Protein 2FNU (pdb70)

Foldseek 3Di:
DAFFDQFFFDDDPQLVVLLVVCVPDPAWFPDDLQVVLFVLLCVQQVADGKHKFQALLLVLLLLLQQVDPDDPQQAEEEEALQAPLSNVVSSVVNRHDYDHAFADPLSWGDLVGPLVRDDRNHAAYETECPLQADDPLVSRLVSCVVRVHFYEYADQQHQVWDDPPHGDAERGQKYKYWQDRGHLHHLVHMMMITHNDVVSNVSSVCQCPQCWDDPDPPDTDHPDGHDNGGDTNSSSSSSSSRSVCSVLFQVLLVVLLVLLCVLCPPDPFWAWCVVVGPTRGSSSWTKIFGDPVCLVVVVVLCVQLVVVSWNKDFRDQRNCPDPVNCVVPVDDDDPNRVNRRSGIITTRGTNPDDSVNSNVSSVSSSVSRVVPD/DAFFDQFFFDDDPQLVVLLVVCVVDPAFFPDDLQVVLFVLLCVQQVADTKHKFQALLLVLLLLLQQVDPDDPQQAEEEEALQAPLSNVVSSVVNRHDYDHAFADLLSWGDLVGPLVVDDRNHAAYETECPLQNDDPLVSRLVSCVVRVHFYEYADQQHQVWDDPPHGPAERGQKYKHWQDRGHLHHLVHMMMITHNDVVSNVSSVCQCPAQWDDPDPPDTDHPDGHDNRGDTNSSSSSSVSRSVCSVVFQVLLVVLLVLLCVLCPPQPFWAWSVVVGPTRGSSSWTKIFTDPVCLVVVVVLCVQLVVVSWNKDFRDDRNCPDPVNVVVDPDDDDPNRVNRRSGIITTRTTNPQDSVNSNVSSVSSSVSRVPDDD

CATH classification: 3.40.640.10 (+1 more: 3.90.1150.10)

Sequence (747 aa):
MKEFAYSEPCLDKEDKKAVLEVLNSKQLTQGKRSLLFEEALCEFLGVKHALVFNSATSALLTLYRNFSEFSADRNEIITTPISFVATANMLLESGYTPVFAGIKNDGNIDELALEKLINERTKAIVSVDYAGKSVEVESVQKLCKKHSLSFLSDSSHALGSEYQNKKVGGFALASVFSFHAIKPITTAEGGAVVTNDSELHEKMKLFRSHGMLKKDFFEGEVKSIGHNFRLNEIQSALGLSQLKKAPFLMQKREEAALTYDRIFKDNPYFTPLHPLLKDKSSNHLYPILMHQKFFTCKKLILESLHKRGILAQVHYKPIYQYQLYQQLFNTAPLKSAEDFYHAEISLPCHANLNLESVQNIAHSVLKTFESFKMKEFAYSEPCLDKEDKKAVLEVLNSKQLTQGKRSLLFEEALCEFLGVKHALVFNSATSALLTLYRNFSEFSADRNEIITTPISFVATANMLLESGYTPVFAGIKNDGNIDELALEKLINERTKAIVSVDYAGKSVEVESVQKLCKKHSLSFLSDSSHALGSEYQNKKVGGFALASVFSFHAIKPITTAEGGAVVTNDSELHEKMKLFRSHGMLKKDFFEGEVKSIGHNFRLNEIQSALGLSQLKKAPFLMQKREEAALTYDRIFKDNPYFTPLHPLLKDKSSNHLYPILMHQKFFTCKKLILESLHKRGILAQVHYKPIYQYQLYQQLFNTAPLKSAEDFYHAEISLPCHANLNLESVQNIAHSVLKTFESFKI

Organism: Helicobacter pylori (strain ATCC 700392 / 26695) (NCBI:txid85962)

InterPro domains:
  IPR000653 DegT/DnrJ/EryC1/StrS aminotransferase [PF01041] (10-365)
  IPR000653 DegT/DnrJ/EryC1/StrS aminotransferase [PIRSF000390] (2-372)
  IPR000653 DegT/DnrJ/EryC1/StrS aminotransferase [PTHR30244] (5-367)
  IPR000653 DegT/DnrJ/EryC1/StrS aminotransferase [cd00616] (15-365)
  IPR015421 Pyridoxal phosphate-dependent transferase, major domain [G3DSA:3.40.640.10] (1-245)
  IPR015422 Pyridoxal phosphate-dependent transferase, small domain [G3DSA:3.90.1150.10] (246-375)
  IPR015424 Pyridoxal phosphate-dependent transferase [SSF53383] (4-370)
  IPR020026 UDP-4-amino-4,6-dideoxy-N-acetyl-beta-L-altrosamine transaminase [TIGR03588] (4-369)

B-factor: mean 19.9, std 9.35, range [8.01, 73.6]

Solvent-accessible surface area: 29065 Å² total; per-residue (Å²): 166,148,104,34,35,34,10,35,8,16,30,45,155,84,0,56,127,13,0,64,71,4,4,88,47,113,96,1,3,102,13,171,61,14,96,88,0,11,93,27,0,18,145,39,8,65,12,121,35,5,2,0,0,7,1,11,8,1,0,4,5,0,1,2,79,16,23,23,146,95,47,69,103,78,22,31,0,0,0,2,0,0,6,74,1,6,2,0,0,0,0,36,40,9,42,5,40,7,31,16,0,16,8,48,96,9,1,1,2,32,29,158,13,0,74,166,46,32,65,150,94,1,41,0,0,1,0,5,2,1,8,0,41,14,1,68,6,73,42,1,66,133,19,6,179,142,58,90,18,26,12,1,8,6,0,14,8,0,5,4,0,26,20,85,125,115,60,5,2,31,39,12,56,0,1,0,0,9,0,31,5,38,38,6,2,2,0,0,4,1,0,0,1,0,2,67,56,47,143,8,22,94,83,0,93,49,9,32,27,11,2,37,103,106,114,51,90,30,56,4,37,0,138,50,23,0,2,8,0,28,6,1,5,1,8,0,2,0,0,19,15,3,8,159,34,8,83,109,6,27,91,65,13,41,62,0,0,94,5,0,20,147,30,1,160,132,28,90,48,7,77,15,12,16,78,84,47,190,38,131,6,0,4,5,6,2,5,0,28,6,72,135,123,7,55,142,29,23,99,105,0,6,69,20,0,37,170,101,0,3,36,0,24,16,11,24,19,0,0,2,55,16,76,20,0,65,134,97,64,122,34,74,96,48,159,41,0,30,52,9,37,69,8,0,0,0,1,0,1,9,11,83,15,91,60,125,11,0,67,94,3,0,105,29,0,31,43,0,0,101,62,61,195,144,73,118,52,37,34,10,36,7,15,27,55,154,102,0,48,131,18,0,51,84,0,4,105,38,117,88,1,2,100,11,65,61,16,93,88,0,14,96,30,0,23,151,38,15,69,12,124,34,4,0,0,0,6,2,11,8,1,0,5,5,0,1,1,79,17,25,24,148,97,25,72,95,113,24,30,0,0,0,2,0,1,4,75,2,6,2,0,0,0,0,34,43,9,42,5,41,8,33,18,1,16,9,53,129,18,1,1,2,32,28,155,17,0,74,170,43,31,61,148,95,11,42,0,0,0,0,6,2,1,9,0,48,14,1,71,6,72,42,1,66,132,18,4,180,144,59,107,17,26,12,1,8,6,0,15,8,0,6,5,0,22,20,94,128,112,68,4,1,31,35,12,55,0,1,0,0,10,0,31,5,40,35,8,2,1,0,0,4,1,0,0,1,0,2,65,56,49,144,10,15,88,85,0,84,50,9,29,27,11,0,40,67,122,123,50,94,33,49,5,28,0,107,53,24,0,2,8,0,28,6,0,2,1,8,0,6,0,0,26,11,3,9,164,32,8,79,120,10,22,87,84,13,41,78,6,0,76,5,0,19,146,37,1,157,132,26,98,42,11,76,16,15,15,76,100,48,195,39,132,6,0,5,5,7,2,6,0,28,7,91,68,112,6,54,141,24,23,90,107,0,6,67,22,0,37,188,105,4,2,32,0,23,14,11,23,21,0,0,2,55,16,79,23,0,104,156,96,53,112,40,77,97,46,159,41,0,31,51,9,35,68,8,0,0,0,1,0,1,10,14,77,14,92,101,123,21,0,66,90,2,0,98,35,0,31,120,0,1,101,60,43,182,184

Structure (mmCIF, N/CA/C/O backbone):
data_2FNU
#
_entry.id   2FNU
#
_cell.length_a   87.6
_cell.length_b   145.7
_cell.length_c   66.0
_cell.angle_alpha   90.00
_cell.angle_beta   90.00
_cell.angle_gamma   90.00
#
_symmetry.space_group_name_H-M   'P 21 21 2'
#
loop_
_entity.id
_entity.type
_entity.pdbx_description
1 polymer aminotransferase
2 non-polymer "4'-DEOXY-4'-AMINOPYRIDOXAL-5'-PHOSPHATE"
3 non-polymer URIDINE-DIPHOSPHATE-N-ACETYLGLUCOSAMINE
4 water water
#
loop_
_atom_site.group_PDB
_atom_site.id
_atom_site.type_symbol
_atom_site.label_atom_id
_atom_site.label_alt_id
_atom_site.label_comp_id
_atom_site.label_asym_id
_atom_site.label_entity_id
_atom_site.label_seq_id
_atom_site.pdbx_PDB_ins_code
_atom_site.Cartn_x
_atom_site.Cartn_y
_atom_site.Cartn_z
_atom_site.occupancy
_atom_site.B_iso_or_equiv
_atom_site.auth_seq_id
_atom_site.auth_comp_id
_atom_site.auth_asym_id
_atom_site.auth_atom_id
_atom_site.pdbx_PDB_model_num
ATOM 1 N N . MET A 1 1 ? 8.815 29.878 56.284 1.00 50.97 1 MET A N 1
ATOM 2 C CA . MET A 1 1 ? 9.634 28.640 56.115 1.00 49.78 1 MET A CA 1
ATOM 3 C C . MET A 1 1 ? 10.684 28.795 55.017 1.00 43.80 1 MET A C 1
ATOM 4 O O . MET A 1 1 ? 10.406 29.307 53.932 1.00 43.53 1 MET A O 1
ATOM 9 N N . LYS A 1 2 ? 11.895 28.341 55.318 1.00 38.01 2 LYS A N 1
ATOM 10 C CA . LYS A 1 2 ? 12.988 28.346 54.365 1.00 34.36 2 LYS A CA 1
ATOM 11 C C . LYS A 1 2 ? 12.731 27.267 53.313 1.00 31.81 2 LYS A C 1
ATOM 12 O O . LYS A 1 2 ? 12.532 26.102 53.650 1.00 31.49 2 LYS A O 1
ATOM 18 N N . GLU A 1 3 ? 12.706 27.667 52.046 1.00 28.63 3 GLU A N 1
ATOM 19 C CA . GLU A 1 3 ? 12.450 26.738 50.953 1.00 28.74 3 GLU A CA 1
ATOM 20 C C . GLU A 1 3 ? 13.686 26.632 50.088 1.00 30.42 3 GLU A C 1
ATOM 21 O O . GLU A 1 3 ? 14.320 27.641 49.759 1.00 32.27 3 GLU A O 1
ATOM 27 N N . PHE A 1 4 ? 14.036 25.403 49.731 1.00 23.85 4 PHE A N 1
ATOM 28 C CA . PHE A 1 4 ? 15.240 25.169 48.963 1.00 21.90 4 PHE A CA 1
ATOM 29 C C . PHE A 1 4 ? 14.888 24.680 47.568 1.00 20.50 4 PHE A C 1
ATOM 30 O O . PHE A 1 4 ? 14.470 23.534 47.384 1.00 17.95 4 PHE A O 1
ATOM 38 N N . ALA A 1 5 ? 15.041 25.549 46.573 1.00 21.91 5 ALA A N 1
ATOM 39 C CA . ALA A 1 5 ? 14.894 25.133 45.181 1.00 20.17 5 ALA A CA 1
ATOM 40 C C . ALA A 1 5 ? 16.036 24.174 44.840 1.00 17.46 5 ALA A C 1
ATOM 41 O O . ALA A 1 5 ? 17.096 24.211 45.471 1.00 18.41 5 ALA A O 1
ATOM 43 N N . TYR A 1 6 ? 15.828 23.302 43.867 1.00 17.71 6 TYR A N 1
ATOM 44 C CA . TYR A 1 6 ? 16.853 22.299 43.595 1.00 15.51 6 TYR A CA 1
ATOM 45 C C . TYR A 1 6 ? 18.095 22.938 43.001 1.00 12.92 6 TYR A C 1
ATOM 46 O O . TYR A 1 6 ? 19.224 22.464 43.221 1.00 14.15 6 TYR A O 1
ATOM 55 N N . SER A 1 7 ? 17.887 24.024 42.260 1.00 14.04 7 SER A N 1
ATOM 56 C CA . SER A 1 7 ? 18.980 24.830 41.754 1.00 13.71 7 SER A CA 1
ATOM 57 C C . SER A 1 7 ? 18.481 26.259 41.631 1.00 15.54 7 SER A C 1
ATOM 58 O O . SER A 1 7 ? 17.276 26.510 41.569 1.00 15.67 7 SER A O 1
ATOM 61 N N . GLU A 1 8 ? 19.414 27.195 41.631 1.00 14.24 8 GLU A N 1
ATOM 62 C CA . GLU A 1 8 ? 19.065 28.603 41.462 1.00 16.21 8 GLU A CA 1
ATOM 63 C C . GLU A 1 8 ? 20.296 29.340 40.952 1.00 14.30 8 GLU A C 1
ATOM 64 O O . GLU A 1 8 ? 21.408 28.843 41.081 1.00 14.96 8 GLU A O 1
ATOM 70 N N . PRO A 1 9 ? 20.097 30.520 40.338 1.00 13.51 9 PRO A N 1
ATOM 71 C CA . PRO A 1 9 ? 21.236 31.305 39.879 1.00 12.56 9 PRO A CA 1
ATOM 72 C C . PRO A 1 9 ? 21.983 31.899 41.065 1.00 14.80 9 PRO A C 1
ATOM 73 O O . PRO A 1 9 ? 21.372 32.179 42.112 1.00 15.08 9 PRO A O 1
ATOM 77 N N . CYS A 1 10 ? 23.298 32.067 40.902 1.00 11.61 10 CYS A N 1
ATOM 78 C CA . CYS A 1 10 ? 24.172 32.542 41.981 1.00 13.63 10 CYS A CA 1
ATOM 79 C C . CYS A 1 10 ? 24.994 33.717 41.477 1.00 16.01 10 CYS A C 1
ATOM 80 O O . CYS A 1 10 ? 26.171 33.572 41.139 1.00 15.08 10 CYS A O 1
ATOM 83 N N . LEU A 1 11 ? 24.350 34.882 41.414 1.00 14.23 11 LEU A N 1
ATOM 84 C CA . LEU A 1 11 ? 25.006 36.128 40.979 1.00 15.24 11 LEU A CA 1
ATOM 85 C C . LEU A 1 11 ? 25.623 36.867 42.156 1.00 16.07 11 LEU A C 1
ATOM 86 O O . LEU A 1 11 ? 25.114 36.797 43.278 1.00 18.00 11 LEU A O 1
ATOM 91 N N . ASP A 1 12 ? 26.703 37.601 41.895 1.00 15.44 12 ASP A N 1
ATOM 92 C CA . ASP A 1 12 ? 27.311 38.451 42.928 1.00 15.76 12 ASP A CA 1
ATOM 93 C C . ASP A 1 12 ? 27.474 39.899 42.460 1.00 17.83 12 ASP A C 1
ATOM 94 O O . ASP A 1 12 ? 27.032 40.271 41.371 1.00 17.51 12 ASP A O 1
ATOM 99 N N . LYS A 1 13 ? 28.114 40.729 43.280 1.00 17.88 13 LYS A N 1
ATOM 100 C CA . LYS A 1 13 ? 28.203 42.146 42.951 1.00 18.47 13 LYS A CA 1
ATOM 101 C C . LYS A 1 13 ? 29.052 42.404 41.712 1.00 19.07 13 LYS A C 1
ATOM 102 O O . LYS A 1 13 ? 28.827 43.376 40.987 1.00 20.10 13 LYS A O 1
ATOM 108 N N . GLU A 1 14 ? 30.014 41.518 41.457 1.00 17.17 14 GLU A N 1
ATOM 109 C CA . GLU A 1 14 ? 30.860 41.638 40.288 1.00 17.28 14 GLU A CA 1
ATOM 110 C C . GLU A 1 14 ? 30.058 41.368 39.011 1.00 18.23 14 GLU A C 1
ATOM 111 O O . GLU A 1 14 ? 30.230 42.056 38.003 1.00 17.72 14 GLU A O 1
ATOM 117 N N . ASP A 1 15 ? 29.177 40.368 39.059 1.00 15.55 15 ASP A N 1
ATOM 118 C CA . ASP A 1 15 ? 28.282 40.089 37.923 1.00 15.98 15 ASP A CA 1
ATOM 119 C C . ASP A 1 15 ? 27.412 41.304 37.628 1.00 15.77 15 ASP A C 1
ATOM 120 O O . ASP A 1 15 ? 27.175 41.676 36.464 1.00 16.59 15 ASP A O 1
ATOM 125 N N . LYS A 1 16 ? 26.936 41.926 38.699 1.00 16.50 16 LYS A N 1
ATOM 126 C CA . LYS A 1 16 ? 26.013 43.060 38.575 1.00 17.40 16 LYS A CA 1
ATOM 127 C C . LYS A 1 16 ? 26.732 44.284 38.034 1.00 18.75 16 LYS A C 1
ATOM 128 O O . LYS A 1 16 ? 26.208 44.994 37.170 1.00 19.78 16 LYS A O 1
ATOM 134 N N . LYS A 1 17 ? 27.961 44.499 38.501 1.00 17.81 17 LYS A N 1
ATOM 135 C CA . LYS A 1 17 ? 28.803 45.565 37.960 1.00 19.44 17 LYS A CA 1
ATOM 136 C C . LYS A 1 17 ? 29.040 45.365 36.463 1.00 20.51 17 LYS A C 1
ATOM 137 O O . LYS A 1 17 ? 28.993 46.328 35.692 1.00 21.19 17 LYS A O 1
ATOM 143 N N . ALA A 1 18 ? 29.299 44.119 36.059 1.00 17.32 18 ALA A N 1
ATOM 144 C CA . ALA A 1 18 ? 29.547 43.813 34.648 1.00 17.44 18 ALA A CA 1
ATOM 145 C C . ALA A 1 18 ? 28.346 44.159 33.787 1.00 16.41 18 ALA A C 1
ATOM 146 O O . ALA A 1 18 ? 28.507 44.724 32.702 1.00 19.18 18 ALA A O 1
ATOM 148 N N . VAL A 1 19 ? 27.151 43.808 34.268 1.00 16.88 19 VAL A N 1
ATOM 149 C CA . VAL A 1 19 ? 25.914 44.150 33.556 1.00 16.32 19 VAL A CA 1
ATOM 150 C C . VAL A 1 19 ? 25.736 45.671 33.478 1.00 18.62 19 VAL A C 1
ATOM 151 O O . VAL A 1 19 ? 25.416 46.203 32.404 1.00 18.89 19 VAL A O 1
ATOM 155 N N . LEU A 1 20 ? 25.955 46.380 34.587 1.00 20.45 20 LEU A N 1
ATOM 156 C CA . LEU A 1 20 ? 25.837 47.854 34.573 1.00 21.73 20 LEU A CA 1
ATOM 157 C C . LEU A 1 20 ? 26.748 48.526 33.552 1.00 21.76 20 LEU A C 1
ATOM 158 O O . LEU A 1 20 ? 26.341 49.490 32.885 1.00 22.45 20 LEU A O 1
ATOM 163 N N . GLU A 1 21 ? 27.975 48.043 33.425 1.00 20.93 21 GLU A N 1
ATOM 164 C CA . GLU A 1 21 ? 28.909 48.577 32.423 1.00 23.95 21 GLU A CA 1
ATOM 165 C C . GLU A 1 21 ? 28.299 48.534 31.030 1.00 23.55 21 GLU A C 1
ATOM 166 O O . GLU A 1 21 ? 28.420 49.497 30.265 1.00 22.22 21 GLU A O 1
ATOM 172 N N . VAL A 1 22 ? 27.655 47.414 30.696 1.00 17.66 22 VAL A N 1
ATOM 173 C CA . VAL A 1 22 ? 27.007 47.296 29.397 1.00 15.89 22 VAL A CA 1
ATOM 174 C C . VAL A 1 22 ? 25.840 48.277 29.248 1.00 16.86 22 VAL A C 1
ATOM 175 O O . VAL A 1 22 ? 25.682 48.888 28.189 1.00 17.31 22 VAL A O 1
ATOM 179 N N . LEU A 1 23 ? 25.041 48.434 30.301 1.00 17.46 23 LEU A N 1
ATOM 180 C CA . LEU A 1 23 ? 23.883 49.333 30.226 1.00 17.51 23 LEU A CA 1
ATOM 181 C C . LEU A 1 23 ? 24.311 50.778 29.992 1.00 19.31 23 LEU A C 1
ATOM 182 O O . LEU A 1 23 ? 23.532 51.581 29.474 1.00 18.84 23 LEU A O 1
ATOM 187 N N . ASN A 1 24 ? 25.541 51.104 30.379 1.00 1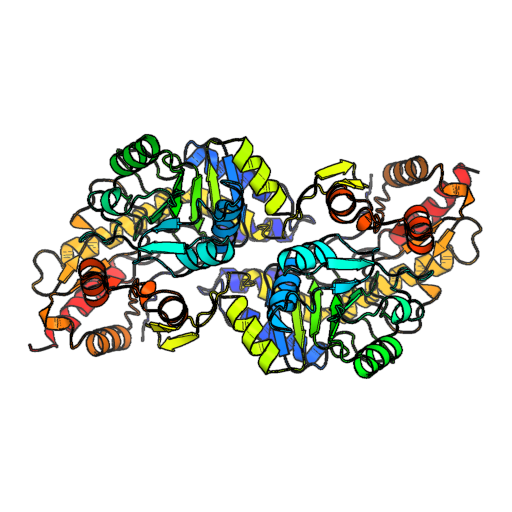7.67 24 ASN A N 1
ATOM 188 C CA . ASN A 1 24 ? 26.063 52.454 30.182 1.00 21.08 24 ASN A CA 1
ATOM 189 C C . ASN A 1 24 ? 26.644 52.665 28.790 1.00 23.67 24 ASN A C 1
ATOM 190 O O . ASN A 1 24 ? 26.978 53.793 28.424 1.00 25.73 24 ASN A O 1
ATOM 195 N N . SER A 1 25 ? 26.762 51.593 28.011 1.00 20.52 25 SER A N 1
ATOM 196 C CA . SER A 1 25 ? 27.348 51.696 26.683 1.00 20.97 25 SER A CA 1
ATOM 197 C C . SER A 1 25 ? 26.264 51.732 25.619 1.00 21.62 25 SER A C 1
ATOM 198 O O . SER A 1 25 ? 25.106 51.387 25.877 1.00 25.62 25 SER A O 1
ATOM 201 N N . LYS A 1 26 ? 26.642 52.135 24.414 1.00 19.47 26 LYS A N 1
ATOM 202 C CA . LYS A 1 26 ? 25.684 52.152 23.316 1.00 20.74 26 LYS A CA 1
ATOM 203 C C . LYS A 1 26 ? 25.630 50.826 22.571 1.00 19.85 26 LYS A C 1
ATOM 204 O O . LYS A 1 26 ? 24.891 50.714 21.601 1.00 21.70 26 LYS A O 1
ATOM 210 N N . GLN A 1 27 ? 26.409 49.832 22.995 1.00 18.09 27 GLN A N 1
ATOM 211 C CA . GLN A 1 27 ? 26.435 48.549 22.285 1.00 17.50 27 GLN A CA 1
ATOM 212 C C . GLN A 1 27 ? 25.814 47.463 23.163 1.00 15.88 27 GLN A C 1
ATOM 213 O O . GLN A 1 27 ? 26.462 46.884 24.044 1.00 18.65 27 GLN A O 1
ATOM 219 N N . LEU A 1 28 ? 24.521 47.234 22.944 1.00 14.43 28 LEU A N 1
ATOM 220 C CA . LEU A 1 28 ? 23.784 46.257 23.756 1.00 13.83 28 LEU A CA 1
ATOM 221 C C . LEU A 1 28 ? 23.744 44.873 23.145 1.00 14.69 28 LEU A C 1
ATOM 222 O O . LEU A 1 28 ? 23.363 43.920 23.816 1.00 15.52 28 LEU A O 1
ATOM 227 N N . THR A 1 29 ? 24.118 44.759 21.876 1.00 14.95 29 THR A N 1
ATOM 228 C CA . THR A 1 29 ? 24.206 43.465 21.226 1.00 13.52 29 THR A CA 1
ATOM 229 C C . THR A 1 29 ? 25.217 43.548 20.096 1.00 15.71 29 THR A C 1
ATOM 230 O O . THR A 1 29 ? 25.679 44.646 19.765 1.00 16.55 29 THR A O 1
ATOM 234 N N . GLN A 1 30 ? 25.581 42.397 19.532 1.00 17.07 30 GLN A N 1
ATOM 235 C CA . GLN A 1 30 ? 26.535 42.353 18.425 1.00 17.28 30 GLN A CA 1
ATOM 236 C C . GLN A 1 30 ? 27.813 43.131 18.758 1.00 21.42 30 GLN A C 1
ATOM 237 O O . GLN A 1 30 ? 28.288 43.967 17.973 1.00 21.59 30 GLN A O 1
ATOM 243 N N . GLY A 1 31 ? 28.361 42.839 19.930 1.00 20.19 31 GLY A N 1
ATOM 244 C CA . GLY A 1 31 ? 29.471 43.625 20.445 1.00 19.58 31 GLY A CA 1
ATOM 245 C C . GLY A 1 31 ? 30.657 42.810 20.891 1.00 20.22 31 GLY A C 1
ATOM 246 O O . GLY A 1 31 ? 30.764 41.613 20.604 1.00 20.61 31 GLY A O 1
ATOM 247 N N . LYS A 1 32 ? 31.555 43.480 21.601 1.00 20.98 32 LYS A N 1
ATOM 248 C CA . LYS A 1 32 ? 32.819 42.885 21.971 1.00 20.03 32 LYS A CA 1
ATOM 249 C C . LYS A 1 32 ? 32.683 41.868 23.080 1.00 20.10 32 LYS A C 1
ATOM 250 O O . LYS A 1 32 ? 33.508 40.954 23.160 1.00 19.24 32 LYS A O 1
ATOM 256 N N . ARG A 1 33 ? 31.679 42.027 23.940 1.00 18.80 33 ARG A N 1
ATOM 257 C CA . ARG A 1 33 ? 31.538 41.162 25.120 1.00 17.64 33 ARG A CA 1
ATOM 258 C C . ARG A 1 33 ? 31.215 39.718 24.730 1.00 18.15 33 ARG A C 1
ATOM 259 O O . ARG A 1 33 ? 31.759 38.773 25.318 1.00 17.29 33 ARG A O 1
ATOM 267 N N . SER A 1 34 ? 30.368 39.532 23.714 1.00 16.22 34 SER A N 1
ATOM 268 C CA . SER A 1 34 ? 30.028 38.172 23.285 1.00 15.29 34 SER A CA 1
ATOM 269 C C . SER A 1 34 ? 31.276 37.500 22.736 1.00 16.30 34 SER A C 1
ATOM 270 O O . SER A 1 34 ? 31.505 36.320 22.987 1.00 16.43 34 SER A O 1
ATOM 273 N N . LEU A 1 35 ? 32.079 38.260 21.991 1.00 16.36 35 LEU A N 1
ATOM 274 C CA . LEU A 1 35 ? 33.348 37.752 21.484 1.00 15.84 35 LEU A CA 1
ATOM 275 C C . LEU A 1 35 ? 34.299 37.371 22.605 1.00 14.11 35 LEU A C 1
ATOM 276 O O . LEU A 1 35 ? 34.924 36.305 22.550 1.00 17.53 35 LEU A O 1
ATOM 281 N N . LEU A 1 36 ? 34.402 38.238 23.615 1.00 16.27 36 LEU A N 1
ATOM 282 C CA . LEU A 1 36 ? 35.262 37.943 24.763 1.00 16.02 36 LEU A CA 1
ATOM 283 C C . LEU A 1 36 ? 34.803 36.679 25.482 1.00 16.47 36 LEU A C 1
ATOM 284 O O . LEU A 1 36 ? 35.621 35.855 25.919 1.00 15.48 36 LEU A O 1
ATOM 289 N N . PHE A 1 37 ? 33.488 36.530 25.612 1.00 14.47 37 PHE A N 1
ATOM 290 C CA . PHE A 1 37 ? 32.912 35.359 26.272 1.00 15.40 37 PHE A CA 1
ATOM 291 C C . PHE A 1 37 ? 33.237 34.099 25.475 1.00 15.20 37 PHE A C 1
ATOM 292 O O . PHE A 1 37 ? 33.689 33.099 26.037 1.00 15.88 37 PHE A O 1
ATOM 300 N N . GLU A 1 38 ? 33.050 34.148 24.160 1.00 13.38 38 GLU A N 1
ATOM 301 C CA . GLU A 1 38 ? 33.416 33.017 23.305 1.00 13.31 38 GLU A CA 1
ATOM 302 C C . GLU A 1 38 ? 34.899 32.654 23.398 1.00 13.88 38 GLU A C 1
ATOM 303 O O . GLU A 1 38 ? 35.251 31.486 23.484 1.00 14.13 38 GLU A O 1
ATOM 309 N N . GLU A 1 39 ? 35.761 33.669 23.373 1.00 14.41 39 GLU A N 1
ATOM 310 C CA . GLU A 1 39 ? 37.195 33.425 23.493 1.00 13.68 39 GLU A CA 1
ATOM 311 C C . GLU A 1 39 ? 37.537 32.791 24.848 1.00 14.13 39 GLU A C 1
ATOM 312 O O . GLU A 1 39 ? 38.359 31.865 24.908 1.00 15.34 39 GLU A O 1
ATOM 318 N N . ALA A 1 40 ? 36.891 33.275 25.917 1.00 12.42 40 ALA A N 1
ATOM 319 C CA . ALA A 1 40 ? 37.117 32.727 27.263 1.00 12.85 40 ALA A CA 1
ATOM 320 C C . ALA A 1 40 ? 36.634 31.279 27.355 1.00 15.18 40 ALA A C 1
ATOM 321 O O . ALA A 1 40 ? 37.233 30.456 28.066 1.00 15.24 40 ALA A O 1
ATOM 323 N N . LEU A 1 41 ? 35.546 30.956 26.652 1.00 14.03 41 LEU A N 1
ATOM 324 C CA . LEU A 1 41 ? 35.089 29.563 26.626 1.00 14.76 41 LEU A CA 1
ATOM 325 C C . LEU A 1 41 ? 36.110 28.673 25.925 1.00 13.09 41 LEU A C 1
ATOM 326 O O . LEU A 1 41 ? 36.374 27.549 26.364 1.00 15.83 41 LEU A O 1
ATOM 331 N N . CYS A 1 42 ? 36.664 29.156 24.812 1.00 13.59 42 CYS A N 1
ATOM 332 C CA . CYS A 1 42 ? 37.704 28.407 24.106 1.00 14.24 42 CYS A CA 1
ATOM 333 C C . CYS A 1 42 ? 38.887 28.117 25.030 1.00 15.35 42 CYS A C 1
ATOM 334 O O . CYS A 1 42 ? 39.388 27.002 25.066 1.00 16.04 42 CYS A O 1
ATOM 337 N N . GLU A 1 43 ? 39.328 29.122 25.775 1.00 14.54 43 GLU A N 1
ATOM 338 C CA . GLU A 1 43 ? 40.476 28.903 26.671 1.00 15.44 43 GLU A CA 1
ATOM 339 C C . GLU A 1 43 ? 40.121 27.986 27.825 1.00 16.62 43 GLU A C 1
ATOM 340 O O . GLU A 1 43 ? 40.912 27.120 28.190 1.00 18.83 43 GLU A O 1
ATOM 346 N N . PHE A 1 44 ? 38.936 28.170 28.407 1.00 14.49 44 PHE A N 1
ATOM 347 C CA . PHE A 1 44 ? 38.516 27.334 29.546 1.00 15.56 44 PHE A CA 1
ATOM 348 C C . PHE A 1 44 ? 38.419 25.862 29.143 1.00 16.45 44 PHE A C 1
ATOM 349 O O . PHE A 1 44 ? 38.836 24.949 29.898 1.00 18.44 44 PHE A O 1
ATOM 357 N N . LEU A 1 45 ? 37.855 25.613 27.960 1.00 15.30 45 LEU A N 1
ATOM 358 C CA . LEU A 1 45 ? 37.559 24.251 27.535 1.00 14.39 45 LEU A CA 1
ATOM 359 C C . LEU A 1 45 ? 38.683 23.616 26.727 1.00 16.22 45 LEU A C 1
ATOM 360 O O . LEU A 1 45 ? 38.642 22.408 26.463 1.00 19.12 45 LEU A O 1
ATOM 365 N N . GLY A 1 46 ? 39.666 24.423 26.323 1.00 16.10 46 GLY A N 1
ATOM 366 C CA . GLY A 1 46 ? 40.732 23.944 25.451 1.00 18.08 46 GLY A CA 1
ATOM 367 C C . GLY A 1 46 ? 40.247 23.517 24.080 1.00 21.43 46 GLY A C 1
ATOM 368 O O . GLY A 1 46 ? 40.688 22.507 23.538 1.00 20.39 46 GLY A O 1
ATOM 369 N N . VAL A 1 47 ? 39.333 24.304 23.518 1.00 17.09 47 VAL A N 1
ATOM 370 C CA . VAL A 1 47 ? 38.823 24.043 22.175 1.00 15.00 47 VAL A CA 1
ATOM 371 C C . VAL A 1 47 ? 39.120 25.204 21.250 1.00 14.41 47 VAL A C 1
ATOM 372 O O . VAL A 1 47 ? 39.405 26.330 21.694 1.00 16.83 47 VAL A O 1
ATOM 376 N N . LYS A 1 48 ? 39.063 24.923 19.953 1.00 15.43 48 LYS A N 1
ATOM 377 C CA . LYS A 1 48 ? 39.408 25.912 18.938 1.00 15.93 48 LYS A CA 1
ATOM 378 C C . LYS A 1 48 ? 38.366 27.025 18.775 1.00 16.78 48 LYS A C 1
ATOM 379 O O . LYS A 1 48 ? 38.722 28.172 18.544 1.00 16.69 48 LYS A O 1
ATOM 385 N N . HIS A 1 49 ? 37.087 26.661 18.856 1.00 14.28 49 HIS A N 1
ATOM 386 C CA . HIS A 1 49 ? 36.009 27.583 18.517 1.00 16.07 49 HIS A CA 1
ATOM 387 C C . HIS A 1 49 ? 34.840 27.496 19.484 1.00 12.88 49 HIS A C 1
ATOM 388 O O . HIS A 1 49 ? 34.531 26.417 20.001 1.00 12.87 49 HIS A O 1
ATOM 395 N N . ALA A 1 50 ? 34.195 28.640 19.687 1.00 14.09 50 ALA A N 1
ATOM 396 C CA . ALA A 1 50 ? 32.943 28.706 20.466 1.00 12.18 50 ALA A CA 1
ATOM 397 C C . ALA A 1 50 ? 32.018 29.763 19.903 1.00 14.02 50 ALA A C 1
ATOM 398 O O . ALA A 1 50 ? 32.479 30.834 19.485 1.00 15.23 50 ALA A O 1
ATOM 400 N N . LEU A 1 51 ? 30.717 29.456 19.932 1.00 12.30 51 LEU A N 1
ATOM 401 C CA . LEU A 1 51 ? 29.675 30.405 19.557 1.00 13.17 51 LEU A CA 1
ATOM 402 C C . LEU A 1 51 ? 28.615 30.396 20.633 1.00 12.27 51 LEU A C 1
ATOM 403 O O . LEU A 1 51 ? 28.172 29.324 21.059 1.00 13.29 51 LEU A O 1
ATOM 408 N N . VAL A 1 52 ? 28.203 31.580 21.074 1.00 11.41 52 VAL A N 1
ATOM 409 C CA . VAL A 1 52 ? 27.125 31.662 22.066 1.00 11.25 52 VAL A CA 1
ATOM 410 C C . VAL A 1 52 ? 25.790 32.007 21.405 1.00 12.77 52 VAL A C 1
ATOM 411 O O . VAL A 1 52 ? 25.751 32.692 20.376 1.00 12.45 52 VAL A O 1
ATOM 415 N N . PHE A 1 53 ? 24.711 31.522 22.019 1.00 11.09 53 PHE A N 1
ATOM 416 C CA . PHE A 1 53 ? 23.354 31.579 21.456 1.00 11.92 53 PHE A CA 1
ATOM 417 C C . PHE A 1 53 ? 22.377 32.003 22.537 1.00 11.53 53 PHE A C 1
ATOM 418 O O . PHE A 1 53 ? 22.696 31.957 23.718 1.00 11.73 53 PHE A O 1
ATOM 426 N N . ASN A 1 54 ? 21.149 32.338 22.144 1.00 9.73 54 ASN A N 1
ATOM 427 C CA . ASN A 1 54 ? 20.147 32.775 23.125 1.00 10.48 54 ASN A CA 1
ATOM 428 C C . ASN A 1 54 ? 19.701 31.691 24.111 1.00 11.10 54 ASN A C 1
ATOM 429 O O . ASN A 1 54 ? 19.195 32.005 25.182 1.00 13.07 54 ASN A O 1
ATOM 434 N N . SER A 1 55 ? 19.883 30.429 23.710 1.00 11.35 55 SER A N 1
ATOM 435 C CA . SER A 1 55 ? 19.526 29.271 24.560 1.00 11.19 55 SER A CA 1
ATOM 436 C C . SER A 1 55 ? 20.305 28.047 24.070 1.00 11.74 55 SER A C 1
ATOM 437 O O . SER A 1 55 ? 20.780 28.044 22.932 1.00 11.92 55 SER A O 1
ATOM 440 N N . ALA A 1 56 ? 20.435 26.991 24.889 1.00 11.12 56 ALA A N 1
ATOM 441 C CA . ALA A 1 56 ? 21.070 25.776 24.386 1.00 10.99 56 ALA A CA 1
ATOM 442 C C . ALA A 1 56 ? 20.166 25.081 23.362 1.00 9.92 56 ALA A C 1
ATOM 443 O O . ALA A 1 56 ? 20.647 24.334 22.503 1.00 12.02 56 ALA A O 1
ATOM 445 N N . THR A 1 57 ? 18.857 25.337 23.426 1.00 10.52 57 THR A N 1
ATOM 446 C CA . THR A 1 57 ? 17.956 24.728 22.456 1.00 10.55 57 THR A CA 1
ATOM 447 C C . THR A 1 57 ? 18.231 25.289 21.061 1.00 10.27 57 THR A C 1
ATOM 448 O O . THR A 1 57 ? 18.264 24.531 20.079 1.00 12.54 57 THR A O 1
ATOM 452 N N . SER A 1 58 ? 18.473 26.602 20.985 1.00 11.11 58 SER A N 1
ATOM 453 C CA . SER A 1 58 ? 18.859 27.201 19.698 1.00 11.13 58 SER A CA 1
ATOM 454 C C . SER A 1 58 ? 20.211 26.670 19.236 1.00 11.14 58 SER A C 1
ATOM 455 O O . SER A 1 58 ? 20.429 26.453 18.044 1.00 12.85 58 SER A O 1
ATOM 458 N N . ALA A 1 59 ? 21.117 26.475 20.197 1.00 10.69 59 ALA A N 1
ATOM 459 C CA . ALA A 1 59 ? 22.419 25.905 19.903 1.00 11.63 59 ALA A CA 1
ATOM 460 C C . ALA A 1 59 ? 22.274 24.492 19.329 1.00 11.27 59 ALA A C 1
ATOM 461 O O . ALA A 1 59 ? 22.954 24.146 18.338 1.00 13.17 59 ALA A O 1
ATOM 463 N N . LEU A 1 60 ? 21.413 23.679 19.949 1.00 10.80 60 LEU A N 1
ATOM 464 C CA . LEU A 1 60 ? 21.177 22.301 19.468 1.00 11.29 60 LEU A CA 1
ATOM 465 C C . LEU A 1 60 ? 20.643 22.295 18.046 1.00 13.36 60 LEU A C 1
ATOM 466 O O . LEU A 1 60 ? 21.114 21.522 17.196 1.00 13.72 60 LEU A O 1
ATOM 471 N N . LEU A 1 61 ? 19.632 23.129 17.795 1.00 11.57 61 LEU A N 1
ATOM 472 C CA . LEU A 1 61 ? 19.076 23.199 16.441 1.00 11.68 61 LEU A CA 1
ATOM 473 C C . LEU A 1 61 ? 20.183 23.589 15.466 1.00 11.87 61 LEU A C 1
ATOM 474 O O . LEU A 1 61 ? 20.314 23.014 14.384 1.00 12.87 61 LEU A O 1
ATOM 479 N N . THR A 1 62 ? 20.966 24.604 15.826 1.00 11.43 62 THR A N 1
ATOM 480 C CA . THR A 1 62 ? 22.036 25.071 14.934 1.00 11.08 62 THR A CA 1
ATOM 481 C C . THR A 1 62 ? 23.034 23.946 14.663 1.00 13.04 62 THR A C 1
ATOM 482 O O . THR A 1 62 ? 23.453 23.745 13.516 1.00 13.65 62 THR A O 1
ATOM 486 N N . LEU A 1 63 ? 23.390 23.201 15.695 1.00 11.70 63 LEU A N 1
ATOM 487 C CA . LEU A 1 63 ? 24.338 22.104 15.473 1.00 11.29 63 LEU A CA 1
ATOM 488 C C . LEU A 1 63 ? 23.702 21.009 14.611 1.00 13.09 63 LEU A C 1
ATOM 489 O O . LEU A 1 63 ? 24.301 20.550 13.619 1.00 12.89 63 LEU A O 1
ATOM 494 N N . TYR A 1 64 ? 22.480 20.610 14.948 1.00 11.52 64 TYR A N 1
ATOM 495 C CA . TYR A 1 64 ? 21.861 19.515 14.206 1.00 11.40 64 TYR A CA 1
ATOM 496 C C . TYR A 1 64 ? 21.638 19.843 12.732 1.00 14.18 64 TYR A C 1
ATOM 497 O O . TYR A 1 64 ? 21.721 18.948 11.866 1.00 15.67 64 TYR A O 1
ATOM 506 N N . ARG A 1 65 ? 21.345 21.107 12.437 1.00 12.84 65 ARG A N 1
ATOM 507 C CA . ARG A 1 65 ? 21.101 21.529 11.053 1.00 13.83 65 ARG A CA 1
ATOM 508 C C . ARG A 1 65 ? 22.384 21.644 10.245 1.00 15.06 65 ARG A C 1
ATOM 509 O O . ARG A 1 65 ? 22.363 21.530 9.005 1.00 17.01 65 ARG A O 1
ATOM 517 N N . ASN A 1 66 ? 23.495 21.874 10.938 1.00 14.09 66 ASN A N 1
ATOM 518 C CA . ASN A 1 66 ? 24.743 22.221 10.257 1.00 14.47 66 ASN A CA 1
ATOM 519 C C . ASN A 1 66 ? 25.857 21.186 10.279 1.00 15.13 66 ASN A C 1
ATOM 520 O O . ASN A 1 66 ? 26.791 21.301 9.471 1.00 14.51 66 ASN A O 1
ATOM 525 N N . PHE A 1 67 ? 25.800 20.198 11.181 1.00 15.68 67 PHE A N 1
ATOM 526 C CA . PHE A 1 67 ? 26.931 19.247 11.259 1.00 15.53 67 PHE A CA 1
ATOM 527 C C . PHE A 1 67 ? 27.087 18.460 9.962 1.00 16.71 67 PHE A C 1
ATOM 528 O O . PHE A 1 67 ? 28.193 18.004 9.639 1.00 19.23 67 PHE A O 1
ATOM 536 N N . SER A 1 68 ? 25.976 18.325 9.240 1.00 17.13 68 SER A N 1
ATOM 537 C CA . SER A 1 68 ? 25.933 17.677 7.935 1.00 19.35 68 SER A CA 1
ATOM 538 C C . SER A 1 68 ? 24.732 18.191 7.151 1.00 21.28 68 SER A C 1
ATOM 539 O O . SER A 1 68 ? 23.729 18.593 7.736 1.00 19.03 68 SER A O 1
ATOM 542 N N . GLU A 1 69 ? 24.821 18.184 5.825 1.00 21.42 69 GLU A N 1
ATOM 543 C CA . GLU A 1 69 ? 23.618 18.378 5.025 1.00 22.70 69 GLU A CA 1
ATOM 544 C C . GLU A 1 69 ? 22.684 17.210 5.327 1.00 23.33 69 GLU A C 1
ATOM 545 O O . GLU A 1 69 ? 23.147 16.084 5.562 1.00 23.21 69 GLU A O 1
ATOM 551 N N . PHE A 1 70 ? 21.380 17.470 5.348 1.00 20.04 70 PHE A N 1
ATOM 552 C CA . PHE A 1 70 ? 20.411 16.414 5.607 1.00 19.39 70 PHE A CA 1
ATOM 553 C C . PHE A 1 70 ? 20.224 15.510 4.389 1.00 22.31 70 PHE A C 1
ATOM 554 O O . PHE A 1 70 ? 20.131 16.002 3.264 1.00 23.30 70 PHE A O 1
ATOM 562 N N . SER A 1 71 ? 20.183 14.200 4.628 1.00 21.72 71 SER A N 1
ATOM 563 C CA . SER A 1 71 ? 19.741 13.232 3.620 1.00 21.69 71 SER A CA 1
ATOM 564 C C . SER A 1 71 ? 18.635 12.360 4.178 1.00 20.96 71 SER A C 1
ATOM 565 O O . SER A 1 71 ? 18.757 11.800 5.272 1.00 21.40 71 SER A O 1
ATOM 568 N N . ALA A 1 72 ? 17.559 12.221 3.410 1.00 20.40 72 ALA A N 1
ATOM 569 C CA . ALA A 1 72 ? 16.439 11.379 3.804 1.00 22.17 72 ALA A CA 1
ATOM 570 C C . ALA A 1 72 ? 16.857 9.922 4.028 1.00 21.98 72 ALA A C 1
ATOM 571 O O . ALA A 1 72 ? 16.187 9.188 4.752 1.00 24.52 72 ALA A O 1
ATOM 573 N N . ASP A 1 73 ? 17.969 9.519 3.416 1.00 22.80 73 ASP A N 1
ATOM 574 C CA . ASP A 1 73 ? 18.467 8.146 3.505 1.00 23.53 73 ASP A CA 1
ATOM 575 C C . ASP A 1 73 ? 19.304 7.925 4.758 1.00 21.71 73 ASP A C 1
ATOM 576 O O . ASP A 1 73 ? 19.641 6.788 5.084 1.00 22.88 73 ASP A O 1
ATOM 581 N N . ARG A 1 74 ? 19.656 9.012 5.446 1.00 19.51 74 ARG A N 1
ATOM 582 C CA . ARG A 1 74 ? 20.499 8.922 6.644 1.00 19.88 74 ARG A CA 1
ATOM 583 C C . ARG A 1 74 ? 19.874 9.790 7.731 1.00 18.31 74 ARG A C 1
ATOM 584 O O . ARG A 1 74 ? 20.436 10.809 8.165 1.00 18.33 74 ARG A O 1
ATOM 592 N N . ASN A 1 75 ? 18.695 9.347 8.148 1.00 15.11 75 ASN A N 1
ATOM 593 C CA . ASN A 1 75 ? 17.783 10.180 8.926 1.00 16.88 75 ASN A CA 1
ATOM 594 C C . ASN A 1 75 ? 17.643 9.771 10.377 1.00 17.38 75 ASN A C 1
ATOM 595 O O . ASN A 1 75 ? 16.811 10.349 11.086 1.00 17.98 75 ASN A O 1
ATOM 600 N N . GLU A 1 76 ? 18.403 8.763 10.818 1.00 17.16 76 GLU A N 1
ATOM 601 C CA . GLU A 1 76 ? 18.289 8.260 12.200 1.00 17.02 76 GLU A CA 1
ATOM 602 C C . GLU A 1 76 ? 19.459 8.728 13.064 1.00 15.29 76 GLU A C 1
ATOM 603 O O . GLU A 1 76 ? 20.623 8.685 12.650 1.00 16.51 76 GLU A O 1
ATOM 609 N N . ILE A 1 77 ? 19.132 9.209 14.261 1.00 15.62 77 ILE A N 1
ATOM 610 C CA . ILE A 1 77 ? 20.171 9.577 15.212 1.00 14.07 77 ILE A CA 1
ATOM 611 C C . ILE A 1 77 ? 19.881 8.867 16.527 1.00 15.19 77 ILE A C 1
ATOM 612 O O . ILE A 1 77 ? 18.762 8.962 17.063 1.00 15.27 77 ILE A O 1
ATOM 617 N N . ILE A 1 78 ? 20.867 8.116 17.015 1.00 14.23 78 ILE A N 1
ATOM 618 C CA . ILE A 1 78 ? 20.750 7.402 18.278 1.00 15.24 78 ILE A CA 1
ATOM 619 C C . ILE A 1 78 ? 20.966 8.387 19.429 1.00 15.76 78 ILE A C 1
ATOM 620 O O . ILE A 1 78 ? 21.906 9.199 19.395 1.00 16.13 78 ILE A O 1
ATOM 625 N N . THR A 1 79 ? 20.088 8.330 20.421 1.00 14.89 79 THR A N 1
ATOM 626 C CA . THR A 1 79 ? 20.236 9.232 21.552 1.00 13.89 79 THR A CA 1
ATOM 627 C C . THR A 1 79 ? 19.657 8.610 22.796 1.00 15.44 79 THR A C 1
ATOM 628 O O . THR A 1 79 ? 19.219 7.449 22.773 1.00 15.24 79 THR A O 1
ATOM 632 N N . THR A 1 80 ? 19.681 9.360 23.891 1.00 12.81 80 THR A N 1
ATOM 633 C CA . THR A 1 80 ? 19.189 8.856 25.166 1.00 12.78 80 THR A CA 1
ATOM 634 C C . THR A 1 80 ? 17.753 9.332 25.459 1.00 14.27 80 THR A C 1
ATOM 635 O O . THR A 1 80 ? 17.403 10.479 25.132 1.00 14.42 80 THR A O 1
ATOM 639 N N . PRO A 1 81 ? 16.917 8.467 26.073 1.00 13.36 81 PRO A N 1
ATOM 640 C CA . PRO A 1 81 ? 15.604 8.937 26.498 1.00 13.22 81 PRO A CA 1
ATOM 641 C C . PRO A 1 81 ? 15.633 9.742 27.806 1.00 13.62 81 PRO A C 1
ATOM 642 O O . PRO A 1 81 ? 14.626 10.367 28.157 1.00 14.52 81 PRO A O 1
ATOM 646 N N . ILE A 1 82 ? 16.747 9.681 28.541 1.00 12.91 82 ILE A N 1
ATOM 647 C CA . ILE A 1 82 ? 16.836 10.397 29.809 1.00 12.42 82 ILE A CA 1
ATOM 648 C C . ILE A 1 82 ? 17.593 11.698 29.548 1.00 13.88 82 ILE A C 1
ATOM 649 O O . ILE A 1 82 ? 18.812 11.790 29.708 1.00 13.97 82 ILE A O 1
ATOM 654 N N . SER A 1 83 ? 16.848 12.676 29.058 1.00 11.94 83 SER A N 1
ATOM 655 C CA . SER A 1 83 ? 17.344 14.035 28.882 1.00 11.80 83 SER A CA 1
ATOM 656 C C . SER A 1 83 ? 16.137 14.947 28.893 1.00 13.31 83 SER A C 1
ATOM 657 O O . SER A 1 83 ? 14.989 14.486 28.898 1.00 14.02 83 SER A O 1
ATOM 660 N N . PHE A 1 84 ? 16.391 16.249 28.891 1.00 12.50 84 PHE A N 1
ATOM 661 C CA . PHE A 1 84 ? 15.312 17.184 28.674 1.00 12.72 84 PHE A CA 1
ATOM 662 C C . PHE A 1 84 ? 14.823 17.050 27.237 1.00 12.31 84 PHE A C 1
ATOM 663 O O . PHE A 1 84 ? 15.598 16.717 26.334 1.00 13.88 84 PHE A O 1
ATOM 671 N N . VAL A 1 85 ? 13.529 17.311 27.038 1.00 12.72 85 VAL A N 1
ATOM 672 C CA . VAL A 1 85 ? 12.895 17.008 25.763 1.00 14.00 85 VAL A CA 1
ATOM 673 C C . VAL A 1 85 ? 13.565 17.743 24.597 1.00 14.99 85 VAL A C 1
ATOM 674 O O . VAL A 1 85 ? 13.517 17.262 23.470 1.00 13.25 85 VAL A O 1
ATOM 678 N N . ALA A 1 86 ? 14.193 18.895 24.872 1.00 10.94 86 ALA A N 1
ATOM 679 C CA . ALA A 1 86 ? 14.848 19.694 23.813 1.00 12.21 86 ALA A CA 1
ATOM 680 C C . ALA A 1 86 ? 15.841 18.876 22.991 1.00 11.89 86 ALA A C 1
ATOM 681 O O . ALA A 1 86 ? 15.966 19.085 21.780 1.00 13.10 86 ALA A O 1
ATOM 683 N N . THR A 1 87 ? 16.584 17.980 23.655 1.00 12.01 87 THR A N 1
ATOM 684 C CA . THR A 1 87 ? 17.613 17.207 22.949 1.00 11.21 87 THR A CA 1
ATOM 685 C C . THR A 1 87 ? 17.006 16.449 21.755 1.00 11.71 87 THR A C 1
ATOM 686 O O . THR A 1 87 ? 17.630 16.325 20.681 1.00 14.20 87 THR A O 1
ATOM 690 N N . ALA A 1 88 ? 15.784 15.968 21.933 1.00 11.59 88 ALA A N 1
ATOM 691 C CA . ALA A 1 88 ? 15.078 15.221 20.895 1.00 11.90 88 ALA A CA 1
ATOM 692 C C . ALA A 1 88 ? 14.171 16.107 20.027 1.00 12.15 88 ALA A C 1
ATOM 693 O O . ALA A 1 88 ? 14.064 15.870 18.819 1.00 13.44 88 ALA A O 1
ATOM 695 N N . ASN A 1 89 ? 13.521 17.115 20.613 1.00 11.94 89 ASN A N 1
ATOM 696 C CA . ASN A 1 89 ? 12.654 18.003 19.812 1.00 11.61 89 ASN A CA 1
ATOM 697 C C . ASN A 1 89 ? 13.454 18.617 18.672 1.00 12.00 89 ASN A C 1
ATOM 698 O O . ASN A 1 89 ? 12.941 18.792 17.566 1.00 12.58 89 ASN A O 1
ATOM 703 N N . MET A 1 90 ? 14.711 18.986 18.949 1.00 10.82 90 MET A N 1
ATOM 704 C CA . MET A 1 90 ? 15.525 19.620 17.910 1.00 10.58 90 MET A CA 1
ATOM 705 C C . MET A 1 90 ? 15.965 18.631 16.837 1.00 11.20 90 MET A C 1
ATOM 706 O O . MET A 1 90 ? 16.232 19.040 15.699 1.00 14.30 90 MET A O 1
ATOM 711 N N . LEU A 1 91 ? 15.996 17.334 17.188 1.00 11.09 91 LEU A N 1
AT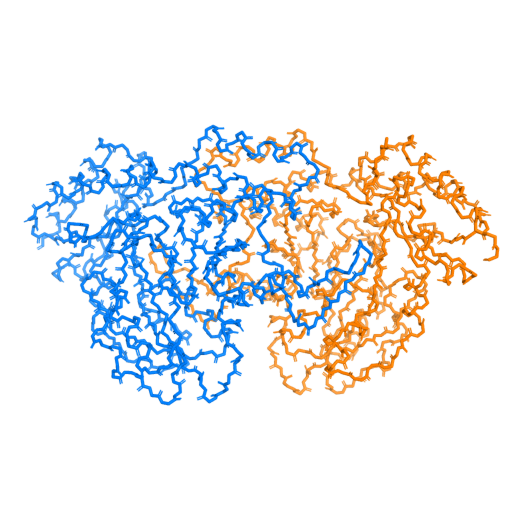OM 712 C CA . LEU A 1 91 ? 16.208 16.292 16.159 1.00 11.86 91 LEU A CA 1
ATOM 713 C C . LEU A 1 91 ? 15.016 16.301 15.198 1.00 11.67 91 LEU A C 1
ATOM 714 O O . LEU A 1 91 ? 15.198 16.380 13.982 1.00 13.89 91 LEU A O 1
ATOM 719 N N . LEU A 1 92 ? 13.814 16.253 15.750 1.00 12.54 92 LEU A N 1
ATOM 720 C CA . LEU A 1 92 ? 12.612 16.312 14.912 1.00 13.22 92 LEU A CA 1
ATOM 721 C C . LEU A 1 92 ? 12.606 17.545 14.018 1.00 13.70 92 LEU A C 1
ATOM 722 O O . LEU A 1 92 ? 12.306 17.443 12.826 1.00 15.54 92 LEU A O 1
ATOM 727 N N . GLU A 1 93 ? 12.960 18.706 14.574 1.00 12.32 93 GLU A N 1
ATOM 728 C CA . GLU A 1 93 ? 12.954 19.940 13.774 1.00 12.68 93 GLU A CA 1
ATOM 729 C C . GLU A 1 93 ? 14.028 19.965 12.685 1.00 15.48 93 GLU A C 1
ATOM 730 O O . GLU A 1 93 ? 13.964 20.783 11.765 1.00 16.01 93 GLU A O 1
ATOM 736 N N . SER A 1 94 ? 15.016 19.083 12.804 1.00 13.71 94 SER A N 1
ATOM 737 C CA . SER A 1 94 ? 16.109 19.003 11.847 1.00 14.91 94 SER A CA 1
ATOM 738 C C . SER A 1 94 ? 15.920 17.856 10.855 1.00 14.42 94 SER A C 1
ATOM 739 O O . SER A 1 94 ? 16.776 17.638 9.984 1.00 15.40 94 SER A O 1
ATOM 742 N N . GLY A 1 95 ? 14.798 17.142 10.982 1.00 13.60 95 GLY A N 1
ATOM 743 C CA . GLY A 1 95 ? 14.439 16.076 10.037 1.00 15.67 95 GLY A CA 1
ATOM 744 C C . GLY A 1 95 ? 14.792 14.684 10.513 1.00 18.02 95 GLY A C 1
ATOM 745 O O . GLY A 1 95 ? 14.507 13.708 9.819 1.00 17.69 95 GLY A O 1
ATOM 746 N N . TYR A 1 96 ? 15.411 14.586 11.691 1.00 14.68 96 TYR A N 1
ATOM 747 C CA . TYR A 1 96 ? 15.895 13.293 12.186 1.00 14.26 96 TYR A CA 1
ATOM 748 C C . TYR A 1 96 ? 14.908 12.542 13.064 1.00 16.80 96 TYR A C 1
ATOM 749 O O . TYR A 1 96 ? 14.132 13.140 13.818 1.00 16.22 96 TYR A O 1
ATOM 758 N N . THR A 1 97 ? 14.950 11.215 12.958 1.00 17.22 97 THR A N 1
ATOM 759 C CA . THR A 1 97 ? 14.204 10.317 13.827 1.00 16.87 97 THR A CA 1
ATOM 760 C C . THR A 1 97 ? 15.121 9.886 14.965 1.00 16.35 97 THR A C 1
ATOM 761 O O . THR A 1 97 ? 16.188 9.322 14.710 1.00 15.92 97 THR A O 1
ATOM 765 N N . PRO A 1 98 ? 14.735 10.186 16.210 1.00 16.24 98 PRO A N 1
ATOM 766 C CA . PRO A 1 98 ? 15.530 9.705 17.330 1.00 14.86 98 PRO A CA 1
ATOM 767 C C . PRO A 1 98 ? 15.312 8.213 17.522 1.00 17.06 98 PRO A C 1
ATOM 768 O O . PRO A 1 98 ? 14.189 7.724 17.368 1.00 18.98 98 PRO A O 1
ATOM 772 N N . VAL A 1 99 ? 16.406 7.529 17.849 1.00 14.00 99 VAL A N 1
ATOM 773 C CA . VAL A 1 99 ? 16.405 6.107 18.147 1.00 15.01 99 VAL A CA 1
ATOM 774 C C . VAL A 1 99 ? 16.940 5.996 19.575 1.00 14.94 99 VAL A C 1
ATOM 775 O O . VAL A 1 99 ? 18.113 6.315 19.845 1.00 15.53 99 VAL A O 1
ATOM 779 N N . PHE A 1 100 ? 16.068 5.590 20.494 1.00 15.56 100 PHE A N 1
ATOM 780 C CA . PHE A 1 100 ? 16.402 5.674 21.909 1.00 14.71 100 PHE A CA 1
ATOM 781 C C . PHE A 1 100 ? 17.133 4.453 22.430 1.00 17.16 100 PHE A C 1
ATOM 782 O O . PHE A 1 100 ? 16.633 3.317 22.314 1.00 17.14 100 PHE A O 1
ATOM 790 N N . ALA A 1 101 ? 18.306 4.706 23.010 1.00 14.37 101 ALA A N 1
ATOM 791 C CA . ALA A 1 101 ? 19.148 3.665 23.595 1.00 15.63 101 ALA A CA 1
ATOM 792 C C . ALA A 1 101 ? 18.889 3.493 25.085 1.00 15.73 101 ALA A C 1
ATOM 793 O O . ALA A 1 101 ? 18.406 4.399 25.765 1.00 16.19 101 ALA A O 1
ATOM 795 N N . GLY A 1 102 ? 19.239 2.310 25.590 1.00 15.46 102 GLY A N 1
ATOM 796 C CA . GLY A 1 102 ? 19.228 2.063 27.022 1.00 13.65 102 GLY A CA 1
ATOM 797 C C . GLY A 1 102 ? 20.219 2.948 27.760 1.00 13.04 102 GLY A C 1
ATOM 798 O O . GLY A 1 102 ? 21.138 3.512 27.160 1.00 16.60 102 GLY A O 1
ATOM 799 N N . ILE A 1 103 ? 19.990 3.087 29.060 1.00 13.43 103 ILE A N 1
ATOM 800 C CA . ILE A 1 103 ? 20.880 3.867 29.896 1.00 14.63 103 ILE A CA 1
ATOM 801 C C . ILE A 1 103 ? 21.440 3.002 31.038 1.00 16.44 103 ILE A C 1
ATOM 802 O O . ILE A 1 103 ? 21.015 1.853 31.252 1.00 17.27 103 ILE A O 1
ATOM 807 N N . LYS A 1 104 ? 22.384 3.581 31.761 1.00 15.64 104 LYS A N 1
ATOM 808 C CA . LYS A 1 104 ? 23.063 2.919 32.870 1.00 16.07 104 LYS A CA 1
ATOM 809 C C . LYS A 1 104 ? 22.523 3.408 34.213 1.00 17.36 104 LYS A C 1
ATOM 810 O O . LYS A 1 104 ? 21.676 4.310 34.267 1.00 16.69 104 LYS A O 1
ATOM 816 N N . ASN A 1 105 ? 23.038 2.808 35.292 1.00 18.30 105 ASN A N 1
ATOM 817 C CA . ASN A 1 105 ? 22.657 3.142 36.651 1.00 18.82 105 ASN A CA 1
ATOM 818 C C . ASN A 1 105 ? 22.835 4.620 36.966 1.00 17.71 105 ASN A C 1
ATOM 819 O O . ASN A 1 105 ? 22.132 5.174 37.818 1.00 18.86 105 ASN A O 1
ATOM 824 N N . ASP A 1 106 ? 23.784 5.247 36.272 1.00 16.76 106 ASP A N 1
ATOM 825 C CA . ASP A 1 106 ? 24.125 6.637 36.548 1.00 16.97 106 ASP A CA 1
ATOM 826 C C . ASP A 1 106 ? 23.364 7.629 35.658 1.00 15.25 106 ASP A C 1
ATOM 827 O O . ASP A 1 106 ? 23.649 8.831 35.694 1.00 15.60 106 ASP A O 1
ATOM 832 N N . GLY A 1 107 ? 22.399 7.142 34.881 1.00 13.67 107 GLY A N 1
ATOM 833 C CA . GLY A 1 107 ? 21.583 8.041 34.067 1.00 12.92 107 GLY A CA 1
ATOM 834 C C . GLY A 1 107 ? 22.123 8.250 32.673 1.00 14.08 107 GLY A C 1
ATOM 835 O O . GLY A 1 107 ? 21.410 8.768 31.810 1.00 14.88 107 GLY A O 1
ATOM 836 N N . ASN A 1 108 ? 23.376 7.868 32.442 1.00 13.69 108 ASN A N 1
ATOM 837 C CA . ASN A 1 108 ? 24.023 8.097 31.141 1.00 12.25 108 ASN A CA 1
ATOM 838 C C . ASN A 1 108 ? 23.733 7.008 30.110 1.00 13.06 108 ASN A C 1
ATOM 839 O O . ASN A 1 108 ? 23.443 5.846 30.446 1.00 15.09 108 ASN A O 1
ATOM 844 N N . ILE A 1 109 ? 23.809 7.396 28.844 1.00 12.86 109 ILE A N 1
ATOM 845 C CA . ILE A 1 109 ? 23.541 6.487 27.743 1.00 13.99 109 ILE A CA 1
ATOM 846 C C . ILE A 1 109 ? 24.494 5.286 27.859 1.00 14.23 109 ILE A C 1
ATOM 847 O O . ILE A 1 109 ? 25.672 5.441 28.210 1.00 15.10 109 ILE A O 1
ATOM 852 N N . ASP A 1 110 ? 23.970 4.093 27.603 1.00 13.98 110 ASP A N 1
ATOM 853 C CA . ASP A 1 110 ? 24.749 2.867 27.797 1.00 15.43 110 ASP A CA 1
ATOM 854 C C . ASP A 1 110 ? 25.595 2.612 26.552 1.00 14.66 110 ASP A C 1
ATOM 855 O O . ASP A 1 110 ? 25.077 2.170 25.518 1.00 16.59 110 ASP A O 1
ATOM 860 N N . GLU A 1 111 ? 26.894 2.876 26.655 1.00 14.90 111 GLU A N 1
ATOM 861 C CA . GLU A 1 111 ? 27.786 2.768 25.504 1.00 15.21 111 GLU A CA 1
ATOM 862 C C . GLU A 1 111 ? 27.860 1.338 24.966 1.00 16.62 111 GLU A C 1
ATOM 863 O O . GLU A 1 111 ? 28.245 1.131 23.816 1.00 19.79 111 GLU A O 1
ATOM 869 N N . LEU A 1 112 ? 27.467 0.371 25.796 1.00 16.87 112 LEU A N 1
ATOM 870 C CA . LEU A 1 112 ? 27.466 -1.049 25.394 1.00 20.27 112 LEU A CA 1
ATOM 871 C C . LEU A 1 112 ? 26.178 -1.471 24.693 1.00 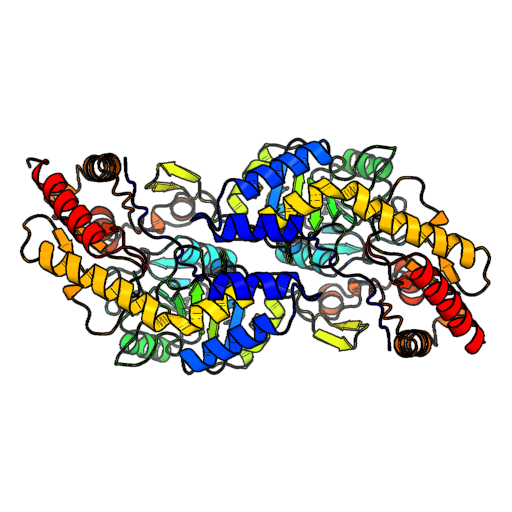21.75 112 LEU A C 1
ATOM 872 O O . LEU A 1 112 ? 26.059 -2.617 24.229 1.00 22.97 112 LEU A O 1
ATOM 877 N N . ALA A 1 113 ? 25.214 -0.557 24.616 1.00 19.94 113 ALA A N 1
ATOM 878 C CA . ALA A 1 113 ? 23.903 -0.865 24.056 1.00 20.24 113 ALA A CA 1
ATOM 879 C C . ALA A 1 113 ? 23.613 -0.069 22.788 1.00 19.48 113 ALA A C 1
ATOM 880 O O . ALA A 1 113 ? 22.472 -0.035 22.327 1.00 21.38 113 ALA A O 1
ATOM 882 N N . LEU A 1 114 ? 24.650 0.531 22.210 1.00 18.62 114 LEU A N 1
ATOM 883 C CA . LEU A 1 114 ? 24.487 1.423 21.071 1.00 18.05 114 LEU A CA 1
ATOM 884 C C . LEU A 1 114 ? 24.668 0.710 19.740 1.00 20.19 114 LEU A C 1
ATOM 885 O O . LEU A 1 114 ? 23.938 0.970 18.788 1.00 20.06 114 LEU A O 1
ATOM 890 N N . GLU A 1 115 ? 25.661 -0.178 19.667 1.00 19.01 115 GLU A N 1
ATOM 891 C CA . GLU A 1 115 ? 26.034 -0.764 18.377 1.00 19.37 115 GLU A CA 1
ATOM 892 C C . GLU A 1 115 ? 24.881 -1.511 17.729 1.00 17.95 115 GLU A C 1
ATOM 893 O O . GLU A 1 115 ? 24.700 -1.433 16.509 1.00 19.25 115 GLU A O 1
ATOM 899 N N . LYS A 1 116 ? 24.086 -2.201 18.548 1.00 19.00 116 LYS A N 1
ATOM 900 C CA . LYS A 1 116 ? 22.948 -2.980 18.035 1.00 19.89 116 LYS A CA 1
ATOM 901 C C . LYS A 1 116 ? 21.879 -2.127 17.353 1.00 21.86 116 LYS A C 1
ATOM 902 O O . LYS A 1 116 ? 21.047 -2.646 16.616 1.00 23.37 116 LYS A O 1
ATOM 908 N N . LEU A 1 117 ? 21.906 -0.817 17.607 1.00 19.25 117 LEU A N 1
ATOM 909 C CA . LEU A 1 117 ? 20.904 0.090 17.075 1.00 20.45 117 LEU A CA 1
ATOM 910 C C . LEU A 1 117 ? 21.325 0.731 15.769 1.00 19.78 117 LEU A C 1
ATOM 911 O O . LEU A 1 117 ? 20.519 1.408 15.119 1.00 19.86 117 LEU A O 1
ATOM 916 N N . ILE A 1 118 ? 22.587 0.528 15.386 1.00 17.42 118 ILE A N 1
ATOM 917 C CA . ILE A 1 118 ? 23.137 1.144 14.188 1.00 18.79 118 ILE A CA 1
ATOM 918 C C . ILE A 1 118 ? 22.674 0.370 12.967 1.00 21.30 118 ILE A C 1
ATOM 919 O O . ILE A 1 118 ? 22.742 -0.860 12.939 1.00 23.14 118 ILE A O 1
ATOM 924 N N . ASN A 1 119 ? 22.186 1.101 11.974 1.00 18.80 119 ASN A N 1
ATOM 925 C CA . ASN A 1 119 ? 21.850 0.518 10.684 1.00 20.31 119 ASN A CA 1
ATOM 926 C C . ASN A 1 119 ? 22.268 1.490 9.581 1.00 21.47 119 ASN A C 1
ATOM 927 O O . ASN A 1 119 ? 22.928 2.487 9.857 1.00 20.24 119 ASN A O 1
ATOM 932 N N . GLU A 1 120 ? 21.882 1.213 8.341 1.00 23.56 120 GLU A N 1
ATOM 933 C CA . GLU A 1 120 ? 22.309 2.034 7.209 1.00 19.83 120 GLU A CA 1
ATOM 934 C C . GLU A 1 120 ? 21.768 3.473 7.227 1.00 19.19 120 GLU A C 1
ATOM 935 O O . GLU A 1 120 ? 22.265 4.332 6.498 1.00 20.83 120 GLU A O 1
ATOM 941 N N . ARG A 1 121 ? 20.752 3.720 8.050 1.00 17.44 121 ARG A N 1
ATOM 942 C CA . ARG A 1 121 ? 20.146 5.058 8.143 1.00 18.56 121 ARG A CA 1
ATOM 943 C C . ARG A 1 121 ? 20.775 5.915 9.236 1.00 18.92 121 ARG A C 1
ATOM 944 O O . ARG A 1 121 ? 20.518 7.118 9.295 1.00 17.41 121 ARG A O 1
ATOM 952 N N . THR A 1 122 ? 21.616 5.311 10.073 1.00 17.93 122 THR A N 1
ATOM 953 C CA . THR A 1 122 ? 22.185 6.024 11.233 1.00 17.30 122 THR A CA 1
ATOM 954 C C . THR A 1 122 ? 23.183 7.075 10.772 1.00 17.89 122 THR A C 1
ATOM 955 O O . THR A 1 122 ? 24.094 6.781 9.988 1.00 17.09 122 THR A O 1
ATOM 959 N N . LYS A 1 123 ? 23.005 8.303 11.262 1.00 15.83 123 LYS A N 1
ATOM 960 C CA . LYS A 1 123 ? 23.852 9.425 10.874 1.00 15.70 123 LYS A CA 1
ATOM 961 C C . LYS A 1 123 ? 24.801 9.836 12.016 1.00 16.52 123 LYS A C 1
ATOM 962 O O . LYS A 1 123 ? 25.935 10.280 11.782 1.00 17.55 123 LYS A O 1
ATOM 968 N N . ALA A 1 124 ? 24.324 9.691 13.255 1.00 15.51 124 ALA A N 1
ATOM 969 C CA . ALA A 1 124 ? 25.033 10.246 14.411 1.00 14.52 124 ALA A CA 1
ATOM 970 C C . ALA A 1 124 ? 24.557 9.613 15.707 1.00 13.47 124 ALA A C 1
ATOM 971 O O . ALA A 1 124 ? 23.517 8.956 15.740 1.00 15.19 124 ALA A O 1
ATOM 973 N N . ILE A 1 125 ? 25.325 9.833 16.779 1.00 14.14 125 ILE A N 1
ATOM 974 C CA . ILE A 1 125 ? 24.896 9.515 18.129 1.00 14.68 125 ILE A CA 1
ATOM 975 C C . ILE A 1 125 ? 24.973 10.822 18.910 1.00 15.79 125 ILE A C 1
ATOM 976 O O . ILE A 1 125 ? 26.000 11.503 18.821 1.00 14.98 125 ILE A O 1
ATOM 981 N N . VAL A 1 126 ? 23.897 11.153 19.638 1.00 13.67 126 VAL A N 1
ATOM 982 C CA . VAL A 1 126 ? 23.856 12.329 20.510 1.00 14.44 126 VAL A CA 1
ATOM 983 C C . VAL A 1 126 ? 23.775 11.826 21.947 1.00 14.02 126 VAL A C 1
ATOM 984 O O . VAL A 1 126 ? 22.756 11.270 22.363 1.00 15.57 126 VAL A O 1
ATOM 988 N N . SER A 1 127 ? 24.856 12.012 22.695 1.00 13.85 127 SER A N 1
ATOM 989 C CA . SER A 1 127 ? 24.874 11.638 24.105 1.00 13.95 127 SER A CA 1
ATOM 990 C C . SER A 1 127 ? 24.595 12.856 24.974 1.00 14.03 127 SER A C 1
ATOM 991 O O . SER A 1 127 ? 24.673 13.993 24.492 1.00 15.03 127 SER A O 1
ATOM 994 N N . VAL A 1 128 ? 24.266 12.606 26.239 1.00 13.76 128 VAL A N 1
ATOM 995 C CA . VAL A 1 128 ? 24.028 13.668 27.224 1.00 12.94 128 VAL A CA 1
ATOM 996 C C . VAL A 1 128 ? 24.866 13.363 28.457 1.00 13.94 128 VAL A C 1
ATOM 997 O O . VAL A 1 128 ? 24.849 12.235 28.954 1.00 13.97 128 VAL A O 1
ATOM 1001 N N . ASP A 1 129 ? 25.585 14.361 28.969 1.00 13.02 129 ASP A N 1
ATOM 1002 C CA . ASP A 1 129 ? 26.327 14.166 30.218 1.00 11.87 129 ASP A CA 1
ATOM 1003 C C . ASP A 1 129 ? 25.365 14.440 31.369 1.00 13.73 129 ASP A C 1
ATOM 1004 O O . ASP A 1 129 ? 25.229 15.585 31.814 1.00 13.12 129 ASP A O 1
ATOM 1009 N N . TYR A 1 130 ? 24.684 13.395 31.830 1.00 14.11 130 TYR A N 1
ATOM 1010 C CA . TYR A 1 130 ? 23.601 13.552 32.778 1.00 13.89 130 TYR A CA 1
ATOM 1011 C C . TYR A 1 130 ? 24.130 14.009 34.128 1.00 13.56 130 TYR A C 1
ATOM 1012 O O . TYR A 1 130 ? 25.053 13.397 34.683 1.00 13.07 130 TYR A O 1
ATOM 1021 N N . ALA A 1 131 ? 23.537 15.089 34.637 1.00 12.35 131 ALA A N 1
ATOM 1022 C CA . ALA A 1 131 ? 23.897 15.688 35.922 1.00 11.65 131 ALA A CA 1
ATOM 1023 C C . ALA A 1 131 ? 25.278 16.318 35.916 1.00 15.50 131 ALA A C 1
ATOM 1024 O O . ALA A 1 131 ? 25.723 16.827 36.942 1.00 15.37 131 ALA A O 1
ATOM 1026 N N . GLY A 1 132 ? 25.929 16.311 34.755 1.00 13.51 132 GLY A N 1
ATOM 1027 C CA . GLY A 1 132 ? 27.315 16.772 34.646 1.00 14.49 132 GLY A CA 1
ATOM 1028 C C . GLY A 1 132 ? 28.318 15.641 34.450 1.00 14.75 132 GLY A C 1
ATOM 1029 O O . GLY A 1 132 ? 29.465 15.893 34.084 1.00 15.21 132 GLY A O 1
ATOM 1030 N N . LYS A 1 133 ? 27.897 14.398 34.682 1.00 12.66 133 LYS A N 1
ATOM 1031 C CA . LYS A 1 133 ? 28.841 13.276 34.594 1.00 12.13 133 LYS A CA 1
ATOM 1032 C C . LYS A 1 133 ? 29.132 12.952 33.132 1.00 12.39 133 LYS A C 1
ATOM 1033 O O . LYS A 1 133 ? 28.222 12.655 32.372 1.00 13.61 133 LYS A O 1
ATOM 1039 N N . SER A 1 134 ? 30.409 13.020 32.745 1.00 13.62 134 SER A N 1
ATOM 1040 C CA . SER A 1 134 ? 30.775 12.674 31.376 1.00 15.74 134 SER A CA 1
ATOM 1041 C C . SER A 1 134 ? 30.330 11.255 31.030 1.00 14.83 134 SER A C 1
ATOM 1042 O O . SER A 1 134 ? 30.454 10.328 31.845 1.00 14.65 134 SER A O 1
ATOM 1045 N N . VAL A 1 135 ? 29.830 11.087 29.810 1.00 14.33 135 VAL A N 1
ATOM 1046 C CA . VAL A 1 135 ? 29.607 9.749 29.261 1.00 13.61 135 VAL A CA 1
ATOM 1047 C C . VAL A 1 135 ? 30.957 9.063 29.013 1.00 15.87 135 VAL A C 1
ATOM 1048 O O . VAL A 1 135 ? 32.013 9.684 29.179 1.00 14.83 135 VAL A O 1
ATOM 1052 N N . GLU A 1 136 ? 30.909 7.784 28.640 1.00 16.56 136 GLU A N 1
ATOM 1053 C CA . GLU A 1 136 ? 32.125 7.031 28.314 1.00 17.49 136 GLU A CA 1
ATOM 1054 C C . GLU A 1 136 ? 32.606 7.420 26.925 1.00 17.09 136 GLU A C 1
ATOM 1055 O O . GLU A 1 136 ? 32.347 6.741 25.915 1.00 16.68 136 GLU A O 1
ATOM 1061 N N . VAL A 1 137 ? 33.299 8.550 26.892 1.00 17.08 137 VAL A N 1
ATOM 1062 C CA . VAL A 1 137 ? 33.714 9.204 25.666 1.00 16.94 137 VAL A CA 1
ATOM 1063 C C . VAL A 1 137 ? 34.541 8.330 24.726 1.00 17.96 137 VAL A C 1
ATOM 1064 O O . VAL A 1 137 ? 34.271 8.297 23.524 1.00 17.29 137 VAL A O 1
ATOM 1068 N N . GLU A 1 138 ? 35.537 7.630 25.262 1.00 16.15 138 GLU A N 1
ATOM 106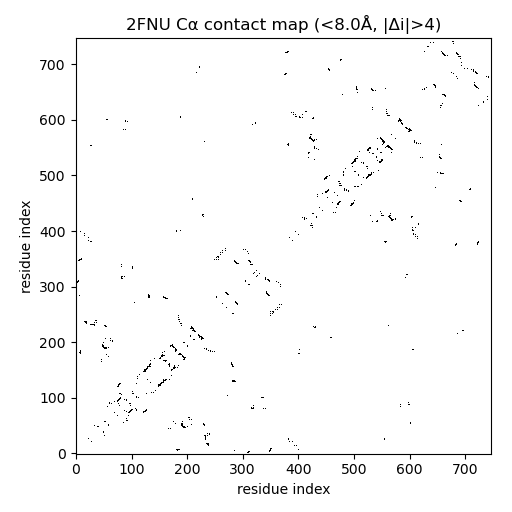9 C CA . GLU A 1 138 ? 36.419 6.857 24.374 1.00 18.96 138 GLU A CA 1
ATOM 1070 C C . GLU A 1 138 ? 35.621 5.774 23.637 1.00 18.01 138 GLU A C 1
ATOM 1071 O O . GLU A 1 138 ? 35.791 5.582 22.430 1.00 19.02 138 GLU A O 1
ATOM 1077 N N . SER A 1 139 ? 34.720 5.100 24.347 1.00 16.66 139 SER A N 1
ATOM 1078 C CA . SER A 1 139 ? 33.908 4.044 23.748 1.00 17.51 139 SER A CA 1
ATOM 1079 C C . SER A 1 139 ? 33.034 4.610 22.629 1.00 18.96 139 SER A C 1
ATOM 1080 O O . SER A 1 139 ? 32.935 4.025 21.531 1.00 19.68 139 SER A O 1
ATOM 1083 N N . VAL A 1 140 ? 32.417 5.763 22.893 1.00 18.00 140 VAL A N 1
ATOM 1084 C CA . VAL A 1 140 ? 31.532 6.374 21.906 1.00 17.54 140 VAL A CA 1
ATOM 1085 C C . VAL A 1 140 ? 32.318 6.843 20.688 1.00 16.95 140 VAL A C 1
ATOM 1086 O O . VAL A 1 140 ? 31.870 6.673 19.549 1.00 18.43 140 VAL A O 1
ATOM 1090 N N . GLN A 1 141 ? 33.486 7.438 20.932 1.00 17.55 141 GLN A N 1
ATOM 1091 C CA . GLN A 1 141 ? 34.323 7.921 19.840 1.00 17.80 141 GLN A CA 1
ATOM 1092 C C . GLN A 1 141 ? 34.700 6.773 18.922 1.00 19.84 141 GLN A C 1
ATOM 1093 O O . GLN A 1 141 ? 34.604 6.890 17.700 1.00 18.85 141 GLN A O 1
ATOM 1099 N N . LYS A 1 142 ? 35.134 5.671 19.522 1.00 18.90 142 LYS A N 1
ATOM 1100 C CA . LYS A 1 142 ? 35.596 4.531 18.732 1.00 18.32 142 LYS A CA 1
ATOM 1101 C C . LYS A 1 142 ? 34.457 3.929 17.911 1.00 18.94 142 LYS A C 1
ATOM 1102 O O . LYS A 1 142 ? 34.646 3.569 16.748 1.00 20.28 142 LYS A O 1
ATOM 1108 N N . LEU A 1 143 ? 33.271 3.845 18.509 1.00 18.96 143 LEU A N 1
ATOM 1109 C CA . LEU A 1 143 ? 32.120 3.295 17.814 1.00 18.84 143 LEU A CA 1
ATOM 1110 C C . LEU A 1 143 ? 31.722 4.186 16.644 1.00 21.57 143 LEU A C 1
ATOM 1111 O O . LEU A 1 143 ? 31.374 3.691 15.559 1.00 19.75 143 LEU A O 1
ATOM 1116 N N . CYS A 1 144 ? 31.779 5.502 16.861 1.00 18.70 144 CYS A N 1
ATOM 1117 C CA . CYS A 1 144 ? 31.450 6.451 15.797 1.00 19.59 144 CYS A CA 1
ATOM 1118 C C . CYS A 1 144 ? 32.457 6.380 14.657 1.00 20.94 144 CYS A C 1
ATOM 1119 O O . CYS A 1 144 ? 32.075 6.484 13.483 1.00 22.95 144 CYS A O 1
ATOM 1122 N N . LYS A 1 145 ? 33.732 6.202 14.999 1.00 18.70 145 LYS A N 1
ATOM 1123 C CA . LYS A 1 145 ? 34.776 6.034 13.977 1.00 23.10 145 LYS A CA 1
ATOM 1124 C C . LYS A 1 145 ? 34.534 4.743 13.185 1.00 23.37 145 LYS A C 1
ATOM 1125 O O . LYS A 1 145 ? 34.541 4.741 11.947 1.00 24.37 145 LYS A O 1
ATOM 1131 N N . LYS A 1 146 ? 34.281 3.657 13.912 1.00 23.11 146 LYS A N 1
ATOM 1132 C CA . LYS A 1 146 ? 34.057 2.346 13.306 1.00 22.34 146 LYS A CA 1
ATOM 1133 C C . LYS A 1 146 ? 32.916 2.384 12.282 1.00 24.31 146 LYS A C 1
ATOM 1134 O O . LYS A 1 146 ? 33.011 1.771 11.206 1.00 24.60 146 LYS A O 1
ATOM 1140 N N . HIS A 1 147 ? 31.849 3.117 12.607 1.00 20.10 147 HIS A N 1
ATOM 1141 C CA . HIS A 1 147 ? 30.642 3.127 11.770 1.00 19.42 147 HIS A CA 1
ATOM 1142 C C . HIS A 1 147 ? 30.428 4.417 10.956 1.00 18.67 147 HIS A C 1
ATOM 1143 O O . HIS A 1 147 ? 29.366 4.608 10.364 1.00 20.30 147 HIS A O 1
ATOM 1150 N N . SER A 1 148 ? 31.432 5.291 10.933 1.00 20.53 148 SER A N 1
ATOM 1151 C CA . SER A 1 148 ? 31.382 6.534 10.157 1.00 21.20 148 SER A CA 1
ATOM 1152 C C . SER A 1 148 ? 30.165 7.390 10.542 1.00 20.42 148 SER A C 1
ATOM 1153 O O . SER A 1 148 ? 29.419 7.891 9.687 1.00 20.28 148 SER A O 1
ATOM 1156 N N . LEU A 1 149 ? 29.980 7.532 11.851 1.00 18.76 149 LEU A N 1
ATOM 1157 C CA . LEU A 1 149 ? 28.930 8.383 12.439 1.00 18.95 149 LEU A CA 1
ATOM 1158 C C . LEU A 1 149 ? 29.556 9.637 13.045 1.00 18.49 149 LEU A C 1
ATOM 1159 O O . LEU A 1 149 ? 30.737 9.642 13.430 1.00 18.16 149 LEU A O 1
ATOM 1164 N N . SER A 1 150 ? 28.768 10.708 13.145 1.00 16.15 150 SER A N 1
ATOM 1165 C CA . SER A 1 150 ? 29.198 11.864 13.910 1.00 17.13 150 SER A CA 1
ATOM 1166 C C . SER A 1 150 ? 28.830 11.680 15.370 1.00 15.75 150 SER A C 1
ATOM 1167 O O . SER A 1 150 ? 27.711 11.238 15.687 1.00 16.74 150 SER A O 1
ATOM 1170 N N . PHE A 1 151 ? 29.757 12.047 16.246 1.00 15.15 151 PHE A N 1
ATOM 1171 C CA . PHE A 1 151 ? 29.537 12.071 17.692 1.00 15.33 151 PHE A CA 1
ATOM 1172 C C . PHE A 1 151 ? 29.198 13.518 18.074 1.00 13.98 151 PHE A C 1
ATOM 1173 O O . PHE A 1 151 ? 30.016 14.426 17.870 1.00 15.87 151 PHE A O 1
ATOM 1181 N N . LEU A 1 152 ? 27.952 13.728 18.530 1.00 14.59 152 LEU A N 1
ATOM 1182 C CA . LEU A 1 152 ? 27.499 15.047 19.003 1.00 13.89 152 LEU A CA 1
ATOM 1183 C C . LEU A 1 152 ? 27.190 14.930 20.484 1.00 13.64 152 LEU A C 1
ATOM 1184 O O . LEU A 1 152 ? 26.624 13.938 20.909 1.00 15.26 152 LEU A O 1
ATOM 1189 N N . SER A 1 153 ? 27.586 15.930 21.275 1.00 12.72 153 SER A N 1
ATOM 1190 C CA . SER A 1 153 ? 27.429 15.869 22.719 1.00 13.01 153 SER A CA 1
ATOM 1191 C C . SER A 1 153 ? 26.526 16.994 23.235 1.00 13.80 153 SER A C 1
ATOM 1192 O O . SER A 1 153 ? 26.862 18.177 23.103 1.00 12.85 153 SER A O 1
ATOM 1195 N N . ASP A 1 154 ? 25.404 16.618 23.841 1.00 13.52 154 ASP A N 1
ATOM 1196 C CA . ASP A 1 154 ? 24.608 17.588 24.561 1.00 12.15 154 ASP A CA 1
ATOM 1197 C C . ASP A 1 154 ? 25.173 17.646 25.972 1.00 12.28 154 ASP A C 1
ATOM 1198 O O . ASP A 1 154 ? 24.809 16.847 26.854 1.00 13.58 154 ASP A O 1
ATOM 1203 N N . SER A 1 155 ? 26.109 18.573 26.151 1.00 11.48 155 SER A N 1
ATOM 1204 C CA . SER A 1 155 ? 26.815 18.743 27.414 1.00 12.98 155 SER A CA 1
ATOM 1205 C C . SER A 1 155 ? 26.203 19.893 28.214 1.00 11.43 155 SER A C 1
ATOM 1206 O O . SER A 1 155 ? 26.908 20.573 28.975 1.00 13.77 155 SER A O 1
ATOM 1209 N N . SER A 1 156 ? 24.895 20.111 28.034 1.00 11.64 156 SER A N 1
ATOM 1210 C CA . SER A 1 156 ? 24.221 21.262 28.653 1.00 11.88 156 SER A CA 1
ATOM 1211 C C . SER A 1 156 ? 24.434 21.346 30.145 1.00 12.17 156 SER A C 1
ATOM 1212 O O . SER A 1 156 ? 24.502 22.457 30.672 1.00 15.47 156 SER A O 1
ATOM 1215 N N . HIS A 1 157 ? 24.546 20.193 30.824 1.00 12.38 157 HIS A N 1
ATOM 1216 C CA . HIS A 1 157 ? 24.716 20.152 32.281 1.00 12.55 157 HIS A CA 1
ATOM 1217 C C . HIS A 1 157 ? 26.167 20.268 32.718 1.00 13.54 157 HIS A C 1
ATOM 1218 O O . HIS A 1 157 ? 26.410 20.332 33.908 1.00 13.62 157 HIS A O 1
ATOM 1225 N N . ALA A 1 158 ? 27.113 20.216 31.781 1.00 13.27 158 ALA A N 1
ATOM 1226 C CA . ALA A 1 158 ? 28.468 19.745 32.093 1.00 13.72 158 ALA A CA 1
ATOM 1227 C C . ALA A 1 158 ? 29.628 20.725 31.957 1.00 13.64 158 ALA A C 1
ATOM 1228 O O . ALA A 1 158 ? 30.782 20.289 31.843 1.00 12.88 158 ALA A O 1
ATOM 1230 N N . LEU A 1 159 ? 29.358 22.030 31.964 1.00 12.04 159 LEU A N 1
ATOM 1231 C CA . LEU A 1 159 ? 30.462 22.977 31.857 1.00 12.62 159 LEU A CA 1
ATOM 1232 C C . LEU A 1 159 ? 31.405 22.796 33.061 1.00 13.81 159 LEU A C 1
ATOM 1233 O O . LEU A 1 159 ? 30.983 22.933 34.212 1.00 14.11 159 LEU A O 1
ATOM 1238 N N . GLY A 1 160 ? 32.674 22.483 32.780 1.00 12.56 160 GLY A N 1
ATOM 1239 C CA . GLY A 1 160 ? 33.660 22.237 33.853 1.00 13.79 160 GLY A CA 1
ATOM 1240 C C . GLY A 1 160 ? 33.835 20.766 34.190 1.00 11.84 160 GLY A C 1
ATOM 1241 O O . GLY A 1 160 ? 34.800 20.402 34.886 1.00 14.37 160 GLY A O 1
ATOM 1242 N N . SER A 1 161 ? 32.930 19.903 33.710 1.00 12.64 161 SER A N 1
ATOM 1243 C CA . SER A 1 161 ? 33.102 18.459 33.909 1.00 13.57 161 SER A CA 1
ATOM 1244 C C . SER A 1 161 ? 34.304 17.969 33.129 1.00 13.32 161 SER A C 1
ATOM 1245 O O . SER A 1 161 ? 34.714 18.604 32.146 1.00 13.57 161 SER A O 1
ATOM 1248 N N . GLU A 1 162 ? 34.851 16.828 33.568 1.00 13.63 162 GLU A N 1
ATOM 1249 C CA . GLU A 1 162 ? 36.054 16.260 32.954 1.00 12.60 162 GLU A CA 1
ATOM 1250 C C . GLU A 1 162 ? 35.875 14.792 32.559 1.00 14.31 162 GLU A C 1
ATOM 1251 O O . GLU A 1 162 ? 35.000 14.091 33.083 1.00 14.06 162 GLU A O 1
ATOM 1257 N N . TYR A 1 163 ? 36.705 14.345 31.615 1.00 14.95 163 TYR A N 1
ATOM 1258 C CA . TYR A 1 163 ? 36.827 12.940 31.290 1.00 15.41 163 TYR A CA 1
ATOM 1259 C C . TYR A 1 163 ? 38.317 12.692 31.158 1.00 16.38 163 TYR A C 1
ATOM 1260 O O . TYR A 1 163 ? 38.998 13.391 30.393 1.00 15.92 163 TYR A O 1
ATOM 1269 N N . GLN A 1 164 ? 38.819 11.714 31.912 1.00 16.93 164 GLN A N 1
ATOM 1270 C CA . GLN A 1 164 ? 40.267 11.431 31.939 1.00 20.17 164 GLN A CA 1
ATOM 1271 C C . GLN A 1 164 ? 41.058 12.724 32.111 1.00 18.72 164 GLN A C 1
ATOM 1272 O O . GLN A 1 164 ? 42.014 12.996 31.369 1.00 20.96 164 GLN A O 1
ATOM 1278 N N . ASN A 1 165 ? 40.628 13.541 33.086 1.00 17.78 165 ASN A N 1
ATOM 1279 C CA . ASN A 1 165 ? 41.311 14.794 33.447 1.00 17.53 165 ASN A CA 1
ATOM 1280 C C . ASN A 1 165 ? 41.348 15.899 32.392 1.00 19.32 165 ASN A C 1
ATOM 1281 O O . ASN A 1 165 ? 42.101 16.872 32.527 1.00 21.00 165 ASN A O 1
ATOM 1286 N N . LYS A 1 166 ? 40.511 15.775 31.361 1.00 16.84 166 LYS A N 1
ATOM 1287 C CA . LYS A 1 166 ? 40.410 16.817 30.331 1.00 16.83 166 LYS A CA 1
ATOM 1288 C C . LYS A 1 166 ? 38.978 17.340 30.291 1.00 17.06 166 LYS A C 1
ATOM 1289 O O . LYS A 1 166 ? 38.042 16.598 30.594 1.00 14.90 166 LYS A O 1
ATOM 1295 N N . LYS A 1 167 ? 38.805 18.610 29.940 1.00 18.03 167 LYS A N 1
ATOM 1296 C CA . LYS A 1 167 ? 37.457 19.196 29.947 1.00 16.18 167 LYS A CA 1
ATOM 1297 C C . LYS A 1 167 ? 36.515 18.633 28.897 1.00 16.44 167 LYS A C 1
ATOM 1298 O O . LYS A 1 167 ? 36.830 18.609 27.710 1.00 17.73 167 LYS A O 1
ATOM 1304 N N . VAL A 1 168 ? 35.319 18.246 29.333 1.00 14.45 168 VAL A N 1
ATOM 1305 C CA . VAL A 1 168 ? 34.204 18.015 28.415 1.00 12.91 168 VAL A CA 1
ATOM 1306 C C . VAL A 1 168 ? 34.032 19.238 27.507 1.00 14.76 168 VAL A C 1
ATOM 1307 O O . VAL A 1 168 ? 34.123 20.389 27.964 1.00 14.14 168 VAL A O 1
ATOM 1311 N N . GLY A 1 169 ? 33.809 18.992 26.219 1.00 15.67 169 GLY A N 1
ATOM 1312 C CA . GLY A 1 169 ? 33.705 20.089 25.259 1.00 13.52 169 GLY A CA 1
ATOM 1313 C C . GLY A 1 169 ? 34.479 19.795 23.993 1.00 17.50 169 GLY A C 1
ATOM 1314 O O . GLY A 1 169 ? 34.067 20.187 22.899 1.00 19.64 169 GLY A O 1
ATOM 1315 N N . GLY A 1 170 ? 35.611 19.102 24.135 1.00 17.64 170 GLY A N 1
ATOM 1316 C CA . GLY A 1 170 ? 36.487 18.892 22.993 1.00 20.22 170 GLY A CA 1
ATOM 1317 C C . GLY A 1 170 ? 36.473 17.484 22.437 1.00 21.16 170 GLY A C 1
ATOM 1318 O O . GLY A 1 170 ? 37.202 17.187 21.475 1.00 25.45 170 GLY A O 1
ATOM 1319 N N . PHE A 1 171 ? 35.649 16.613 23.010 1.00 15.89 171 PHE A N 1
ATOM 1320 C CA . PHE A 1 171 ? 35.704 15.188 22.658 1.00 13.95 171 PHE A CA 1
ATOM 1321 C C . PHE A 1 171 ? 34.876 14.802 21.448 1.00 17.35 171 PHE A C 1
ATOM 1322 O O . PHE A 1 171 ? 35.160 13.810 20.767 1.00 18.01 171 PHE A O 1
ATOM 1330 N N . ALA A 1 172 ? 33.804 15.548 21.212 1.00 14.53 172 ALA A N 1
ATOM 1331 C CA . ALA A 1 172 ? 32.873 15.215 20.151 1.00 13.74 172 ALA A CA 1
ATOM 1332 C C . ALA A 1 172 ? 33.125 16.104 18.938 1.00 14.02 172 ALA A C 1
ATOM 1333 O O . ALA A 1 172 ? 33.918 17.055 19.016 1.00 15.84 172 ALA A O 1
ATOM 1335 N N . LEU A 1 173 ? 32.439 15.822 17.825 1.00 12.43 173 LEU A N 1
ATOM 1336 C CA . LEU A 1 173 ? 32.495 16.733 16.677 1.00 13.72 173 LEU A CA 1
ATOM 1337 C C . LEU A 1 173 ? 32.157 18.146 17.142 1.00 14.19 173 LEU A C 1
ATOM 1338 O O . LEU A 1 173 ? 32.840 19.119 16.812 1.00 14.58 173 LEU A O 1
ATOM 1343 N N . ALA A 1 174 ? 31.108 18.246 17.952 1.00 13.58 174 ALA A N 1
ATOM 1344 C CA . ALA A 1 174 ? 30.812 19.514 18.604 1.00 13.43 174 ALA A CA 1
ATOM 1345 C C . ALA A 1 174 ? 30.038 19.211 19.866 1.00 11.40 174 ALA A C 1
ATOM 1346 O O . ALA A 1 174 ? 29.401 18.145 19.974 1.00 13.66 174 ALA A O 1
ATOM 1348 N N . SER A 1 175 ? 30.062 20.158 20.806 1.00 11.48 175 SER A N 1
ATOM 1349 C CA . SER A 1 175 ? 29.349 19.965 22.071 1.00 12.36 175 SER A CA 1
ATOM 1350 C C . SER A 1 175 ? 28.549 21.221 22.410 1.00 11.53 175 SER A C 1
ATOM 1351 O O . SER A 1 175 ? 28.983 22.332 22.126 1.00 12.63 175 SER A O 1
ATOM 1354 N N . VAL A 1 176 ? 27.392 21.009 23.031 1.00 11.69 176 VAL A N 1
ATOM 1355 C CA . VAL A 1 176 ? 26.507 22.105 23.442 1.00 12.84 176 VAL A CA 1
ATOM 1356 C C . VAL A 1 176 ? 26.542 22.285 24.953 1.00 13.03 176 VAL A C 1
ATOM 1357 O O . VAL A 1 176 ? 26.562 21.298 25.696 1.00 13.37 176 VAL A O 1
ATOM 1361 N N . PHE A 1 177 ? 26.545 23.553 25.387 1.00 10.97 177 PHE A N 1
ATOM 1362 C CA . PHE A 1 177 ? 26.398 23.908 26.796 1.00 10.34 177 PHE A CA 1
ATOM 1363 C C . PHE A 1 177 ? 25.201 24.826 26.978 1.00 12.02 177 PHE A C 1
ATOM 1364 O O . PHE A 1 177 ? 24.832 25.557 26.047 1.00 11.65 177 PHE A O 1
ATOM 1372 N N . SER A 1 178 ? 24.597 24.787 28.164 1.00 10.93 178 SER A N 1
ATOM 1373 C CA . SER A 1 178 ? 23.496 25.710 28.514 1.00 10.36 178 SER A CA 1
ATOM 1374 C C . SER A 1 178 ? 23.888 26.667 29.622 1.00 11.27 178 SER A C 1
ATOM 1375 O O . SER A 1 178 ? 24.585 26.272 30.565 1.00 11.61 178 SER A O 1
ATOM 1378 N N . PHE A 1 179 ? 23.450 27.923 29.484 1.00 9.54 179 PHE A N 1
ATOM 1379 C CA . PHE A 1 179 ? 23.643 28.940 30.522 1.00 10.99 179 PHE A CA 1
ATOM 1380 C C . PHE A 1 179 ? 22.297 29.434 31.052 1.00 12.95 179 PHE A C 1
ATOM 1381 O O . PHE A 1 179 ? 22.180 30.558 31.543 1.00 11.93 179 PHE A O 1
ATOM 1389 N N . HIS A 1 180 ? 21.284 28.568 30.969 1.00 11.32 180 HIS A N 1
ATOM 1390 C CA . HIS A 1 180 ? 20.008 28.853 31.601 1.00 13.10 180 HIS A CA 1
ATOM 1391 C C . HIS A 1 180 ? 20.235 29.217 33.074 1.00 13.34 180 HIS A C 1
ATOM 1392 O O . HIS A 1 180 ? 21.243 28.851 33.696 1.00 12.53 180 HIS A O 1
ATOM 1399 N N . ALA A 1 181 ? 19.275 29.951 33.627 1.00 11.96 181 ALA A N 1
ATOM 1400 C CA . ALA A 1 181 ? 19.342 30.445 34.996 1.00 11.80 181 ALA A CA 1
ATOM 1401 C C . ALA A 1 181 ? 19.832 29.459 36.051 1.00 13.32 181 ALA A C 1
ATOM 1402 O O . ALA A 1 181 ? 20.515 29.856 36.997 1.00 15.20 181 ALA A O 1
ATOM 1404 N N . ILE A 1 182 ? 19.479 28.192 35.911 1.00 13.07 182 ILE A N 1
ATOM 1405 C CA . ILE A 1 182 ? 19.826 27.232 36.967 1.00 15.70 182 ILE A CA 1
ATOM 1406 C C . ILE A 1 182 ? 21.027 26.344 36.620 1.00 15.35 182 ILE A C 1
ATOM 1407 O O . ILE A 1 182 ? 21.316 25.368 37.325 1.00 15.62 182 ILE A O 1
ATOM 1412 N N . LYS A 1 183 ? 21.723 26.676 35.530 1.00 12.70 183 LYS A N 1
ATOM 1413 C CA . LYS A 1 183 ? 22.829 25.850 35.056 1.00 13.49 183 LYS A CA 1
ATOM 1414 C C . LYS A 1 183 ? 24.171 26.208 35.740 1.00 13.31 183 LYS A C 1
ATOM 1415 O O . LYS A 1 183 ? 24.234 27.148 36.526 1.00 13.42 183 LYS A O 1
ATOM 1421 N N . PRO A 1 184 ? 25.234 25.419 35.496 1.00 12.48 184 PRO A N 1
ATOM 1422 C CA . PRO A 1 184 ? 26.493 25.684 36.216 1.00 11.14 184 PRO A CA 1
ATOM 1423 C C . PRO A 1 184 ? 26.986 27.126 36.250 1.00 12.52 184 PRO A C 1
ATOM 1424 O O . PRO A 1 184 ? 27.473 27.569 37.296 1.00 13.28 184 PRO A O 1
ATOM 1428 N N . ILE A 1 185 ? 26.885 27.828 35.124 1.00 12.78 185 ILE A N 1
ATOM 1429 C CA . ILE A 1 185 ? 26.954 29.289 35.130 1.00 13.17 185 ILE A CA 1
ATOM 1430 C C . ILE A 1 185 ? 25.766 29.789 34.324 1.00 12.33 185 ILE A C 1
ATOM 1431 O O . ILE A 1 185 ? 25.146 29.021 33.566 1.00 13.76 185 ILE A O 1
ATOM 1436 N N . THR A 1 186 ? 25.433 31.063 34.478 1.00 11.99 186 THR A N 1
ATOM 1437 C CA . THR A 1 186 ? 24.233 31.550 33.818 1.00 11.91 186 THR A CA 1
ATOM 1438 C C . THR A 1 186 ? 24.410 32.870 33.064 1.00 13.28 186 THR A C 1
ATOM 1439 O O . THR A 1 186 ? 25.239 33.714 33.438 1.00 14.25 186 THR A O 1
ATOM 1443 N N . THR A 1 187 ? 23.602 33.007 32.005 1.00 12.18 187 THR A N 1
ATOM 1444 C CA . THR A 1 187 ? 23.389 34.273 31.297 1.00 11.90 187 THR A CA 1
ATOM 1445 C C . THR A 1 187 ? 21.875 34.575 31.281 1.00 12.85 187 THR A C 1
ATOM 1446 O O . THR A 1 187 ? 21.393 35.269 30.375 1.00 14.54 187 THR A O 1
ATOM 1450 N N . ALA A 1 188 ? 21.151 34.025 32.270 1.00 12.21 188 ALA A N 1
ATOM 1451 C CA . ALA A 1 188 ? 19.672 34.051 32.383 1.00 12.87 188 ALA A CA 1
ATOM 1452 C C . ALA A 1 188 ? 19.004 33.069 31.413 1.00 11.93 188 ALA A C 1
ATOM 1453 O O . ALA A 1 188 ? 18.327 32.124 31.851 1.00 12.78 188 ALA A O 1
ATOM 1455 N N . GLU A 1 189 ? 19.185 33.302 30.114 1.00 11.38 189 GLU A N 1
ATOM 1456 C CA . GLU A 1 189 ? 18.991 32.276 29.100 1.00 10.70 189 GLU A CA 1
ATOM 1457 C C . GLU A 1 189 ? 20.253 32.318 28.241 1.00 10.99 189 GLU A C 1
ATOM 1458 O O . GLU A 1 189 ? 20.809 33.401 28.007 1.00 12.31 189 GLU A O 1
ATOM 1464 N N . GLY A 1 190 ? 20.721 31.158 27.790 1.00 10.73 190 GLY A N 1
ATOM 1465 C CA . GLY A 1 190 ? 21.857 31.164 26.872 1.00 11.21 190 GLY A CA 1
ATOM 1466 C C . GLY A 1 190 ? 22.357 29.761 26.609 1.00 11.31 190 GLY A C 1
ATOM 1467 O O . GLY A 1 190 ? 22.019 28.815 27.318 1.00 12.49 190 GLY A O 1
ATOM 1468 N N . GLY A 1 191 ? 23.145 29.636 25.556 1.00 11.67 191 GLY A N 1
ATOM 1469 C CA . GLY A 1 191 ? 23.821 28.376 25.275 1.00 12.47 191 GLY A CA 1
ATOM 1470 C C . GLY A 1 191 ? 25.065 28.599 24.428 1.00 12.61 191 GLY A C 1
ATOM 1471 O O . GLY A 1 191 ? 25.414 29.736 24.087 1.00 12.51 191 GLY A O 1
ATOM 1472 N N . ALA A 1 192 ? 25.767 27.503 24.114 1.00 12.10 192 ALA A N 1
ATOM 1473 C CA . ALA A 1 192 ? 26.982 27.603 23.298 1.00 12.84 192 ALA A CA 1
ATOM 1474 C C . ALA A 1 192 ? 27.112 26.334 22.492 1.00 12.44 192 ALA A C 1
ATOM 1475 O O . ALA A 1 192 ? 26.684 25.262 22.938 1.00 12.72 192 ALA A O 1
ATOM 1477 N N . VAL A 1 193 ? 27.713 26.437 21.308 1.00 11.44 193 VAL A N 1
ATOM 1478 C CA . VAL A 1 193 ? 28.247 25.252 20.643 1.00 12.71 193 VAL A CA 1
ATOM 1479 C C . VAL A 1 193 ? 29.730 25.490 20.536 1.00 12.90 193 VAL A C 1
ATOM 1480 O O . VAL A 1 193 ? 30.166 26.578 20.113 1.00 13.20 193 VAL A O 1
ATOM 1484 N N . VAL A 1 194 ? 30.504 24.477 20.922 1.00 12.61 194 VAL A N 1
ATOM 1485 C CA . VAL A 1 194 ? 31.961 24.559 20.786 1.00 12.08 194 VAL A CA 1
ATOM 1486 C C . VAL A 1 194 ? 32.432 23.433 19.870 1.00 12.73 194 VAL A C 1
ATOM 1487 O O . VAL A 1 194 ? 31.795 22.379 19.775 1.00 14.08 194 VAL A O 1
ATOM 1491 N N . THR A 1 195 ? 33.535 23.664 19.162 1.00 12.65 195 THR A N 1
ATOM 1492 C CA . THR A 1 195 ? 34.004 22.661 18.207 1.00 13.18 195 THR A CA 1
ATOM 1493 C C . THR A 1 195 ? 35.458 22.918 17.859 1.00 13.60 195 THR A C 1
ATOM 1494 O O . THR A 1 195 ? 35.955 24.043 18.019 1.00 14.42 195 THR A O 1
ATOM 1498 N N . ASN A 1 196 ? 36.118 21.877 17.352 1.00 14.50 196 ASN A N 1
ATOM 1499 C CA . ASN A 1 196 ? 37.448 22.043 16.769 1.00 15.60 196 ASN A CA 1
ATOM 1500 C C . ASN A 1 196 ? 37.410 22.058 15.234 1.00 16.68 196 ASN A C 1
ATOM 1501 O O . ASN A 1 196 ? 38.453 22.179 14.575 1.00 16.65 196 ASN A O 1
ATOM 1506 N N . ASP A 1 197 ? 36.210 21.970 14.667 1.00 16.42 197 ASP A N 1
ATOM 1507 C CA . ASP A 1 197 ? 36.044 21.906 13.208 1.00 16.53 197 ASP A CA 1
ATOM 1508 C C . ASP A 1 197 ? 35.709 23.301 12.725 1.00 17.11 197 ASP A C 1
ATOM 1509 O O . ASP A 1 197 ? 34.594 23.785 12.963 1.00 17.42 197 ASP A O 1
ATOM 1514 N N . SER A 1 198 ? 36.665 23.952 12.062 1.00 17.34 198 SER A N 1
ATOM 1515 C CA . SER A 1 198 ? 36.493 25.347 11.672 1.00 17.33 198 SER A CA 1
ATOM 1516 C C . SER A 1 198 ? 35.359 25.573 10.681 1.00 16.68 198 SER A C 1
ATOM 1517 O O . SER A 1 198 ? 34.658 26.577 10.776 1.00 15.81 198 SER A O 1
ATOM 1520 N N . GLU A 1 199 ? 35.185 24.661 9.726 1.00 15.85 199 GLU A N 1
ATOM 1521 C CA . GLU A 1 199 ? 34.139 24.833 8.729 1.00 16.78 199 GLU A CA 1
ATOM 1522 C C . GLU A 1 199 ? 32.772 24.769 9.395 1.00 15.82 199 GLU A C 1
ATOM 1523 O O . GLU A 1 199 ? 31.864 25.533 9.040 1.00 15.98 199 GLU A O 1
ATOM 1529 N N . LEU A 1 200 ? 32.633 23.855 10.355 1.00 15.88 200 LEU A N 1
ATOM 1530 C CA . LEU A 1 200 ? 31.370 23.733 11.083 1.00 14.06 200 LEU A CA 1
ATOM 1531 C C . LEU A 1 200 ? 31.116 25.002 11.891 1.00 14.55 200 LEU A C 1
ATOM 1532 O O . LEU A 1 200 ? 30.005 25.534 11.887 1.00 13.63 200 LEU A O 1
ATOM 1537 N N . HIS A 1 201 ? 32.137 25.490 12.588 1.00 12.32 201 HIS A N 1
ATOM 1538 C CA . HIS A 1 201 ? 32.041 26.768 13.281 1.00 11.68 201 HIS A CA 1
ATOM 1539 C C . HIS A 1 201 ? 31.513 27.861 12.341 1.00 14.47 201 HIS A C 1
ATOM 1540 O O . HIS A 1 201 ? 30.580 28.596 12.680 1.00 14.53 201 HIS A O 1
ATOM 1547 N N . GLU A 1 202 ? 32.097 27.959 11.144 1.00 13.06 202 GLU A N 1
ATOM 1548 C CA . GLU A 1 202 ? 31.725 29.061 10.252 1.00 12.66 202 GLU A CA 1
ATOM 1549 C C . GLU A 1 202 ? 30.271 28.908 9.778 1.00 14.98 202 GLU A C 1
ATOM 1550 O O . GLU A 1 202 ? 29.558 29.909 9.625 1.00 15.54 202 GLU A O 1
ATOM 1556 N N . LYS A 1 203 ? 29.843 27.671 9.536 1.00 13.32 203 LYS A N 1
ATOM 1557 C CA . LYS A 1 203 ? 28.457 27.416 9.109 1.00 15.06 203 LYS A CA 1
ATOM 1558 C C . LYS A 1 203 ? 27.486 27.838 10.201 1.00 15.20 203 LYS A C 1
ATOM 1559 O O . LYS A 1 203 ? 26.471 28.488 9.931 1.00 15.57 203 LYS A O 1
ATOM 1565 N N . MET A 1 204 ? 27.782 27.428 11.432 1.00 13.33 204 MET A N 1
ATOM 1566 C CA . MET A 1 204 ? 26.915 27.774 12.567 1.00 12.53 204 MET A CA 1
ATOM 1567 C C . MET A 1 204 ? 26.872 29.262 12.843 1.00 13.57 204 MET A C 1
ATOM 1568 O O . MET A 1 204 ? 25.820 29.801 13.221 1.00 13.98 204 MET A O 1
ATOM 1573 N N . LYS A 1 205 ? 28.008 29.938 12.662 1.00 12.44 205 LYS A N 1
ATOM 1574 C CA . LYS A 1 205 ? 28.099 31.369 12.893 1.00 13.68 205 LYS A CA 1
ATOM 1575 C C . LYS A 1 205 ? 27.093 32.101 12.005 1.00 14.08 205 LYS A C 1
ATOM 1576 O O . LYS A 1 205 ? 26.394 33.005 12.460 1.00 14.07 205 LYS A O 1
ATOM 1582 N N . LEU A 1 206 ? 27.039 31.725 10.727 1.00 13.42 206 LEU A N 1
ATOM 1583 C CA . LEU A 1 206 ? 26.092 32.342 9.805 1.00 12.62 206 LEU A CA 1
ATOM 1584 C C . LEU A 1 206 ? 24.638 31.980 10.139 1.00 12.13 206 LEU A C 1
ATOM 1585 O O . LEU A 1 206 ? 23.743 32.824 10.067 1.00 12.83 206 LEU A O 1
ATOM 1590 N N . PHE A 1 207 ? 24.416 30.717 10.491 1.00 13.06 207 PHE A N 1
ATOM 1591 C CA . PHE A 1 207 ? 23.061 30.254 10.816 1.00 10.78 207 PHE A CA 1
ATOM 1592 C C . PHE A 1 207 ? 22.471 30.999 12.010 1.00 12.04 207 PHE A C 1
ATOM 1593 O O . PHE A 1 207 ? 21.260 31.206 12.069 1.00 12.32 207 PHE A O 1
ATOM 1601 N N . ARG A 1 208 ? 23.334 31.402 12.938 1.00 12.18 208 ARG A N 1
ATOM 1602 C CA . ARG A 1 208 ? 22.920 32.132 14.142 1.00 11.35 208 ARG A CA 1
ATOM 1603 C C . ARG A 1 208 ? 22.393 33.539 13.823 1.00 12.44 208 ARG A C 1
ATOM 1604 O O . ARG A 1 208 ? 21.633 34.119 14.617 1.00 12.25 208 ARG A O 1
ATOM 1612 N N . SER A 1 209 ? 22.801 34.095 12.679 1.00 12.00 209 SER A N 1
ATOM 1613 C CA . SER A 1 209 ? 22.527 35.489 12.379 1.00 11.16 209 SER A CA 1
ATOM 1614 C C . SER A 1 209 ? 22.267 35.715 10.876 1.00 13.47 209 SER A C 1
ATOM 1615 O O . SER A 1 209 ? 23.099 36.263 10.138 1.00 12.40 209 SER A O 1
ATOM 1618 N N . HIS A 1 210 ? 21.100 35.219 10.445 1.00 12.36 210 HIS A N 1
ATOM 1619 C CA . HIS A 1 210 ? 20.469 35.587 9.166 1.00 11.93 210 HIS A CA 1
ATOM 1620 C C . HIS A 1 210 ? 21.154 35.062 7.915 1.00 12.37 210 HIS A C 1
ATOM 1621 O O . HIS A 1 210 ? 20.714 35.374 6.805 1.00 13.16 210 HIS A O 1
ATOM 1628 N N . GLY A 1 211 ? 22.213 34.273 8.102 1.00 13.06 211 GLY A N 1
ATOM 1629 C CA . GLY A 1 211 ? 23.052 33.855 6.975 1.00 12.80 211 GLY A CA 1
ATOM 1630 C C . GLY A 1 211 ? 23.834 35.015 6.363 1.00 12.60 211 GLY A C 1
ATOM 1631 O O . GLY A 1 211 ? 24.397 34.878 5.274 1.00 15.85 211 GLY A O 1
ATOM 1632 N N . MET A 1 212 ? 23.903 36.139 7.077 1.00 12.22 212 MET A N 1
ATOM 1633 C CA . MET A 1 212 ? 24.425 37.376 6.502 1.00 12.56 212 MET A CA 1
ATOM 1634 C C . MET A 1 212 ? 25.946 37.481 6.615 1.00 14.76 212 MET A C 1
ATOM 1635 O O . MET A 1 212 ? 26.504 37.329 7.686 1.00 16.83 212 MET A O 1
ATOM 1640 N N . LEU A 1 213 ? 26.606 37.753 5.495 1.00 17.03 213 LEU A N 1
ATOM 1641 C CA . LEU A 1 213 ? 28.041 37.995 5.492 1.00 18.59 213 LEU A CA 1
ATOM 1642 C C . LEU A 1 213 ? 28.190 39.395 4.942 1.00 17.97 213 LEU A C 1
ATOM 1643 O O . LEU A 1 213 ? 27.823 39.659 3.802 1.00 20.25 213 LEU A O 1
ATOM 1648 N N . LYS A 1 214 ? 28.729 40.300 5.752 1.00 18.74 214 LYS A N 1
ATOM 1649 C CA . LYS A 1 214 ? 28.833 41.692 5.313 1.00 20.84 214 LYS A CA 1
ATOM 1650 C C . LYS A 1 214 ? 30.050 41.914 4.422 1.00 22.92 214 LYS A C 1
ATOM 1651 O O . LYS A 1 214 ? 31.161 41.541 4.798 1.00 23.74 214 LYS A O 1
ATOM 1657 N N . LYS A 1 215 ? 29.815 42.500 3.247 1.00 21.78 215 LYS A N 1
ATOM 1658 C CA . LYS A 1 215 ? 30.879 42.945 2.327 1.00 24.33 215 LYS A CA 1
ATOM 1659 C C . LYS A 1 215 ? 31.512 44.237 2.844 1.00 25.61 215 LYS A C 1
ATOM 1660 O O . LYS A 1 215 ? 32.738 44.395 2.820 1.00 27.24 215 LYS A O 1
ATOM 1666 N N . ASP A 1 216 ? 30.660 45.164 3.291 1.00 21.69 216 ASP A N 1
ATOM 1667 C CA . ASP A 1 216 ? 31.084 46.430 3.872 1.00 25.98 216 ASP A CA 1
ATOM 1668 C C . ASP A 1 216 ? 29.974 46.873 4.811 1.00 25.53 216 ASP A C 1
ATOM 1669 O O . ASP A 1 216 ? 29.051 46.098 5.067 1.00 25.16 216 ASP A O 1
ATOM 1674 N N . PHE A 1 217 ? 30.052 48.104 5.320 1.00 26.52 217 PHE A N 1
ATOM 1675 C CA . PHE A 1 217 ? 29.019 48.617 6.229 1.00 27.38 217 PHE A CA 1
ATOM 1676 C C . PHE A 1 217 ? 27.626 48.489 5.604 1.00 24.66 217 PHE A C 1
ATOM 1677 O O . PHE A 1 217 ? 26.647 48.187 6.298 1.00 22.59 217 PHE A O 1
ATOM 1685 N N . PHE A 1 218 ? 27.559 48.711 4.292 1.00 24.03 218 PHE A N 1
ATOM 1686 C CA . PHE A 1 218 ? 26.295 48.951 3.597 1.00 23.79 218 PHE A CA 1
ATOM 1687 C C . PHE A 1 218 ? 25.648 47.742 2.952 1.00 26.08 218 PHE A C 1
ATOM 1688 O O . PHE A 1 218 ? 24.454 47.765 2.680 1.00 29.13 218 PHE A O 1
ATOM 1696 N N . GLU A 1 219 ? 26.433 46.713 2.650 1.00 23.93 219 GLU A N 1
ATOM 1697 C CA . GLU A 1 219 ? 25.900 45.596 1.877 1.00 24.23 219 GLU A CA 1
ATOM 1698 C C . GLU A 1 219 ? 26.365 44.250 2.407 1.00 21.90 219 GLU A C 1
ATOM 1699 O O . GLU A 1 219 ? 27.520 44.099 2.818 1.00 23.22 219 GLU A O 1
ATOM 1705 N N . GLY A 1 220 ? 25.459 43.280 2.375 1.00 20.43 220 GLY A N 1
ATOM 1706 C CA . GLY A 1 220 ? 25.801 41.923 2.729 1.00 19.04 220 GLY A CA 1
ATOM 1707 C C . GLY A 1 220 ? 25.363 40.954 1.664 1.00 18.04 220 GLY A C 1
ATOM 1708 O O . GLY A 1 220 ? 24.752 41.348 0.652 1.00 18.10 220 GLY A O 1
ATOM 1709 N N . GLU A 1 221 ? 25.695 39.690 1.901 1.00 15.93 221 GLU A N 1
ATOM 1710 C CA . GLU A 1 221 ? 25.254 38.612 1.062 1.00 14.86 221 GLU A CA 1
ATOM 1711 C C . GLU A 1 221 ? 24.675 37.527 1.946 1.00 14.27 221 GLU A C 1
ATOM 1712 O O . GLU A 1 221 ? 25.134 37.337 3.081 1.00 16.28 221 GLU A O 1
ATOM 1718 N N . VAL A 1 222 ? 23.656 36.840 1.422 1.00 13.87 222 VAL A N 1
ATOM 1719 C CA . VAL A 1 222 ? 23.003 35.738 2.098 1.00 13.50 222 VAL A CA 1
ATOM 1720 C C . VAL A 1 222 ? 22.986 34.564 1.110 1.00 15.39 222 VAL A C 1
ATOM 1721 O O . VAL A 1 222 ? 22.232 34.572 0.136 1.00 18.06 222 VAL A O 1
ATOM 1725 N N . LYS A 1 223 ? 23.840 33.574 1.369 1.00 15.32 223 LYS A N 1
ATOM 1726 C CA . LYS A 1 223 ? 23.924 32.368 0.540 1.00 16.42 223 LYS A CA 1
ATOM 1727 C C . LYS A 1 223 ? 23.020 31.255 1.051 1.00 17.70 223 LYS A C 1
ATOM 1728 O O . LYS A 1 223 ? 22.562 30.392 0.279 1.00 18.30 223 LYS A O 1
ATOM 1734 N N . SER A 1 224 ? 22.781 31.273 2.362 1.00 16.52 224 SER A N 1
ATOM 1735 C CA . SER A 1 224 ? 22.011 30.235 3.037 1.00 18.64 224 SER A CA 1
ATOM 1736 C C . SER A 1 224 ? 21.242 30.889 4.175 1.00 15.95 224 SER A C 1
ATOM 1737 O O . SER A 1 224 ? 21.598 31.975 4.595 1.00 14.23 224 SER A O 1
ATOM 1740 N N . ILE A 1 225 ? 20.200 30.213 4.659 1.00 17.69 225 ILE A N 1
ATOM 1741 C CA . ILE A 1 225 ? 19.329 30.737 5.704 1.00 18.97 225 ILE A CA 1
ATOM 1742 C C . ILE A 1 225 ? 20.076 30.933 7.015 1.00 13.61 225 ILE A C 1
ATOM 1743 O O . ILE A 1 225 ? 21.067 30.269 7.289 1.00 14.07 225 ILE A O 1
ATOM 1748 N N . GLY A 1 226 ? 19.577 31.859 7.830 1.00 12.89 226 GLY A N 1
ATOM 1749 C CA . GLY A 1 226 ? 19.937 31.891 9.238 1.00 13.43 226 GLY A CA 1
ATOM 1750 C C . GLY A 1 226 ? 18.783 32.512 10.007 1.00 11.38 226 GLY A C 1
ATOM 1751 O O . GLY A 1 226 ? 17.786 32.946 9.395 1.00 12.11 226 GLY A O 1
ATOM 1752 N N . HIS A 1 227 ? 18.930 32.548 11.339 1.00 10.85 227 HIS A N 1
ATOM 1753 C CA . HIS A 1 227 ? 17.896 33.034 12.271 1.00 9.85 227 HIS A CA 1
ATOM 1754 C C . HIS A 1 227 ? 18.469 34.214 13.052 1.00 12.79 227 HIS A C 1
ATOM 1755 O O . HIS A 1 227 ? 19.479 34.792 12.651 1.00 12.74 227 HIS A O 1
ATOM 1762 N N . ASN A 1 228 ? 17.848 34.565 14.172 1.00 10.90 228 ASN A N 1
ATOM 1763 C CA . ASN A 1 228 ? 18.492 35.446 15.129 1.00 10.50 228 ASN A CA 1
ATOM 1764 C C . ASN A 1 228 ? 18.482 34.755 16.478 1.00 11.49 228 ASN A C 1
ATOM 1765 O O . ASN A 1 228 ? 17.542 34.909 17.271 1.00 11.38 228 ASN A O 1
ATOM 1770 N N . PHE A 1 229 ? 19.547 33.985 16.713 1.00 11.42 229 PHE A N 1
ATOM 1771 C CA . PHE A 1 229 ? 19.728 33.271 17.968 1.00 11.06 229 PHE A CA 1
ATOM 1772 C C . PHE A 1 229 ? 20.895 33.889 18.734 1.00 11.35 229 PHE A C 1
ATOM 1773 O O . PHE A 1 229 ? 21.573 33.199 19.491 1.00 12.38 229 PHE A O 1
ATOM 1781 N N . ARG A 1 230 ? 21.165 35.171 18.501 1.00 10.22 230 ARG A N 1
ATOM 1782 C CA . ARG A 1 230 ? 22.328 35.799 19.138 1.00 11.13 230 ARG A CA 1
ATOM 1783 C C . ARG A 1 230 ? 22.139 35.932 20.651 1.00 14.18 230 ARG A C 1
ATOM 1784 O O . ARG A 1 230 ? 21.003 36.062 21.150 1.00 13.98 230 ARG A O 1
ATOM 1792 N N . LEU A 1 231 ? 23.268 35.932 21.368 1.00 12.27 231 LEU A N 1
ATOM 1793 C CA . LEU A 1 231 ? 23.311 36.319 22.777 1.00 12.58 231 LEU A CA 1
ATOM 1794 C C . LEU A 1 231 ? 23.742 37.781 22.839 1.00 13.87 231 LEU A C 1
ATOM 1795 O O . LEU A 1 231 ? 24.733 38.167 22.224 1.00 17.21 231 LEU A O 1
ATOM 1800 N N . ASN A 1 232 ? 22.974 38.594 23.553 1.00 14.46 232 ASN A N 1
ATOM 1801 C CA . ASN A 1 232 ? 23.248 40.031 23.583 1.00 14.91 232 ASN A CA 1
ATOM 1802 C C . ASN A 1 232 ? 24.390 40.376 24.557 1.00 16.37 232 ASN A C 1
ATOM 1803 O O . ASN A 1 232 ? 24.940 39.492 25.229 1.00 16.52 232 ASN A O 1
ATOM 1808 N N . GLU A 1 233 ? 24.758 41.652 24.622 1.00 14.48 233 GLU A N 1
ATOM 1809 C CA . GLU A 1 233 ? 25.942 42.056 25.387 1.00 14.99 233 GLU A CA 1
ATOM 1810 C C . GLU A 1 233 ? 25.698 42.034 26.882 1.00 14.95 233 GLU A C 1
ATOM 1811 O O . GLU A 1 233 ? 26.626 41.837 27.651 1.00 16.33 233 GLU A O 1
ATOM 1817 N N . ILE A 1 234 ? 24.460 42.261 27.302 1.00 13.73 234 ILE A N 1
ATOM 1818 C CA . ILE A 1 234 ? 24.131 42.232 28.718 1.00 14.81 234 ILE A CA 1
ATOM 1819 C C . ILE A 1 234 ? 24.382 40.811 29.229 1.00 14.71 234 ILE A C 1
ATOM 1820 O O . ILE A 1 234 ? 25.093 40.602 30.207 1.00 17.01 234 ILE A O 1
ATOM 1825 N N . GLN A 1 235 ? 23.807 39.836 28.534 1.00 13.39 235 GLN A N 1
ATOM 1826 C CA . GLN A 1 235 ? 23.937 38.440 28.922 1.00 13.84 235 GLN A CA 1
ATOM 1827 C C . GLN A 1 235 ? 25.371 37.953 28.770 1.00 14.99 235 GLN A C 1
ATOM 1828 O O . GLN A 1 235 ? 25.835 37.137 29.577 1.00 15.67 235 GLN A O 1
ATOM 1834 N N . SER A 1 236 ? 26.063 38.406 27.721 1.00 14.05 236 SER A N 1
ATOM 1835 C CA . SER A 1 236 ? 27.462 38.006 27.502 1.00 14.74 236 SER A CA 1
ATOM 1836 C C . SER A 1 236 ? 28.361 38.549 28.627 1.00 15.40 236 SER A C 1
ATOM 1837 O O . SER A 1 236 ? 29.313 37.887 29.050 1.00 16.26 236 SER A O 1
ATOM 1840 N N . ALA A 1 237 ? 28.078 39.760 29.101 1.00 14.87 237 ALA A N 1
ATOM 1841 C CA . ALA A 1 237 ? 28.824 40.305 30.254 1.00 15.74 237 ALA A CA 1
ATOM 1842 C C . ALA A 1 237 ? 28.605 39.433 31.491 1.00 15.00 237 ALA A C 1
ATOM 1843 O O . ALA A 1 237 ? 29.551 39.118 32.234 1.00 14.91 237 ALA A O 1
ATOM 1845 N N . LEU A 1 238 ? 27.350 39.065 31.723 1.00 14.49 238 LEU A N 1
ATOM 1846 C CA . LEU A 1 238 ? 27.019 38.164 32.815 1.00 14.55 238 LEU A CA 1
ATOM 1847 C C . LEU A 1 238 ? 27.756 36.824 32.666 1.00 14.19 238 LEU A C 1
ATOM 1848 O O . LEU A 1 238 ? 28.380 36.332 33.627 1.00 15.83 238 LEU A O 1
ATOM 1853 N N . GLY A 1 239 ? 27.705 36.250 31.464 1.00 13.66 239 GLY A N 1
ATOM 1854 C CA . GLY A 1 239 ? 28.339 34.949 31.193 1.00 13.48 239 GLY A CA 1
ATOM 1855 C C . GLY A 1 239 ? 29.829 34.954 31.454 1.00 14.03 239 GLY A C 1
ATOM 1856 O O . GLY A 1 239 ? 30.361 34.027 32.078 1.00 15.79 239 GLY A O 1
ATOM 1857 N N . LEU A 1 240 ? 30.510 35.994 30.968 1.00 13.18 240 LEU A N 1
ATOM 1858 C CA . LEU A 1 240 ? 31.951 36.064 31.137 1.00 13.14 240 LEU A CA 1
ATOM 1859 C C . LEU A 1 240 ? 32.275 36.227 32.629 1.00 14.82 240 LEU A C 1
ATOM 1860 O O . LEU A 1 240 ? 33.192 35.556 33.147 1.00 14.90 240 LEU A O 1
ATOM 1865 N N . SER A 1 241 ? 31.530 37.088 33.318 1.00 15.00 241 SER A N 1
ATOM 1866 C CA . SER A 1 241 ? 31.757 37.294 34.742 1.00 12.94 241 SER A CA 1
ATOM 1867 C C . SER A 1 241 ? 31.560 35.985 35.524 1.00 14.94 241 SER A C 1
ATOM 1868 O O . SER A 1 241 ? 32.320 35.680 36.450 1.00 15.84 241 SER A O 1
ATOM 1871 N N . GLN A 1 242 ? 30.552 35.205 35.147 1.00 14.01 242 GLN A N 1
ATOM 1872 C CA . GLN A 1 242 ? 30.284 33.923 35.787 1.00 13.61 242 GLN A CA 1
ATOM 1873 C C . GLN A 1 242 ? 31.358 32.906 35.432 1.00 12.86 242 GLN A C 1
ATOM 1874 O O . GLN A 1 242 ? 31.811 32.152 36.302 1.00 13.93 242 GLN A O 1
ATOM 1880 N N . LEU A 1 243 ? 31.754 32.864 34.160 1.00 11.66 243 LEU A N 1
ATOM 1881 C CA . LEU A 1 243 ? 32.768 31.897 33.730 1.00 12.21 243 LEU A CA 1
ATOM 1882 C C . LEU A 1 243 ? 34.086 32.106 34.468 1.00 13.38 243 LEU A C 1
ATOM 1883 O O . LEU A 1 243 ? 34.784 31.140 34.749 1.00 14.99 243 LEU A O 1
ATOM 1888 N N . LYS A 1 244 ? 34.435 33.362 34.741 1.00 13.81 244 LYS A N 1
ATOM 1889 C CA . LYS A 1 244 ? 35.674 33.655 35.451 1.00 15.37 244 LYS A CA 1
ATOM 1890 C C . LYS A 1 244 ? 35.689 33.031 36.849 1.00 13.70 244 LYS A C 1
ATOM 1891 O O . LYS A 1 244 ? 36.773 32.887 37.442 1.00 18.49 244 LYS A O 1
ATOM 1897 N N . LYS A 1 245 ? 34.519 32.694 37.403 1.00 13.77 245 LYS A N 1
ATOM 1898 C CA . LYS A 1 245 ? 34.477 32.005 38.706 1.00 14.68 245 LYS A CA 1
ATOM 1899 C C . LYS A 1 245 ? 33.856 30.607 38.616 1.00 13.68 245 LYS A C 1
ATOM 1900 O O . LYS A 1 245 ? 33.397 30.055 39.620 1.00 14.73 245 LYS A O 1
ATOM 1906 N N . ALA A 1 246 ? 33.860 30.034 37.418 1.00 13.44 246 ALA A N 1
ATOM 1907 C CA . ALA A 1 246 ? 33.231 28.719 37.234 1.00 13.15 246 ALA A CA 1
ATOM 1908 C C . ALA A 1 246 ? 33.832 27.631 38.159 1.00 15.86 246 ALA A C 1
ATOM 1909 O O . ALA A 1 246 ? 33.069 26.886 38.789 1.00 14.45 246 ALA A O 1
ATOM 1911 N N . PRO A 1 247 ? 35.178 27.526 38.261 1.00 14.45 247 PRO A N 1
ATOM 1912 C CA . PRO A 1 247 ? 35.739 26.537 39.209 1.00 13.24 247 PRO A CA 1
ATOM 1913 C C . PRO A 1 247 ? 35.288 26.740 40.660 1.00 13.23 247 PRO A C 1
ATOM 1914 O O . PRO A 1 247 ? 35.048 25.750 41.372 1.00 14.67 247 PRO A O 1
ATOM 1918 N N . PHE A 1 248 ? 35.169 27.992 41.093 1.00 12.86 248 PHE A N 1
ATOM 1919 C CA . PHE A 1 248 ? 34.652 28.292 42.415 1.00 11.92 248 PHE A CA 1
ATOM 1920 C C . PHE A 1 248 ? 33.202 27.798 42.576 1.00 12.64 248 PHE A C 1
ATOM 1921 O O . PHE A 1 248 ? 32.846 27.165 43.582 1.00 14.07 248 PHE A O 1
ATOM 1929 N N . LEU A 1 249 ? 32.358 28.103 41.588 1.00 12.39 249 LEU A N 1
ATOM 1930 C CA . LEU A 1 249 ? 30.946 27.764 41.720 1.00 12.58 249 LEU A CA 1
ATOM 1931 C C . LEU A 1 249 ? 30.801 26.232 41.711 1.00 12.71 249 LEU A C 1
ATOM 1932 O O . LEU A 1 249 ? 30.007 25.650 42.485 1.00 12.23 249 LEU A O 1
ATOM 1937 N N . MET A 1 250 ? 31.575 25.590 40.844 1.00 12.03 250 MET A N 1
ATOM 1938 C CA . MET A 1 250 ? 31.559 24.134 40.754 1.00 12.14 250 MET A CA 1
ATOM 1939 C C . MET A 1 250 ? 32.015 23.496 42.061 1.00 10.54 250 MET A C 1
ATOM 1940 O O . MET A 1 250 ? 31.433 22.490 42.513 1.00 13.01 250 MET A O 1
ATOM 1945 N N . GLN A 1 251 ? 33.052 24.074 42.670 1.00 12.54 251 GLN A N 1
ATOM 1946 C CA . GLN A 1 251 ? 33.530 23.519 43.942 1.00 12.54 251 GLN A CA 1
ATOM 1947 C C . GLN A 1 251 ? 32.549 23.741 45.094 1.00 11.93 251 GLN A C 1
ATOM 1948 O O . GLN A 1 251 ? 32.451 22.904 45.998 1.00 12.66 251 GLN A O 1
ATOM 1954 N N . LYS A 1 252 ? 31.784 24.828 45.063 1.00 11.31 252 LYS A N 1
ATOM 1955 C CA . LYS A 1 252 ? 30.739 24.994 46.086 1.00 11.52 252 LYS A CA 1
ATOM 1956 C C . LYS A 1 252 ? 29.716 23.866 45.993 1.00 13.92 252 LYS A C 1
ATOM 1957 O O . LYS A 1 252 ? 29.244 23.344 47.016 1.00 14.07 252 LYS A O 1
ATOM 1963 N N . ARG A 1 253 ? 29.363 23.502 44.765 1.00 11.60 253 ARG A N 1
ATOM 1964 C CA . ARG A 1 253 ? 28.430 22.406 44.555 1.00 11.30 253 ARG A CA 1
ATOM 1965 C C . ARG A 1 253 ? 29.071 21.074 44.954 1.00 11.87 253 ARG A C 1
ATOM 1966 O O . ARG A 1 253 ? 28.412 20.236 45.567 1.00 13.53 253 ARG A O 1
ATOM 1974 N N . GLU A 1 254 ? 30.354 20.883 44.621 1.00 11.20 254 GLU A N 1
ATOM 1975 C CA . GLU A 1 254 ? 31.090 19.675 45.043 1.00 11.55 254 GLU A CA 1
ATOM 1976 C C . GLU A 1 254 ? 31.119 19.549 46.568 1.00 13.04 254 GLU A C 1
ATOM 1977 O O . GLU A 1 254 ? 30.922 18.456 47.107 1.00 13.03 254 GLU A O 1
ATOM 1983 N N . GLU A 1 255 ? 31.356 20.669 47.258 1.00 12.93 255 GLU A N 1
ATOM 1984 C CA . GLU A 1 255 ? 31.384 20.669 48.723 1.00 12.63 255 GLU A CA 1
ATOM 1985 C C . GLU A 1 255 ? 30.021 20.211 49.296 1.00 14.24 255 GLU A C 1
ATOM 1986 O O . GLU A 1 255 ? 29.958 19.383 50.234 1.00 13.71 255 GLU A O 1
ATOM 1992 N N . ALA A 1 256 ? 28.926 20.722 48.726 1.00 12.95 256 ALA A N 1
ATOM 1993 C CA . ALA A 1 256 ? 27.591 20.291 49.130 1.00 12.21 256 ALA A CA 1
ATOM 1994 C C . ALA A 1 256 ? 27.426 18.810 48.874 1.00 13.45 256 ALA A C 1
ATOM 1995 O O . ALA A 1 256 ? 26.940 18.084 49.736 1.00 13.81 256 ALA A O 1
ATOM 1997 N N . ALA A 1 257 ? 27.786 18.374 47.670 1.00 11.24 257 ALA A N 1
ATOM 1998 C CA . ALA A 1 257 ? 27.676 16.958 47.313 1.00 11.39 257 ALA A CA 1
ATOM 1999 C C . ALA A 1 257 ? 28.445 16.065 48.295 1.00 12.68 257 ALA A C 1
ATOM 2000 O O . ALA A 1 257 ? 27.933 15.009 48.687 1.00 13.28 257 ALA A O 1
ATOM 2002 N N . LEU A 1 258 ? 29.651 16.472 48.701 1.00 11.71 258 LEU A N 1
ATOM 2003 C CA . LEU A 1 258 ? 30.455 15.642 49.601 1.00 12.38 258 LEU A CA 1
ATOM 2004 C C . LEU A 1 258 ? 29.791 15.536 50.961 1.00 12.48 258 LEU A C 1
ATOM 2005 O O . LEU A 1 258 ? 29.916 14.493 51.618 1.00 16.17 258 LEU A O 1
ATOM 2010 N N . THR A 1 259 ? 29.119 16.608 51.392 1.00 13.08 259 THR A N 1
ATOM 2011 C CA . THR A 1 259 ? 28.413 16.583 52.669 1.00 13.33 259 THR A CA 1
ATOM 2012 C C . THR A 1 259 ? 27.197 15.668 52.603 1.00 14.07 259 THR A C 1
ATOM 2013 O O . THR A 1 259 ? 26.969 14.877 53.512 1.00 14.77 259 THR A O 1
ATOM 2017 N N . TYR A 1 260 ? 26.417 15.758 51.527 1.00 11.77 260 TYR A N 1
ATOM 2018 C CA . TYR A 1 260 ? 25.323 14.807 51.346 1.00 14.07 260 TYR A CA 1
ATOM 2019 C C . TYR A 1 260 ? 25.863 13.366 51.377 1.00 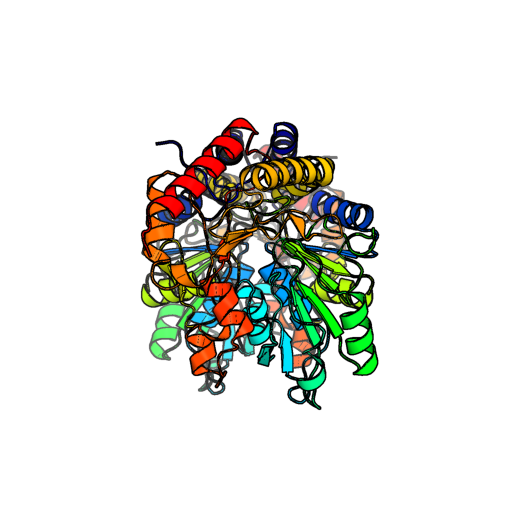13.11 260 TYR A C 1
ATOM 2020 O O . TYR A 1 260 ? 25.295 12.491 52.049 1.00 14.15 260 TYR A O 1
ATOM 2029 N N . ASP A 1 261 ? 26.957 13.124 50.652 1.00 11.77 261 ASP A N 1
ATOM 2030 C CA . ASP A 1 261 ? 27.509 11.773 50.541 1.00 11.87 261 ASP A CA 1
ATOM 2031 C C . ASP A 1 261 ? 27.799 11.248 51.937 1.00 13.38 261 ASP A C 1
ATOM 2032 O O . ASP A 1 261 ? 27.487 10.098 52.254 1.00 14.89 261 ASP A O 1
ATOM 2037 N N . ARG A 1 262 ? 28.428 12.076 52.764 1.00 13.15 262 ARG A N 1
ATOM 2038 C CA . ARG A 1 262 ? 28.810 11.625 54.116 1.00 14.86 262 ARG A CA 1
ATOM 2039 C C . ARG A 1 262 ? 27.593 11.209 54.947 1.00 14.17 262 ARG A C 1
ATOM 2040 O O . ARG A 1 262 ? 27.581 10.143 55.589 1.00 15.96 262 ARG A O 1
ATOM 2048 N N . ILE A 1 263 ? 26.555 12.033 54.918 1.00 12.28 263 ILE A N 1
ATOM 2049 C CA . ILE A 1 263 ? 25.378 11.786 55.749 1.00 13.90 263 ILE A CA 1
ATOM 2050 C C . ILE A 1 263 ? 24.572 10.613 55.187 1.00 13.58 263 ILE A C 1
ATOM 2051 O O . ILE A 1 263 ? 23.935 9.856 55.950 1.00 16.38 263 ILE A O 1
ATOM 2056 N N . PHE A 1 264 ? 24.597 10.461 53.864 1.00 13.92 264 PHE A N 1
ATOM 2057 C CA . PHE A 1 264 ? 23.824 9.423 53.194 1.00 12.98 264 PHE A CA 1
ATOM 2058 C C . PHE A 1 264 ? 24.508 8.044 53.105 1.00 15.52 264 PHE A C 1
ATOM 2059 O O . PHE A 1 264 ? 23.870 7.060 52.716 1.00 14.20 264 PHE A O 1
ATOM 2067 N N . LYS A 1 265 ? 25.791 7.965 53.437 1.00 15.00 265 LYS A N 1
ATOM 2068 C CA . LYS A 1 265 ? 26.548 6.739 53.183 1.00 15.70 265 LYS A CA 1
ATOM 2069 C C . LYS A 1 265 ? 25.884 5.517 53.804 1.00 13.92 265 LYS A C 1
ATOM 2070 O O . LYS A 1 265 ? 25.583 5.506 54.998 1.00 16.19 265 LYS A O 1
ATOM 2076 N N . ASP A 1 266 ? 25.688 4.509 52.949 1.00 13.89 266 ASP A N 1
ATOM 2077 C CA . ASP A 1 266 ? 25.143 3.190 53.331 1.00 13.84 266 ASP A CA 1
ATOM 2078 C C . ASP A 1 266 ? 23.706 3.210 53.865 1.00 13.16 266 ASP A C 1
ATOM 2079 O O . ASP A 1 266 ? 23.235 2.191 54.385 1.00 14.53 266 ASP A O 1
ATOM 2084 N N . ASN A 1 267 ? 22.987 4.325 53.724 1.00 13.91 267 ASN A N 1
ATOM 2085 C CA . ASN A 1 267 ? 21.581 4.338 54.165 1.00 14.72 267 ASN A CA 1
ATOM 2086 C C . ASN A 1 267 ? 20.754 3.332 53.348 1.00 15.07 267 ASN A C 1
ATOM 2087 O O . ASN A 1 267 ? 21.094 3.049 52.203 1.00 14.99 267 ASN A O 1
ATOM 2092 N N . PRO A 1 268 ? 19.689 2.763 53.944 1.00 13.41 268 PRO A N 1
ATOM 2093 C CA . PRO A 1 268 ? 18.936 1.709 53.251 1.00 14.44 268 PRO A CA 1
ATOM 2094 C C . PRO A 1 268 ? 17.829 2.199 52.312 1.00 17.70 268 PRO A C 1
ATOM 2095 O O . PRO A 1 268 ? 17.134 1.384 51.708 1.00 18.97 268 PRO A O 1
ATOM 2099 N N . TYR A 1 269 ? 17.667 3.507 52.165 1.00 15.54 269 TYR A N 1
ATOM 2100 C CA . TYR A 1 269 ? 16.488 4.029 51.469 1.00 14.22 269 TYR A CA 1
ATOM 2101 C C . TYR A 1 269 ? 16.739 4.402 50.014 1.00 15.47 269 TYR A C 1
ATOM 2102 O O . TYR A 1 269 ? 15.874 4.216 49.155 1.00 15.67 269 TYR A O 1
ATOM 2111 N N . PHE A 1 270 ? 17.913 4.976 49.760 1.00 13.74 270 PHE A N 1
ATOM 2112 C CA . PHE A 1 270 ? 18.257 5.470 48.435 1.00 12.82 270 PHE A CA 1
ATOM 2113 C C . PHE A 1 270 ? 19.768 5.545 48.260 1.00 13.81 270 PHE A C 1
ATOM 2114 O O . PHE A 1 270 ? 20.520 5.592 49.246 1.00 15.12 270 PHE A O 1
ATOM 2122 N N . THR A 1 271 ? 20.193 5.569 47.000 1.00 13.48 271 THR A N 1
ATOM 2123 C CA . THR A 1 271 ? 21.607 5.569 46.650 1.00 13.89 271 THR A CA 1
ATOM 2124 C C . THR A 1 271 ? 21.988 6.854 45.901 1.00 13.14 271 THR A C 1
ATOM 2125 O O . THR A 1 271 ? 21.465 7.106 44.831 1.00 15.16 271 THR A O 1
ATOM 2129 N N . PRO A 1 272 ? 22.918 7.642 46.455 1.00 13.52 272 PRO A N 1
ATOM 2130 C CA . PRO A 1 272 ? 23.399 8.800 45.724 1.00 12.03 272 PRO A CA 1
ATOM 2131 C C . PRO A 1 272 ? 24.342 8.390 44.606 1.00 13.69 272 PRO A C 1
ATOM 2132 O O . PRO A 1 272 ? 25.093 7.419 44.754 1.00 15.07 272 PRO A O 1
ATOM 2136 N N . LEU A 1 273 ? 24.333 9.147 43.510 1.00 13.19 273 LEU A N 1
ATOM 2137 C CA . LEU A 1 273 ? 25.224 8.823 42.395 1.00 13.04 273 LEU A CA 1
ATOM 2138 C C . LEU A 1 273 ? 26.606 9.450 42.570 1.00 15.19 273 LEU A C 1
ATOM 2139 O O . LEU A 1 273 ? 27.589 8.958 42.023 1.00 15.15 273 LEU A O 1
ATOM 2144 N N . HIS A 1 274 ? 26.690 10.548 43.321 1.00 13.62 274 HIS A N 1
ATOM 2145 C CA . HIS A 1 274 ? 27.939 11.310 43.363 1.00 13.69 274 HIS A CA 1
ATOM 2146 C C . HIS A 1 274 ? 29.199 10.521 43.788 1.00 13.53 274 HIS A C 1
ATOM 2147 O O . HIS A 1 274 ? 30.275 10.749 43.237 1.00 13.47 274 HIS A O 1
ATOM 2154 N N . PRO A 1 275 ? 29.083 9.610 44.765 1.00 14.04 275 PRO A N 1
ATOM 2155 C CA . PRO A 1 275 ? 30.274 8.813 45.118 1.00 14.73 275 PRO A CA 1
ATOM 2156 C C . PRO A 1 275 ? 30.868 7.968 43.994 1.00 16.35 275 PRO A C 1
ATOM 2157 O O . PRO A 1 275 ? 32.029 7.521 44.104 1.00 19.18 275 PRO A O 1
ATOM 2161 N N . LEU A 1 276 ? 30.100 7.749 42.932 1.00 14.16 276 LEU A N 1
ATOM 2162 C CA . LEU A 1 276 ? 30.533 6.858 41.859 1.00 16.90 276 LEU A CA 1
ATOM 2163 C C . LEU A 1 276 ? 31.335 7.602 40.795 1.00 18.63 276 LEU A C 1
ATOM 2164 O O . LEU A 1 276 ? 31.852 6.977 39.864 1.00 20.60 276 LEU A O 1
ATOM 2169 N N . LEU A 1 277 ? 31.447 8.926 40.910 1.00 16.19 277 LEU A N 1
ATOM 2170 C CA . LEU A 1 277 ? 32.212 9.685 39.902 1.00 16.41 277 LEU A CA 1
ATOM 2171 C C . LEU A 1 277 ? 33.645 9.184 39.768 1.00 16.99 277 LEU A C 1
ATOM 2172 O O . LEU A 1 277 ? 34.274 8.820 40.757 1.00 19.34 277 LEU A O 1
ATOM 2177 N N . LYS A 1 278 ? 34.147 9.196 38.534 1.00 18.90 278 LYS A N 1
ATOM 2178 C CA . LYS A 1 278 ? 35.550 8.849 38.277 1.00 24.00 278 LYS A CA 1
ATOM 2179 C C . LYS A 1 278 ? 36.357 10.054 37.788 1.00 21.97 278 LYS A C 1
ATOM 2180 O O . LYS A 1 278 ? 37.575 9.977 37.673 1.00 21.07 278 LYS A O 1
ATOM 2186 N N . ASP A 1 279 ? 35.667 11.156 37.499 1.00 16.56 279 ASP A N 1
ATOM 2187 C CA . ASP A 1 279 ? 36.293 12.411 37.070 1.00 16.67 279 ASP A CA 1
ATOM 2188 C C . ASP A 1 279 ? 35.502 13.548 37.691 1.00 15.44 279 ASP A C 1
ATOM 2189 O O . ASP A 1 279 ? 34.394 13.323 38.172 1.00 14.29 279 ASP A O 1
ATOM 2194 N N . LYS A 1 280 ? 36.059 14.754 37.671 1.00 13.34 280 LYS A N 1
ATOM 2195 C CA . LYS A 1 280 ? 35.317 15.923 38.141 1.00 12.75 280 LYS A CA 1
ATOM 2196 C C . LYS A 1 280 ? 34.019 16.090 37.378 1.00 14.26 280 LYS A C 1
ATOM 2197 O O . LYS A 1 280 ? 33.956 15.877 36.166 1.00 14.64 280 LYS A O 1
ATOM 2203 N N . SER A 1 281 ? 32.994 16.498 38.115 1.00 13.55 281 SER A N 1
ATOM 2204 C CA . SER A 1 281 ? 31.695 16.834 37.526 1.00 13.09 281 SER A CA 1
ATOM 2205 C C . SER A 1 281 ? 31.326 18.256 37.871 1.00 12.12 281 SER A C 1
ATOM 2206 O O . SER A 1 281 ? 31.628 18.746 38.978 1.00 14.02 281 SER A O 1
ATOM 2209 N N . SER A 1 282 ? 30.609 18.906 36.953 1.00 11.71 282 SER A N 1
ATOM 2210 C CA . SER A 1 282 ? 30.037 20.210 37.237 1.00 11.49 282 SER A CA 1
ATOM 2211 C C . SER A 1 282 ? 29.071 20.159 38.426 1.00 13.46 282 SER A C 1
ATOM 2212 O O . SER A 1 282 ? 28.761 21.202 39.016 1.00 12.38 282 SER A O 1
ATOM 2215 N N . ASN A 1 283 ? 28.546 18.968 38.739 1.00 12.48 283 ASN A N 1
ATOM 2216 C CA . ASN A 1 283 ? 27.555 18.818 39.817 1.00 12.09 283 ASN A CA 1
ATOM 2217 C C . ASN A 1 283 ? 26.318 19.677 39.554 1.00 13.60 283 ASN A C 1
ATOM 2218 O O . ASN A 1 283 ? 25.767 20.274 40.488 1.00 13.33 283 ASN A O 1
ATOM 2223 N N . HIS A 1 284 ? 25.865 19.735 38.297 1.00 11.75 284 HIS A N 1
ATOM 2224 C CA . HIS A 1 284 ? 24.632 20.451 38.008 1.00 12.88 284 HIS A CA 1
ATOM 2225 C C . HIS A 1 284 ? 23.474 19.922 38.840 1.00 11.90 284 HIS A C 1
ATOM 2226 O O . HIS A 1 284 ? 22.646 20.705 39.324 1.00 12.35 284 HIS A O 1
ATOM 2233 N N . LEU A 1 285 ? 23.399 18.592 38.950 1.00 11.13 285 LEU A N 1
ATOM 2234 C CA . LEU A 1 285 ? 22.399 17.940 39.809 1.00 10.53 285 LEU A CA 1
ATOM 2235 C C . LEU A 1 285 ? 23.075 17.086 40.858 1.00 11.07 285 LEU A C 1
ATOM 2236 O O . LEU A 1 285 ? 24.203 16.655 40.668 1.00 14.22 285 LEU A O 1
ATOM 2241 N N . TYR A 1 286 ? 22.345 16.832 41.949 1.00 12.51 286 TYR A N 1
ATOM 2242 C CA . TYR A 1 286 ? 22.708 15.808 42.922 1.00 12.79 286 TYR A CA 1
ATOM 2243 C C . TYR A 1 286 ? 21.581 14.764 42.941 1.00 12.16 286 TYR A C 1
ATOM 2244 O O . TYR A 1 286 ? 20.596 14.900 43.670 1.00 11.74 286 TYR A O 1
ATOM 2253 N N . PRO A 1 287 ? 21.682 13.740 42.081 1.00 12.36 287 PRO A N 1
ATOM 2254 C CA . PRO A 1 287 ? 20.634 12.725 42.026 1.00 13.94 287 PRO A CA 1
ATOM 2255 C C . PRO A 1 287 ? 20.780 11.657 43.100 1.00 14.12 287 PRO A C 1
ATOM 2256 O O . PRO A 1 287 ? 21.903 11.200 43.393 1.00 13.39 287 PRO A O 1
ATOM 2260 N N . ILE A 1 288 ? 19.643 11.258 43.645 1.00 12.42 288 ILE A N 1
ATOM 2261 C CA . ILE A 1 288 ? 19.558 10.026 44.448 1.00 12.50 288 ILE A CA 1
ATOM 2262 C C . ILE A 1 288 ? 18.608 9.051 43.771 1.00 14.34 288 ILE A C 1
ATOM 2263 O O . ILE A 1 288 ? 17.686 9.462 43.053 1.00 14.02 288 ILE A O 1
ATOM 2268 N N . LEU A 1 289 ? 18.863 7.755 43.965 1.00 14.71 289 LEU A N 1
ATOM 2269 C CA . LEU A 1 289 ? 18.008 6.724 43.363 1.00 13.99 289 LEU A CA 1
ATOM 2270 C C . LEU A 1 289 ? 17.316 5.931 44.451 1.00 15.03 289 LEU A C 1
ATOM 2271 O O . LEU A 1 289 ? 17.980 5.230 45.216 1.00 14.76 289 LEU A O 1
ATOM 2276 N N . MET A 1 290 ? 15.994 6.058 44.535 1.00 15.53 290 MET A N 1
ATOM 2277 C CA . MET A 1 290 ? 15.236 5.377 45.599 1.00 14.10 290 MET A CA 1
ATOM 2278 C C . MET A 1 290 ? 15.276 3.880 45.406 1.00 14.66 290 MET A C 1
ATOM 2279 O O . MET A 1 290 ? 15.276 3.389 44.273 1.00 15.97 290 MET A O 1
ATOM 2284 N N . HIS A 1 291 ? 15.266 3.162 46.533 1.00 15.51 291 HIS A N 1
ATOM 2285 C CA . HIS A 1 291 ? 14.980 1.727 46.530 1.00 16.29 291 HIS A CA 1
ATOM 2286 C C . HIS A 1 291 ? 13.642 1.476 45.823 1.00 17.99 291 HIS A C 1
ATOM 2287 O O . HIS A 1 291 ? 12.692 2.258 45.966 1.00 18.39 291 HIS A O 1
ATOM 2294 N N . GLN A 1 292 ? 13.563 0.383 45.067 1.00 18.49 292 GLN A N 1
ATOM 2295 C CA . GLN A 1 292 ? 12.346 0.029 44.345 1.00 20.89 292 GLN A CA 1
ATOM 2296 C C . GLN A 1 292 ? 11.093 -0.062 45.232 1.00 17.97 292 GLN A C 1
ATOM 2297 O O . GLN A 1 292 ? 9.968 0.138 44.743 1.00 18.89 292 GLN A O 1
ATOM 2303 N N . LYS A 1 293 ? 11.281 -0.342 46.518 1.00 19.70 293 LYS A N 1
ATOM 2304 C CA . LYS A 1 293 ? 10.163 -0.456 47.455 1.00 22.65 293 LYS A CA 1
ATOM 2305 C C . LYS A 1 293 ? 9.398 0.859 47.612 1.00 24.58 293 LYS A C 1
ATOM 2306 O O . LYS A 1 293 ? 8.263 0.865 48.106 1.00 24.38 293 LYS A O 1
ATOM 2312 N N . PHE A 1 294 ? 10.018 1.964 47.185 1.00 18.60 294 PHE A N 1
ATOM 2313 C CA . PHE A 1 294 ? 9.382 3.279 47.292 1.00 18.46 294 PHE A CA 1
ATOM 2314 C C . PHE A 1 294 ? 8.744 3.767 45.986 1.00 18.11 294 PHE A C 1
ATOM 2315 O O . PHE A 1 294 ? 8.075 4.805 45.988 1.00 19.86 294 PHE A O 1
ATOM 2323 N N . PHE A 1 295 ? 8.926 3.028 44.884 1.00 20.10 295 PHE A N 1
ATOM 2324 C CA . PHE A 1 295 ? 8.420 3.484 43.569 1.00 20.90 295 PHE A CA 1
ATOM 2325 C C . PHE A 1 295 ? 6.932 3.870 43.590 1.00 23.46 295 PHE A C 1
ATOM 2326 O O . PHE A 1 295 ? 6.560 4.943 43.105 1.00 23.55 295 PHE A O 1
ATOM 2334 N N . THR A 1 296 ? 6.082 3.008 44.162 1.00 22.48 296 THR A N 1
ATOM 2335 C CA . THR A 1 296 ? 4.635 3.265 44.151 1.00 26.94 296 THR A CA 1
ATOM 2336 C C . THR A 1 296 ? 4.208 4.449 45.018 1.00 26.58 296 THR A C 1
ATOM 2337 O O . THR A 1 296 ? 3.128 5.003 44.814 1.00 31.20 296 THR A O 1
ATOM 2341 N N . CYS A 1 297 ? 5.038 4.850 45.978 1.00 24.50 297 CYS A N 1
ATOM 2342 C CA . CYS A 1 297 ? 4.671 6.018 46.778 1.00 26.77 297 CYS A CA 1
ATOM 2343 C C . CYS A 1 297 ? 5.491 7.277 46.481 1.00 23.45 297 CYS A C 1
ATOM 2344 O O . CYS A 1 297 ? 5.528 8.208 47.287 1.00 21.95 297 CYS A O 1
ATOM 2347 N N . LYS A 1 298 ? 6.110 7.317 45.305 1.00 21.80 298 LYS A N 1
ATOM 2348 C CA . LYS A 1 298 ? 7.002 8.431 44.970 1.00 19.42 298 LYS A CA 1
ATOM 2349 C C . LYS A 1 298 ? 6.340 9.812 45.038 1.00 22.11 298 LYS A C 1
ATOM 2350 O O . LYS A 1 298 ? 6.950 10.773 45.517 1.00 21.50 298 LYS A O 1
ATOM 2356 N N . LYS A 1 299 ? 5.103 9.920 44.557 1.00 22.00 299 LYS A N 1
ATOM 2357 C CA . LYS A 1 299 ? 4.412 11.207 44.598 1.00 23.33 299 LYS A CA 1
ATOM 2358 C C . LYS A 1 299 ? 4.262 11.690 46.044 1.00 23.82 299 LYS A C 1
ATOM 2359 O O . LYS A 1 299 ? 4.490 12.862 46.327 1.00 23.50 299 LYS A O 1
ATOM 2365 N N . LEU A 1 300 ? 3.909 10.784 46.958 1.00 22.29 300 LEU A N 1
ATOM 2366 C CA . LEU A 1 300 ? 3.778 11.132 48.369 1.00 23.85 300 LEU A CA 1
ATOM 2367 C C . LEU A 1 300 ? 5.113 11.538 48.983 1.00 22.34 300 LEU A C 1
ATOM 2368 O O . LEU A 1 300 ? 5.171 12.426 49.838 1.00 24.53 300 LEU A O 1
ATOM 2373 N N . ILE A 1 301 ? 6.187 10.880 48.542 1.00 19.74 301 ILE A N 1
ATOM 2374 C CA . ILE A 1 301 ? 7.526 11.214 49.018 1.00 18.90 301 ILE A CA 1
ATOM 2375 C C . ILE A 1 301 ? 7.925 12.615 48.548 1.00 18.96 301 ILE A C 1
ATOM 2376 O O . ILE A 1 301 ? 8.406 13.420 49.346 1.00 19.78 301 ILE A O 1
ATOM 2381 N N . LEU A 1 302 ? 7.704 12.900 47.269 1.00 19.90 302 LEU A N 1
ATOM 2382 C CA . LEU A 1 302 ? 8.028 14.224 46.714 1.00 18.20 302 LEU A CA 1
ATOM 2383 C C . LEU A 1 302 ? 7.204 15.308 47.396 1.00 20.17 302 LEU A C 1
ATOM 2384 O O . LEU A 1 302 ? 7.724 16.346 47.776 1.00 19.84 302 LEU A O 1
ATOM 2389 N N . GLU A 1 303 ? 5.916 15.031 47.581 1.00 20.90 303 GLU A N 1
ATOM 2390 C CA . GLU A 1 303 ? 5.045 15.980 48.275 1.00 22.51 303 GLU A CA 1
ATOM 2391 C C . GLU A 1 303 ? 5.502 16.213 49.711 1.00 21.56 303 GLU A C 1
ATOM 2392 O O . GLU A 1 303 ? 5.492 17.345 50.195 1.00 21.96 303 GLU A O 1
ATOM 2398 N N . SER A 1 304 ? 5.925 15.145 50.383 1.00 20.29 304 SER A N 1
ATOM 2399 C CA . SER A 1 304 ? 6.443 15.273 51.745 1.00 18.19 304 SER A CA 1
ATOM 2400 C C . SER A 1 304 ? 7.737 16.100 51.796 1.00 17.93 304 SER A C 1
ATOM 2401 O O . SER A 1 304 ? 7.914 16.914 52.690 1.00 20.78 304 SER A O 1
ATOM 2404 N N . LEU A 1 305 ? 8.642 15.867 50.844 1.00 18.71 305 LEU A N 1
ATOM 2405 C CA . LEU A 1 305 ? 9.849 16.689 50.745 1.00 17.92 305 LEU A CA 1
ATOM 2406 C C . LEU A 1 305 ? 9.497 18.165 50.558 1.00 18.70 305 LEU A C 1
ATOM 2407 O O . LEU A 1 305 ? 10.031 19.030 51.249 1.00 18.20 305 LEU A O 1
ATOM 2412 N N . HIS A 1 306 ? 8.597 18.448 49.621 1.00 17.65 306 HIS A N 1
ATOM 2413 C CA . HIS A 1 306 ? 8.189 19.841 49.389 1.00 17.22 306 HIS A CA 1
ATOM 2414 C C . HIS A 1 306 ? 7.576 20.480 50.632 1.00 20.90 306 HIS A C 1
ATOM 2415 O O . HIS A 1 306 ? 7.836 21.656 50.906 1.00 20.88 306 HIS A O 1
ATOM 2422 N N . LYS A 1 307 ? 6.804 19.699 51.388 1.00 22.97 307 LYS A N 1
ATOM 2423 C CA . LYS A 1 307 ? 6.201 20.196 52.636 1.00 23.39 307 LYS A CA 1
ATOM 2424 C C . LYS A 1 307 ? 7.239 20.561 53.673 1.00 25.18 307 LYS A C 1
ATOM 2425 O O . LYS A 1 307 ? 6.984 21.417 54.517 1.00 26.42 307 LYS A O 1
ATOM 2431 N N . ARG A 1 308 ? 8.406 19.916 53.598 1.00 21.51 308 ARG A N 1
ATOM 2432 C CA . ARG A 1 308 ? 9.549 20.228 54.449 1.00 21.50 308 ARG A CA 1
ATOM 2433 C C . ARG A 1 308 ? 10.436 21.340 53.851 1.00 20.54 308 ARG A C 1
ATOM 2434 O O . ARG A 1 308 ? 11.479 21.683 54.414 1.00 23.22 308 ARG A O 1
ATOM 2442 N N . GLY A 1 309 ? 10.017 21.900 52.718 1.00 18.57 309 GLY A N 1
ATOM 2443 C CA . GLY A 1 309 ? 10.758 22.987 52.073 1.00 18.95 309 GLY A CA 1
ATOM 2444 C C . GLY A 1 309 ? 11.924 22.512 51.221 1.00 19.69 309 GLY A C 1
ATOM 2445 O O . GLY A 1 309 ? 12.792 23.306 50.827 1.00 20.01 309 GLY A O 1
ATOM 2446 N N . ILE A 1 310 ? 11.954 21.217 50.929 1.00 17.59 310 ILE A N 1
ATOM 2447 C CA . ILE A 1 310 ? 12.977 20.658 50.045 1.00 16.85 310 ILE A CA 1
ATOM 2448 C C . ILE A 1 310 ? 12.333 20.457 48.674 1.00 17.16 310 ILE A C 1
ATOM 2449 O O . ILE A 1 310 ? 11.624 19.477 48.440 1.00 17.60 310 ILE A O 1
ATOM 2454 N N . LEU A 1 311 ? 12.547 21.425 47.775 1.00 16.60 311 LEU A N 1
ATOM 2455 C CA . LEU A 1 311 ? 11.785 21.486 46.533 1.00 16.36 311 LEU A CA 1
ATOM 2456 C C . LEU A 1 311 ? 12.430 20.614 45.453 1.00 17.90 311 LEU A C 1
ATOM 2457 O O . LEU A 1 311 ? 12.856 21.084 44.390 1.00 17.84 311 LEU A O 1
ATOM 2462 N N . ALA A 1 312 ? 12.493 19.326 45.758 1.00 16.21 312 ALA A N 1
ATOM 2463 C CA . ALA A 1 312 ? 13.138 18.369 44.866 1.00 15.69 312 ALA A CA 1
ATOM 2464 C C . ALA A 1 312 ? 12.380 18.203 43.550 1.00 16.55 312 ALA A C 1
ATOM 2465 O O . ALA A 1 312 ? 11.166 18.431 43.461 1.00 17.91 312 ALA A O 1
ATOM 2467 N N . GLN A 1 313 ? 13.110 17.785 42.523 1.00 16.28 313 GLN A N 1
ATOM 2468 C CA . GLN A 1 313 ? 12.542 17.617 41.198 1.00 16.83 313 GLN A CA 1
ATOM 2469 C C . GLN A 1 313 ? 13.030 16.281 40.635 1.00 15.50 313 GLN A C 1
ATOM 2470 O O . GLN A 1 313 ? 13.947 15.682 41.202 1.00 18.01 313 GLN A O 1
ATOM 2476 N N . VAL A 1 314 ? 12.424 15.817 39.544 1.00 15.46 314 VAL A N 1
ATOM 2477 C CA . VAL A 1 314 ? 12.810 14.561 38.883 1.00 14.65 314 VAL A CA 1
ATOM 2478 C C . VAL A 1 314 ? 13.337 14.873 37.487 1.00 15.15 314 VAL A C 1
ATOM 2479 O O . VAL A 1 314 ? 12.710 15.623 36.730 1.00 17.82 314 VAL A O 1
ATOM 2483 N N . HIS A 1 315 ? 14.486 14.281 37.152 1.00 13.94 315 HIS A N 1
ATOM 2484 C CA . HIS A 1 315 ? 15.113 14.427 35.836 1.00 13.68 315 HIS A CA 1
ATOM 2485 C C . HIS A 1 315 ? 15.428 13.011 35.345 1.00 15.29 315 HIS A C 1
ATOM 2486 O O . HIS A 1 315 ? 16.342 12.393 35.885 1.00 15.40 315 HIS A O 1
ATOM 2493 N N . TYR A 1 316 ? 14.701 12.447 34.366 1.00 14.87 316 TYR A N 1
ATOM 2494 C CA . TYR A 1 316 ? 13.642 13.064 33.558 1.00 14.44 316 TYR A CA 1
ATOM 2495 C C . TYR A 1 316 ? 12.662 11.964 33.205 1.00 16.09 316 TYR A C 1
ATOM 2496 O O . TYR A 1 316 ? 13.033 10.788 33.186 1.00 16.06 316 TYR A O 1
ATOM 2505 N N . LYS A 1 317 ? 11.428 12.354 32.903 1.00 14.45 317 LYS A N 1
ATOM 2506 C CA . LYS A 1 317 ? 10.504 11.458 32.211 1.00 15.23 317 LYS A CA 1
ATOM 2507 C C . LYS A 1 317 ? 11.132 10.963 30.903 1.00 14.74 317 LYS A C 1
ATOM 2508 O O . LYS A 1 317 ? 11.609 11.770 30.106 1.00 15.24 317 LYS A O 1
ATOM 2514 N N . PRO A 1 318 ? 11.129 9.640 30.653 1.00 14.39 318 PRO A N 1
ATOM 2515 C CA . PRO A 1 318 ? 11.709 9.194 29.379 1.00 12.72 318 PRO A CA 1
ATOM 2516 C C . PRO A 1 318 ? 11.026 9.882 28.203 1.00 13.18 318 PRO A C 1
ATOM 2517 O O . PRO A 1 318 ? 9.811 9.907 28.147 1.00 15.12 318 PRO A O 1
ATOM 2521 N N . ILE A 1 319 ? 11.806 10.439 27.275 1.00 12.82 319 ILE A N 1
ATOM 2522 C CA . ILE A 1 319 ? 11.260 11.299 26.237 1.00 13.81 319 ILE A CA 1
ATOM 2523 C C . ILE A 1 319 ? 10.204 10.566 25.409 1.00 14.90 319 ILE A C 1
ATOM 2524 O O . ILE A 1 319 ? 9.214 11.177 24.992 1.00 15.65 319 ILE A O 1
ATOM 2529 N N . TYR A 1 320 ? 10.403 9.257 25.196 1.00 14.41 320 TYR A N 1
ATOM 2530 C CA . TYR A 1 320 ? 9.463 8.511 24.352 1.00 14.41 320 TYR A CA 1
ATOM 2531 C C . TYR A 1 320 ? 8.069 8.361 24.978 1.00 14.39 320 TYR A C 1
ATOM 2532 O O . TYR A 1 320 ? 7.136 7.941 24.289 1.00 16.05 320 TYR A O 1
ATOM 2541 N N . GLN A 1 321 ? 7.928 8.680 26.264 1.00 16.14 321 GLN A N 1
ATOM 2542 C CA . GLN A 1 321 ? 6.616 8.615 26.928 1.00 16.12 321 GLN A CA 1
ATOM 2543 C C . GLN A 1 321 ? 5.709 9.784 26.569 1.00 15.96 321 GLN A C 1
ATOM 2544 O O . GLN A 1 321 ? 4.503 9.738 26.808 1.00 17.37 321 GLN A O 1
ATOM 2550 N N . TYR A 1 322 ? 6.288 10.870 26.057 1.00 15.59 322 TYR A N 1
ATOM 2551 C CA . TYR A 1 322 ? 5.461 12.009 25.720 1.00 15.33 322 TYR A CA 1
ATOM 2552 C C . TYR A 1 322 ? 4.541 11.661 24.553 1.00 14.27 322 TYR A C 1
ATOM 2553 O O . TYR A 1 322 ? 4.921 10.902 23.647 1.00 16.07 322 TYR A O 1
ATOM 2562 N N . GLN A 1 323 ? 3.340 12.233 24.580 1.00 14.90 323 GLN A N 1
ATOM 2563 C CA . GLN A 1 323 ? 2.324 11.940 23.564 1.00 15.11 323 GLN A CA 1
ATOM 2564 C C . GLN A 1 323 ? 2.855 12.120 22.144 1.00 17.70 323 GLN A C 1
ATOM 2565 O O . GLN A 1 323 ? 2.596 11.285 21.270 1.00 19.08 323 GLN A O 1
ATOM 2571 N N . LEU A 1 324 ? 3.619 13.187 21.899 1.00 16.86 324 LEU A N 1
ATOM 2572 C CA . LEU A 1 324 ? 4.137 13.417 20.554 1.00 17.36 324 LEU A CA 1
ATOM 2573 C C . LEU A 1 324 ? 4.958 12.229 20.086 1.00 17.95 324 LEU A C 1
ATOM 2574 O O . LEU A 1 324 ? 4.818 11.769 18.953 1.00 17.78 324 LEU A O 1
ATOM 2579 N N . TYR A 1 325 ? 5.829 11.748 20.965 1.00 15.29 325 TYR A N 1
ATOM 2580 C CA . TYR A 1 325 ? 6.721 10.662 20.618 1.00 15.62 325 TYR A CA 1
ATOM 2581 C C . TYR A 1 325 ? 5.982 9.340 20.498 1.00 15.85 325 TYR A C 1
ATOM 2582 O O . TYR A 1 325 ? 6.337 8.541 19.639 1.00 17.72 325 TYR A O 1
ATOM 2591 N N . GLN A 1 326 ? 4.978 9.119 21.344 1.00 16.07 326 GLN A N 1
ATOM 2592 C CA . GLN A 1 326 ? 4.141 7.925 21.201 1.00 18.09 326 GLN A CA 1
ATOM 2593 C C . GLN A 1 326 ? 3.401 7.956 19.872 1.00 19.45 326 GLN A C 1
ATOM 2594 O O . GLN A 1 326 ? 3.374 6.958 19.147 1.00 21.67 326 GLN A O 1
ATOM 2600 N N . GLN A 1 327 ? 2.842 9.112 19.523 1.00 20.29 327 GLN A N 1
ATOM 2601 C CA . GLN A 1 327 ? 2.096 9.225 18.270 1.00 23.04 327 GLN A CA 1
ATOM 2602 C C . GLN A 1 327 ? 2.960 8.965 17.044 1.00 23.99 327 GLN A C 1
ATOM 2603 O O . GLN A 1 327 ? 2.536 8.302 16.108 1.00 23.98 327 GLN A O 1
ATOM 2609 N N . LEU A 1 328 ? 4.178 9.490 17.039 1.00 20.64 328 LEU A N 1
ATOM 2610 C CA . LEU A 1 328 ? 5.033 9.355 15.860 1.00 19.85 328 LEU A CA 1
ATOM 2611 C C . LEU A 1 328 ? 5.711 7.999 15.762 1.00 20.36 328 LEU A C 1
ATOM 2612 O O . LEU A 1 328 ? 5.908 7.480 14.654 1.00 22.52 328 LEU A O 1
ATOM 2617 N N . PHE A 1 329 ? 6.094 7.436 16.909 1.00 19.98 329 PHE A N 1
ATOM 2618 C CA . PHE A 1 329 ? 7.002 6.299 16.911 1.00 22.08 329 PHE A CA 1
ATOM 2619 C C . PHE A 1 329 ? 6.533 5.062 17.665 1.00 22.56 329 PHE A C 1
ATOM 2620 O O . PHE A 1 329 ? 7.102 3.985 17.469 1.00 24.97 329 PHE A O 1
ATOM 2628 N N . ASN A 1 330 ? 5.549 5.214 18.551 1.00 22.65 330 ASN A N 1
ATOM 2629 C CA . ASN A 1 330 ? 4.997 4.078 19.302 1.00 23.84 330 ASN A CA 1
ATOM 2630 C C . ASN A 1 330 ? 6.116 3.262 19.954 1.00 24.70 330 ASN A C 1
ATOM 2631 O O . ASN A 1 330 ? 6.138 2.027 19.878 1.00 25.74 330 ASN A O 1
ATOM 2636 N N . THR A 1 331 ? 7.056 3.968 20.582 1.00 23.28 331 THR A N 1
ATOM 2637 C CA . THR A 1 331 ? 8.261 3.359 21.143 1.00 22.37 331 THR A CA 1
ATOM 2638 C C . THR A 1 331 ? 7.922 2.430 22.304 1.00 22.60 331 THR A C 1
ATOM 2639 O O . THR A 1 331 ? 7.169 2.820 23.199 1.00 21.66 331 THR A O 1
ATOM 2643 N N . ALA A 1 332 ? 8.479 1.219 22.280 1.00 23.19 332 ALA A N 1
ATOM 2644 C CA . ALA A 1 332 ? 8.383 0.292 23.422 1.00 22.20 332 ALA A CA 1
ATOM 2645 C C . ALA A 1 332 ? 9.221 0.835 24.597 1.00 21.61 332 ALA A C 1
ATOM 2646 O O . ALA A 1 332 ? 10.325 1.341 24.382 1.00 20.31 332 ALA A O 1
ATOM 2648 N N . PRO A 1 333 ? 8.703 0.734 25.830 1.00 20.48 333 PRO A N 1
ATOM 2649 C CA . PRO A 1 333 ? 9.488 1.226 26.973 1.00 19.40 333 PRO A CA 1
ATOM 2650 C C . PRO A 1 333 ? 10.797 0.473 27.148 1.00 20.31 333 PRO A C 1
ATOM 2651 O O . PRO A 1 333 ? 10.893 -0.723 26.823 1.00 21.00 333 PRO A O 1
ATOM 2655 N N . LEU A 1 334 ? 11.797 1.176 27.669 1.00 17.56 334 LEU A N 1
ATOM 2656 C CA . LEU A 1 334 ? 13.103 0.601 27.972 1.00 17.37 334 LEU A CA 1
ATOM 2657 C C . LEU A 1 334 ? 13.231 0.455 29.479 1.00 18.02 334 LEU A C 1
ATOM 2658 O O . LEU A 1 334 ? 13.170 1.446 30.212 1.00 17.66 334 LEU A O 1
ATOM 2663 N N . LYS A 1 335 ? 13.398 -0.777 29.955 1.00 17.92 335 LYS A N 1
ATOM 2664 C CA . LYS A 1 335 ? 13.448 -1.026 31.390 1.00 16.81 335 LYS A CA 1
ATOM 2665 C C . LYS A 1 335 ? 14.437 -0.090 32.109 1.00 15.55 335 LYS A C 1
ATOM 2666 O O . LYS A 1 335 ? 14.099 0.476 33.157 1.00 16.62 335 LYS A O 1
ATOM 2672 N N . SER A 1 336 ? 15.642 0.064 31.549 1.00 14.25 336 SER A N 1
ATOM 2673 C CA . SER A 1 336 ? 16.671 0.895 32.194 1.00 15.81 336 SER A CA 1
ATOM 2674 C C . SER A 1 336 ? 16.186 2.325 32.380 1.00 15.36 336 SER A C 1
ATOM 2675 O O . SER A 1 336 ? 16.442 2.920 33.425 1.00 17.41 336 SER A O 1
ATOM 2678 N N . ALA A 1 337 ? 15.490 2.868 31.376 1.00 15.05 337 ALA A N 1
ATOM 2679 C CA . ALA A 1 337 ? 14.995 4.251 31.461 1.00 16.10 337 ALA A CA 1
ATOM 2680 C C . ALA A 1 337 ? 13.828 4.354 32.432 1.00 16.60 337 ALA A C 1
ATOM 2681 O O . ALA A 1 337 ? 13.734 5.310 33.218 1.00 17.02 337 ALA A O 1
ATOM 2683 N N . GLU A 1 338 ? 12.927 3.372 32.373 1.00 14.67 338 GLU A N 1
ATOM 2684 C CA . GLU A 1 338 ? 11.761 3.398 33.249 1.00 14.68 338 GLU A CA 1
ATOM 2685 C C . GLU A 1 338 ? 12.175 3.287 34.704 1.00 15.70 338 GLU A C 1
ATOM 2686 O O . GLU A 1 338 ? 11.676 4.031 35.555 1.00 16.71 338 GLU A O 1
ATOM 2692 N N . ASP A 1 339 ? 13.080 2.352 35.001 1.00 16.01 339 ASP A N 1
ATOM 2693 C CA . ASP A 1 339 ? 13.534 2.156 36.387 1.00 16.15 339 ASP A CA 1
ATOM 2694 C C . ASP A 1 339 ? 14.252 3.399 36.914 1.00 14.03 339 ASP A C 1
ATOM 2695 O O . ASP A 1 339 ? 14.013 3.826 38.037 1.00 17.73 339 ASP A O 1
ATOM 2700 N N . PHE A 1 340 ? 15.101 3.998 36.079 1.00 14.39 340 PHE A N 1
ATOM 2701 C CA . PHE A 1 340 ? 15.824 5.217 36.486 1.00 15.92 340 PHE A CA 1
ATOM 2702 C C . PHE A 1 340 ? 14.858 6.360 36.806 1.00 15.56 340 PHE A C 1
ATOM 2703 O O . PHE A 1 340 ? 14.978 7.016 37.839 1.00 15.67 340 PHE A O 1
ATOM 2711 N N . TYR A 1 341 ? 13.902 6.589 35.909 1.00 15.39 341 TYR A N 1
ATOM 2712 C CA . TYR A 1 341 ? 12.878 7.613 36.117 1.00 14.33 341 TYR A CA 1
ATOM 2713 C C . TYR A 1 341 ? 12.105 7.397 37.420 1.00 13.62 341 TYR A C 1
ATOM 2714 O O . TYR A 1 341 ? 11.907 8.335 38.200 1.00 14.33 341 TYR A O 1
ATOM 2723 N N . HIS A 1 342 ? 11.686 6.161 37.667 1.00 15.35 342 HIS A N 1
ATOM 2724 C CA . HIS A 1 342 ? 10.959 5.888 38.889 1.00 14.19 342 HIS A CA 1
ATOM 2725 C C . HIS A 1 342 ? 11.811 6.138 40.121 1.00 15.43 342 HIS A C 1
ATOM 2726 O O . HIS A 1 342 ? 11.303 6.633 41.133 1.00 16.80 342 HIS A O 1
ATOM 2733 N N . ALA A 1 343 ? 13.104 5.829 40.018 1.00 15.09 343 ALA A N 1
ATOM 2734 C CA . ALA A 1 343 ? 14.019 5.936 41.175 1.00 16.00 343 ALA A CA 1
ATOM 2735 C C . ALA A 1 343 ? 14.481 7.352 41.486 1.00 14.27 343 ALA A C 1
ATOM 2736 O O . ALA A 1 343 ? 14.767 7.676 42.643 1.00 15.01 343 ALA A O 1
ATOM 2738 N N . GLU A 1 344 ? 14.611 8.193 40.458 1.00 15.15 344 GLU A N 1
ATOM 2739 C CA . GLU A 1 344 ? 15.459 9.376 40.603 1.00 13.49 344 GLU A CA 1
ATOM 2740 C C . GLU A 1 344 ? 14.782 10.541 41.293 1.00 14.07 344 GLU A C 1
ATOM 2741 O O . GLU A 1 344 ? 13.630 10.854 41.020 1.00 14.15 344 GLU A O 1
ATOM 2747 N N . ILE A 1 345 ? 15.536 11.211 42.161 1.00 13.17 345 ILE A N 1
ATOM 2748 C CA . ILE A 1 345 ? 15.106 12.487 42.766 1.00 13.74 345 ILE A CA 1
ATOM 2749 C C . ILE A 1 345 ? 16.345 13.391 42.804 1.00 13.79 345 ILE A C 1
ATOM 2750 O O . ILE A 1 345 ? 17.425 12.945 43.235 1.00 12.86 345 ILE A O 1
ATOM 2755 N N . SER A 1 346 ? 16.193 14.632 42.340 1.00 14.19 346 SER A N 1
ATOM 2756 C CA . SER A 1 346 ? 17.290 15.603 42.357 1.00 12.38 346 SER A CA 1
ATOM 2757 C C . SER A 1 346 ? 17.138 16.510 43.577 1.00 14.36 346 SER A C 1
ATOM 2758 O O . SER A 1 346 ? 16.103 17.170 43.729 1.00 13.98 346 SER A O 1
ATOM 2761 N N . LEU A 1 347 ? 18.148 16.515 44.451 1.00 13.10 347 LEU A N 1
ATOM 2762 C CA . LEU A 1 347 ? 18.095 17.276 45.706 1.00 12.63 347 LEU A CA 1
ATOM 2763 C C . LEU A 1 347 ? 18.729 18.660 45.513 1.00 13.67 347 LEU A C 1
ATOM 2764 O O . LEU A 1 347 ? 19.485 18.848 44.559 1.00 12.97 347 LEU A O 1
ATOM 2769 N N . PRO A 1 348 ? 18.450 19.622 46.419 1.00 13.25 348 PRO A N 1
ATOM 2770 C CA . PRO A 1 348 ? 19.037 20.959 46.284 1.00 14.18 348 PRO A CA 1
ATOM 2771 C C . PRO A 1 348 ? 20.559 20.887 46.173 1.00 13.04 348 PRO A C 1
ATOM 2772 O O . PRO A 1 348 ? 21.232 20.267 47.003 1.00 14.60 348 PRO A O 1
ATOM 2776 N N . CYS A 1 349 ? 21.080 21.497 45.116 1.00 13.03 349 CYS A N 1
ATOM 2777 C CA . CYS A 1 349 ? 22.494 21.459 44.850 1.00 14.75 349 CYS A CA 1
ATOM 2778 C C . CYS A 1 349 ? 22.808 22.662 43.969 1.00 14.77 349 CYS A C 1
ATOM 2779 O O . CYS A 1 349 ? 22.465 22.681 42.791 1.00 15.12 349 CYS A O 1
ATOM 2782 N N . HIS A 1 350 ? 23.380 23.694 44.581 1.00 13.12 350 HIS A N 1
ATOM 2783 C CA . HIS A 1 350 ? 23.799 24.908 43.856 1.00 12.42 350 HIS A CA 1
ATOM 2784 C C . HIS A 1 350 ? 24.837 25.625 44.711 1.00 13.38 350 HIS A C 1
ATOM 2785 O O . HIS A 1 350 ? 25.089 25.236 45.866 1.00 14.08 350 HIS A O 1
ATOM 2792 N N . ALA A 1 351 ? 25.473 26.636 44.128 1.00 12.84 351 ALA A N 1
ATOM 2793 C CA . ALA A 1 351 ? 26.657 27.233 44.743 1.00 14.70 351 ALA A CA 1
ATOM 2794 C C . ALA A 1 351 ? 26.371 28.142 45.927 1.00 17.34 351 ALA A C 1
ATOM 2795 O O . ALA A 1 351 ? 27.321 28.565 46.604 1.00 17.93 351 ALA A O 1
ATOM 2797 N N . ASN A 1 352 ? 25.099 28.434 46.193 1.00 14.40 352 ASN A N 1
ATOM 2798 C CA . ASN A 1 352 ? 24.739 29.261 47.338 1.00 16.72 352 ASN A CA 1
ATOM 2799 C C . ASN A 1 352 ? 24.214 28.504 48.556 1.00 20.08 352 ASN A C 1
ATOM 2800 O O . ASN A 1 352 ? 23.764 29.112 49.518 1.00 21.85 352 ASN A O 1
ATOM 2805 N N . LEU A 1 353 ? 24.314 27.180 48.530 1.00 16.94 353 LEU A N 1
ATOM 2806 C CA . LEU A 1 353 ? 23.923 26.360 49.677 1.00 16.12 353 LEU A CA 1
ATOM 2807 C C . LEU A 1 353 ? 25.065 26.248 50.666 1.00 22.20 353 LEU A C 1
ATOM 2808 O O . LEU A 1 353 ? 26.122 25.731 50.296 1.00 28.54 353 LEU A O 1
ATOM 2813 N N . ASN A 1 354 ? 24.881 26.699 51.909 1.00 18.14 354 ASN A N 1
ATOM 2814 C CA . ASN A 1 354 ? 25.947 26.500 52.890 1.00 18.34 354 ASN A CA 1
ATOM 2815 C C . ASN A 1 354 ? 25.861 25.097 53.504 1.00 18.87 354 ASN A C 1
ATOM 2816 O O . ASN A 1 354 ? 24.850 24.396 53.356 1.00 19.87 354 ASN A O 1
ATOM 2821 N N . LEU A 1 355 ? 26.922 24.686 54.179 1.00 19.99 355 LEU A N 1
ATOM 2822 C CA . LEU A 1 355 ? 26.991 23.310 54.654 1.00 20.10 355 LEU A CA 1
ATOM 2823 C C . LEU A 1 355 ? 25.992 23.047 55.787 1.00 20.46 355 LEU A C 1
ATOM 2824 O O . LEU A 1 355 ? 25.472 21.937 55.929 1.00 19.85 355 LEU A O 1
ATOM 2829 N N . GLU A 1 356 ? 25.667 24.076 56.569 1.00 19.09 356 GLU A N 1
ATOM 2830 C CA . GLU A 1 356 ? 24.627 23.907 57.578 1.00 19.34 356 GLU A CA 1
ATOM 2831 C C . GLU A 1 356 ? 23.269 23.565 56.944 1.00 19.56 356 GLU A C 1
ATOM 2832 O O . GLU A 1 356 ? 22.567 22.654 57.415 1.00 21.39 356 GLU A O 1
ATOM 2838 N N . SER A 1 357 ? 22.917 24.258 55.853 1.00 16.93 357 SER A N 1
ATOM 2839 C CA . SER A 1 357 ? 21.702 23.961 55.103 1.00 16.01 357 SER A CA 1
ATOM 2840 C C . SER A 1 357 ? 21.723 22.551 54.526 1.00 15.57 357 SER A C 1
ATOM 2841 O O . SER A 1 357 ? 20.728 21.830 54.593 1.00 16.55 357 SER A O 1
ATOM 2844 N N . VAL A 1 358 ? 22.862 22.171 53.953 1.00 16.48 358 VAL A N 1
ATOM 2845 C CA . VAL A 1 358 ? 22.968 20.844 53.340 1.00 14.92 358 VAL A CA 1
ATOM 2846 C C . VAL A 1 358 ? 22.788 19.764 54.411 1.00 14.57 358 VAL A C 1
ATOM 2847 O O . VAL A 1 358 ? 22.058 18.785 54.199 1.00 15.27 358 VAL A O 1
ATOM 2851 N N . GLN A 1 359 ? 23.447 19.946 55.559 1.00 15.90 359 GLN A N 1
ATOM 2852 C CA . GLN A 1 359 ? 23.291 18.984 56.667 1.00 16.61 359 GLN A CA 1
ATOM 2853 C C . GLN A 1 359 ? 21.826 18.837 57.070 1.00 17.93 359 GLN A C 1
ATOM 2854 O O . GLN A 1 359 ? 21.309 17.712 57.199 1.00 17.84 359 GLN A O 1
ATOM 2860 N N . ASN A 1 360 ? 21.144 19.971 57.255 1.00 18.19 360 ASN A N 1
ATOM 2861 C CA . ASN A 1 360 ? 19.739 19.956 57.624 1.00 19.56 360 ASN A CA 1
ATOM 2862 C C . ASN A 1 360 ? 18.862 19.286 56.565 1.00 18.29 360 ASN A C 1
ATOM 2863 O O . ASN A 1 360 ? 18.008 18.451 56.890 1.00 19.07 360 ASN A O 1
ATOM 2868 N N . ILE A 1 361 ? 19.091 19.621 55.292 1.00 17.62 361 ILE A N 1
ATOM 2869 C CA . ILE A 1 361 ? 18.363 18.991 54.200 1.00 16.13 361 ILE A CA 1
ATOM 2870 C C . ILE A 1 361 ? 18.607 17.474 54.203 1.00 14.65 361 ILE A C 1
ATOM 2871 O O . ILE A 1 361 ? 17.661 16.693 54.112 1.00 16.42 361 ILE A O 1
ATOM 2876 N N . ALA A 1 362 ? 19.864 17.071 54.333 1.00 14.49 362 ALA A N 1
ATOM 2877 C CA . ALA A 1 362 ? 20.205 15.646 54.279 1.00 14.46 362 ALA A CA 1
ATOM 2878 C C . ALA A 1 362 ? 19.475 14.850 55.368 1.00 16.38 362 ALA A C 1
ATOM 2879 O O . ALA A 1 362 ? 18.864 13.808 55.086 1.00 17.76 362 ALA A O 1
ATOM 2881 N N . HIS A 1 363 ? 19.502 15.347 56.601 1.00 16.39 363 HIS A N 1
ATOM 2882 C CA . HIS A 1 363 ? 18.799 14.640 57.677 1.00 17.68 363 HIS A CA 1
ATOM 2883 C C . HIS A 1 363 ? 17.276 14.638 57.477 1.00 18.89 363 HIS A C 1
ATOM 2884 O O . HIS A 1 363 ? 16.596 13.655 57.796 1.00 20.37 363 HIS A O 1
ATOM 2891 N N . SER A 1 364 ? 16.745 15.723 56.926 1.00 17.57 364 SER A N 1
ATOM 2892 C CA . SER A 1 364 ? 15.325 15.819 56.628 1.00 18.81 364 SER A CA 1
ATOM 2893 C C . SER A 1 364 ? 14.884 14.839 55.525 1.00 18.13 364 SER A C 1
ATOM 2894 O O . SER A 1 364 ? 13.787 14.281 55.585 1.00 18.58 364 SER A O 1
ATOM 2897 N N . VAL A 1 365 ? 15.737 14.637 54.512 1.00 15.87 365 VAL A N 1
ATOM 2898 C CA . VAL A 1 365 ? 15.480 13.634 53.476 1.00 16.01 365 VAL A CA 1
ATOM 2899 C C . VAL A 1 365 ? 15.453 12.225 54.083 1.00 15.70 365 VAL A C 1
ATOM 2900 O O . VAL A 1 365 ? 14.535 11.445 53.812 1.00 17.63 365 VAL A O 1
ATOM 2904 N N . LEU A 1 366 ? 16.452 11.902 54.901 1.00 15.43 366 LEU A N 1
ATOM 2905 C CA . LEU A 1 366 ? 16.441 10.589 55.569 1.00 15.62 366 LEU A CA 1
ATOM 2906 C C . LEU A 1 366 ? 15.195 10.404 56.426 1.00 16.10 366 LEU A C 1
ATOM 2907 O O . LEU A 1 366 ? 14.559 9.344 56.369 1.00 18.56 366 LEU A O 1
ATOM 2912 N N . LYS A 1 367 ? 14.834 11.431 57.196 1.00 17.27 367 LYS A N 1
ATOM 2913 C CA . LYS A 1 367 ? 13.630 11.339 58.045 1.00 19.79 367 LYS A CA 1
ATOM 2914 C C . LYS A 1 367 ? 12.372 11.130 57.211 1.00 20.19 367 LYS A C 1
ATOM 2915 O O . LYS A 1 367 ? 11.458 10.386 57.602 1.00 21.40 367 LYS A O 1
ATOM 2917 N N . THR A 1 368 ? 12.328 11.760 56.043 1.00 17.24 368 THR A N 1
ATOM 2918 C CA . THR A 1 368 ? 11.199 11.600 55.129 1.00 17.52 368 THR A CA 1
ATOM 2919 C C . THR A 1 368 ? 11.038 10.141 54.714 1.00 17.78 368 THR A C 1
ATOM 2920 O O . THR A 1 368 ? 9.941 9.585 54.801 1.00 19.83 368 THR A O 1
ATOM 2924 N N . PHE A 1 369 ? 12.130 9.520 54.267 1.00 17.34 369 PHE A N 1
ATOM 2925 C CA . PHE A 1 369 ? 12.051 8.125 53.833 1.00 15.63 369 PHE A CA 1
ATOM 2926 C C . PHE A 1 369 ? 11.718 7.207 55.001 1.00 17.24 369 PHE A C 1
ATOM 2927 O O . PHE A 1 369 ? 10.913 6.294 54.851 1.00 20.64 369 PHE A O 1
ATOM 2935 N N . GLU A 1 370 ? 12.320 7.470 56.153 1.00 18.60 370 GLU A N 1
ATOM 2936 C CA . GLU A 1 370 ? 12.061 6.659 57.345 1.00 23.49 370 GLU A CA 1
ATOM 2937 C C . GLU A 1 370 ? 10.574 6.680 57.693 1.00 24.88 370 GLU A C 1
ATOM 2938 O O . GLU A 1 370 ? 10.022 5.658 58.118 1.00 25.06 370 GLU A O 1
ATOM 2944 N N . SER A 1 371 ? 9.925 7.826 57.474 1.00 21.84 371 SER A N 1
ATOM 2945 C CA . SER A 1 371 ? 8.535 8.035 57.913 1.00 23.99 371 SER A CA 1
ATOM 2946 C C . SER A 1 371 ? 7.542 7.206 57.112 1.00 29.70 371 SER A C 1
ATOM 2947 O O . SER A 1 371 ? 6.407 7.000 57.549 1.00 31.41 371 SER A O 1
ATOM 2950 N N . PHE A 1 372 ? 7.967 6.728 55.945 1.00 31.62 372 PHE A N 1
ATOM 2951 C CA . PHE A 1 372 ? 7.094 5.927 55.073 1.00 36.92 372 PHE A CA 1
ATOM 2952 C C . PHE A 1 372 ? 6.999 4.44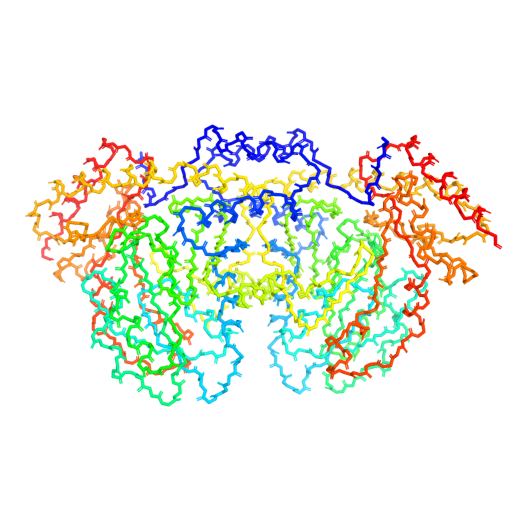7 55.442 1.00 44.27 372 PHE A C 1
ATOM 2953 O O . PHE A 1 372 ? 5.905 3.961 55.742 1.00 47.57 372 PHE A O 1
ATOM 2961 N N . LYS A 1 373 ? 8.133 3.744 55.416 1.00 50.80 373 LYS A N 1
ATOM 2962 C CA . LYS A 1 373 ? 8.221 2.309 55.776 1.00 55.73 373 LYS A CA 1
ATOM 2963 C C . LYS A 1 373 ? 7.865 1.359 54.627 1.00 59.40 373 LYS A C 1
ATOM 2964 O O . LYS A 1 373 ? 7.881 0.135 54.793 1.00 61.38 373 LYS A O 1
ATOM 2970 N N . MET B 1 1 ? 36.652 63.840 15.920 1.00 62.63 1 MET B N 1
ATOM 2971 C CA . MET B 1 1 ? 35.830 62.858 15.153 1.00 61.01 1 MET B CA 1
ATOM 2972 C C . MET B 1 1 ? 34.332 63.170 15.250 1.00 59.06 1 MET B C 1
ATOM 2973 O O . MET B 1 1 ? 33.782 63.833 14.364 1.00 61.41 1 MET B O 1
ATOM 2975 N N . LYS B 1 2 ? 33.701 62.711 16.336 1.00 54.09 2 LYS B N 1
ATOM 2976 C CA . LYS B 1 2 ? 32.246 62.806 16.562 1.00 48.28 2 LYS B CA 1
ATOM 2977 C C . LYS B 1 2 ? 31.437 62.004 15.536 1.00 42.03 2 LYS B C 1
ATOM 2978 O O . LYS B 1 2 ? 31.104 62.498 14.459 1.00 41.47 2 LYS B O 1
ATOM 2980 N N . GLU B 1 3 ? 31.132 60.760 15.884 1.00 36.41 3 GLU B N 1
ATOM 2981 C CA . GLU B 1 3 ? 30.438 59.857 14.970 1.00 31.80 3 GLU B CA 1
ATOM 2982 C C . GLU B 1 3 ? 29.003 59.585 15.410 1.00 28.28 3 GLU B C 1
ATOM 2983 O O . GLU B 1 3 ? 28.744 59.281 16.577 1.00 29.77 3 GLU B O 1
ATOM 2989 N N . PHE B 1 4 ? 28.082 59.675 14.455 1.00 21.27 4 PHE B N 1
ATOM 2990 C CA . PHE B 1 4 ? 26.668 59.440 14.716 1.00 20.91 4 PHE B CA 1
ATOM 2991 C C . PHE B 1 4 ? 26.185 58.163 14.045 1.00 19.86 4 PHE B C 1
ATOM 2992 O O . PHE B 1 4 ? 26.026 58.124 12.825 1.00 17.59 4 PHE B O 1
ATOM 3000 N N . ALA B 1 5 ? 25.948 57.127 14.847 1.00 18.58 5 ALA B N 1
ATOM 3001 C CA . ALA B 1 5 ? 25.299 55.913 14.365 1.00 19.40 5 ALA B CA 1
ATOM 3002 C C . ALA B 1 5 ? 23.897 56.284 13.908 1.00 17.22 5 ALA B C 1
ATOM 3003 O O . ALA B 1 5 ? 23.316 57.256 14.416 1.00 18.24 5 ALA B O 1
ATOM 3005 N N . TYR B 1 6 ? 23.344 55.526 12.967 1.00 15.54 6 TYR B N 1
ATOM 3006 C CA . TYR B 1 6 ? 22.031 55.902 12.437 1.00 15.39 6 TYR B CA 1
ATOM 3007 C C . TYR B 1 6 ? 20.917 55.682 13.441 1.00 15.85 6 TYR B C 1
ATOM 3008 O O . TYR B 1 6 ? 19.881 56.333 13.382 1.00 15.04 6 TYR B O 1
ATOM 3017 N N . SER B 1 7 ? 21.128 54.740 14.350 1.00 13.76 7 SER B N 1
ATOM 3018 C CA . SER B 1 7 ? 20.243 54.579 15.507 1.00 15.08 7 SER B CA 1
ATOM 3019 C C . SER B 1 7 ? 21.063 54.016 16.644 1.00 14.84 7 SER B C 1
ATOM 3020 O O . SER B 1 7 ? 22.112 53.406 16.415 1.00 16.00 7 SER B O 1
ATOM 3023 N N . GLU B 1 8 ? 20.605 54.245 17.866 1.00 15.99 8 GLU B N 1
ATOM 3024 C CA . GLU B 1 8 ? 21.226 53.627 19.037 1.00 18.43 8 GLU B CA 1
ATOM 3025 C C . GLU B 1 8 ? 20.218 53.449 20.164 1.00 17.10 8 GLU B C 1
ATOM 3026 O O . GLU B 1 8 ? 19.149 54.075 20.154 1.00 14.85 8 GLU B O 1
ATOM 3032 N N . PRO B 1 9 ? 20.547 52.593 21.150 1.00 14.91 9 PRO B N 1
ATOM 3033 C CA . PRO B 1 9 ? 19.633 52.432 22.266 1.00 13.17 9 PRO B CA 1
ATOM 3034 C C . PRO B 1 9 ? 19.643 53.681 23.141 1.00 15.03 9 PRO B C 1
ATOM 3035 O O . PRO B 1 9 ? 20.662 54.372 23.221 1.00 14.77 9 PRO B O 1
ATOM 3039 N N . CYS B 1 10 ? 18.525 53.932 23.808 1.00 16.09 10 CYS B N 1
ATOM 3040 C CA . CYS B 1 10 ? 18.389 55.120 24.638 1.00 15.86 10 CYS B CA 1
ATOM 3041 C C . CYS B 1 10 ? 17.877 54.712 26.010 1.00 14.77 10 CYS B C 1
ATOM 3042 O O . CYS B 1 10 ? 16.686 54.850 26.304 1.00 15.13 10 CYS B O 1
ATOM 3045 N N . LEU B 1 11 ? 18.787 54.208 26.849 1.00 15.63 11 LEU B N 1
ATOM 3046 C CA . LEU B 1 11 ? 18.433 53.809 28.219 1.00 16.37 11 LEU B CA 1
ATOM 3047 C C . LEU B 1 11 ? 18.638 54.958 29.183 1.00 17.64 11 LEU B C 1
ATOM 3048 O O . LEU B 1 11 ? 19.555 55.751 28.998 1.00 19.03 11 LEU B O 1
ATOM 3053 N N . ASP B 1 12 ? 17.799 55.024 30.214 1.00 15.73 12 ASP B N 1
ATOM 3054 C CA . ASP B 1 12 ? 17.949 56.038 31.266 1.00 16.86 12 ASP B CA 1
ATOM 3055 C C . ASP B 1 12 ? 18.087 55.364 32.632 1.00 17.52 12 ASP B C 1
ATOM 3056 O O . ASP B 1 12 ? 18.160 54.142 32.728 1.00 18.15 12 ASP B O 1
ATOM 3061 N N . LYS B 1 13 ? 18.118 56.161 33.698 1.00 18.88 13 LYS B N 1
ATOM 3062 C CA . LYS B 1 13 ? 18.353 55.586 35.034 1.00 20.59 13 LYS B CA 1
ATOM 3063 C C . LYS B 1 13 ? 17.265 54.626 35.506 1.00 19.81 13 LYS B C 1
ATOM 3064 O O . LYS B 1 13 ? 17.550 53.680 36.251 1.00 22.42 13 LYS B O 1
ATOM 3070 N N . GLU B 1 14 ? 16.018 54.867 35.107 1.00 18.38 14 GLU B N 1
ATOM 3071 C CA . GLU B 1 14 ? 14.920 53.988 35.499 1.00 22.12 14 GLU B CA 1
ATOM 3072 C C . GLU B 1 14 ? 15.104 52.619 34.842 1.00 20.32 14 GLU B C 1
ATOM 3073 O O . GLU B 1 14 ? 14.845 51.583 35.470 1.00 20.63 14 GLU B O 1
ATOM 3079 N N . ASP B 1 15 ? 15.549 52.622 33.580 1.00 18.45 15 ASP B N 1
ATOM 3080 C CA . ASP B 1 15 ? 15.803 51.367 32.866 1.00 18.55 15 ASP B CA 1
ATOM 3081 C C . ASP B 1 15 ? 16.888 50.567 33.594 1.00 19.91 15 ASP B C 1
ATOM 3082 O O . ASP B 1 15 ? 16.761 49.352 33.796 1.00 18.00 15 ASP B O 1
ATOM 3087 N N . LYS B 1 16 ? 17.965 51.256 33.965 1.00 17.75 16 LYS B N 1
ATOM 3088 C CA . LYS B 1 16 ? 19.097 50.597 34.631 1.00 20.10 16 LYS B CA 1
ATOM 3089 C C . LYS B 1 16 ? 18.707 50.064 36.006 1.00 23.26 16 LYS B C 1
ATOM 3090 O O . LYS B 1 16 ? 19.084 48.941 36.369 1.00 22.51 16 LYS B O 1
ATOM 3096 N N . LYS B 1 17 ? 17.928 50.842 36.756 1.00 19.43 17 LYS B N 1
ATOM 3097 C CA . LYS B 1 17 ? 17.350 50.387 38.031 1.00 24.43 17 LYS B CA 1
ATOM 3098 C C . LYS B 1 17 ? 16.504 49.128 37.864 1.00 22.98 17 LYS B C 1
ATOM 3099 O O . LYS B 1 17 ? 16.581 48.192 38.672 1.00 23.78 17 LYS B O 1
ATOM 3105 N N . ALA B 1 18 ? 15.672 49.119 36.820 1.00 18.60 18 ALA B N 1
ATOM 3106 C CA . ALA B 1 18 ? 14.783 47.985 36.567 1.00 19.02 18 ALA B CA 1
ATOM 3107 C C . ALA B 1 18 ? 15.581 46.705 36.343 1.00 19.56 18 ALA B C 1
ATOM 3108 O O . ALA B 1 18 ? 15.229 45.664 36.870 1.00 18.92 18 ALA B O 1
ATOM 3110 N N . VAL B 1 19 ? 16.643 46.793 35.545 1.00 16.71 19 VAL B N 1
ATOM 3111 C CA . VAL B 1 19 ? 17.501 45.631 35.284 1.00 18.46 19 VAL B CA 1
ATOM 3112 C C . VAL B 1 19 ? 18.163 45.164 36.589 1.00 21.69 19 VAL B C 1
ATOM 3113 O O . VAL B 1 19 ? 18.183 43.976 36.910 1.00 20.32 19 VAL B O 1
ATOM 3117 N N . LEU B 1 20 ? 18.688 46.107 37.363 1.00 22.85 20 LEU B N 1
ATOM 3118 C CA . LEU B 1 20 ? 19.408 45.723 38.579 1.00 25.73 20 LEU B CA 1
ATOM 3119 C C . LEU B 1 20 ? 18.515 45.036 39.614 1.00 25.77 20 LEU B C 1
ATOM 3120 O O . LEU B 1 20 ? 18.952 44.083 40.281 1.00 28.85 20 LEU B O 1
ATOM 3125 N N . GLU B 1 21 ? 17.257 45.463 39.726 1.00 24.26 21 GLU B N 1
ATOM 3126 C CA . GLU B 1 21 ? 16.291 44.773 40.580 1.00 26.59 21 GLU B CA 1
ATOM 3127 C C . GLU B 1 21 ? 16.175 43.295 40.209 1.00 24.50 21 GLU B C 1
ATOM 3128 O O . GLU B 1 21 ? 16.092 42.441 41.091 1.00 25.80 21 GLU B O 1
ATOM 3134 N N . VAL B 1 22 ? 16.152 42.988 38.906 1.00 20.15 22 VAL B N 1
ATOM 3135 C CA . VAL B 1 22 ? 16.052 41.598 38.484 1.00 17.08 22 VAL B CA 1
ATOM 3136 C C . VAL B 1 22 ? 17.277 40.807 38.921 1.00 16.42 22 VAL B C 1
ATOM 3137 O O . VAL B 1 22 ? 17.154 39.676 39.370 1.00 17.05 22 VAL B O 1
ATOM 3141 N N . LEU B 1 23 ? 18.458 41.410 38.805 1.00 14.72 23 LEU B N 1
ATOM 3142 C CA . LEU B 1 23 ? 19.686 40.706 39.139 1.00 16.03 23 LEU B CA 1
ATOM 3143 C C . LEU B 1 23 ? 19.717 40.340 40.632 1.00 17.21 23 LEU B C 1
ATOM 3144 O O . LEU B 1 23 ? 20.450 39.426 41.047 1.00 18.46 23 LEU B O 1
ATOM 3149 N N . ASN B 1 24 ? 18.936 41.058 41.433 1.00 17.37 24 ASN B N 1
ATOM 3150 C CA . ASN B 1 24 ? 18.859 40.760 42.871 1.00 17.37 24 ASN B CA 1
ATOM 3151 C C . ASN B 1 24 ? 17.876 39.643 43.214 1.00 21.39 24 ASN B C 1
ATOM 3152 O O . ASN B 1 24 ? 17.822 39.200 44.365 1.00 25.04 24 ASN B O 1
ATOM 3157 N N . SER B 1 25 ? 17.103 39.213 42.213 1.00 18.62 25 SER B N 1
ATOM 3158 C CA . SER B 1 25 ? 16.079 38.170 42.334 1.00 19.09 25 SER B CA 1
ATOM 3159 C C . SER B 1 25 ? 16.658 36.805 41.984 1.00 20.22 25 SER B C 1
ATOM 3160 O O . SER B 1 25 ? 17.643 36.712 41.248 1.00 22.47 25 SER B O 1
ATOM 3163 N N . LYS B 1 26 ? 16.022 35.746 42.478 1.00 19.40 26 LYS B N 1
ATOM 3164 C CA . LYS B 1 26 ? 16.380 34.385 42.103 1.00 19.82 26 LYS B CA 1
ATOM 3165 C C . LYS B 1 26 ? 15.693 33.951 40.801 1.00 18.68 26 LYS B C 1
ATOM 3166 O O . LYS B 1 26 ? 15.942 32.848 40.305 1.00 21.67 26 LYS B O 1
ATOM 3172 N N . GLN B 1 27 ? 14.831 34.805 40.249 1.00 16.89 27 GLN B N 1
ATOM 3173 C CA . GLN B 1 27 ? 14.073 34.427 39.058 1.00 15.64 27 GLN B CA 1
ATOM 3174 C C . GLN B 1 27 ? 14.545 35.267 37.877 1.00 15.57 27 GLN B C 1
ATOM 3175 O O . GLN B 1 27 ? 14.086 36.393 37.672 1.00 18.20 27 GLN B O 1
ATOM 3181 N N . LEU B 1 28 ? 15.483 34.714 37.111 1.00 14.53 28 LEU B N 1
ATOM 3182 C CA . LEU B 1 28 ? 16.089 35.451 35.998 1.00 14.95 28 LEU B CA 1
ATOM 3183 C C . LEU B 1 28 ? 15.407 35.147 34.676 1.00 14.41 28 LEU B C 1
ATOM 3184 O O . LEU B 1 28 ? 15.656 35.836 33.688 1.00 15.41 28 LEU B O 1
ATOM 3189 N N . THR B 1 29 ? 14.600 34.097 34.650 1.00 13.83 29 THR B N 1
ATOM 3190 C CA . THR B 1 29 ? 13.805 33.769 33.464 1.00 14.78 29 THR B CA 1
ATOM 3191 C C . THR B 1 29 ? 12.492 33.083 33.856 1.00 15.61 29 THR B C 1
ATOM 3192 O O . THR B 1 29 ? 12.300 32.704 35.023 1.00 15.44 29 THR B O 1
ATOM 3196 N N . GLN B 1 30 ? 11.575 32.960 32.902 1.00 14.67 30 GLN B N 1
ATOM 3197 C CA . GLN B 1 30 ? 10.310 32.270 33.157 1.00 15.32 30 GLN B CA 1
ATOM 3198 C C . GLN B 1 30 ? 9.631 32.818 34.417 1.00 17.44 30 GLN B C 1
ATOM 3199 O O . GLN B 1 30 ? 9.218 32.054 35.307 1.00 21.07 30 GLN B O 1
ATOM 3205 N N . GLY B 1 31 ? 9.551 34.143 34.488 1.00 18.23 31 GLY B N 1
ATOM 3206 C CA . GLY B 1 31 ? 9.066 34.818 35.679 1.00 20.19 31 GLY B CA 1
ATOM 3207 C C . GLY B 1 31 ? 7.940 35.799 35.410 1.00 21.70 31 GLY B C 1
ATOM 3208 O O . GLY B 1 31 ? 7.283 35.762 34.360 1.00 20.71 31 GLY B O 1
ATOM 3209 N N . LYS B 1 32 ? 7.721 36.676 36.381 1.00 19.17 32 LYS B N 1
ATOM 3210 C CA . LYS B 1 32 ? 6.576 37.578 36.358 1.00 19.95 32 LYS B CA 1
ATOM 3211 C C . LYS B 1 32 ? 6.767 38.744 35.395 1.00 17.68 32 LYS B C 1
ATOM 3212 O O . LYS B 1 32 ? 5.786 39.282 34.863 1.00 19.27 32 LYS B O 1
ATOM 3214 N N . ARG B 1 33 ? 8.007 39.165 35.186 1.00 16.81 33 ARG B N 1
ATOM 3215 C CA . ARG B 1 33 ? 8.254 40.375 34.398 1.00 15.01 33 ARG B CA 1
ATOM 3216 C C . ARG B 1 33 ? 7.924 40.199 32.918 1.00 15.10 33 ARG B C 1
ATOM 3217 O O . ARG B 1 33 ? 7.417 41.136 32.279 1.00 15.94 33 ARG B O 1
ATOM 3225 N N . SER B 1 34 ? 8.178 39.013 32.366 1.00 15.29 34 SER B N 1
ATOM 3226 C CA . SER B 1 34 ? 7.803 38.779 30.951 1.00 1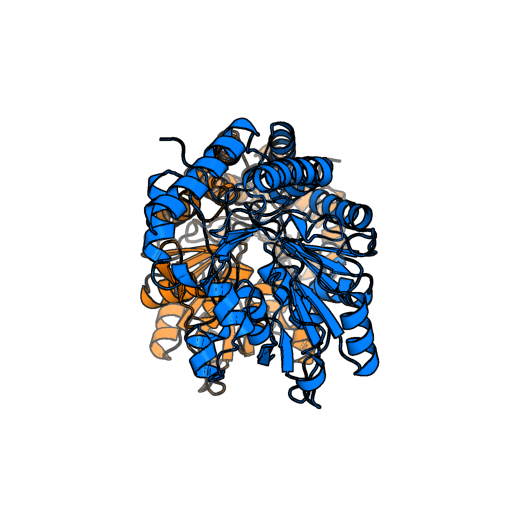3.66 34 SER B CA 1
ATOM 3227 C C . SER B 1 34 ? 6.280 38.856 30.808 1.00 14.43 34 SER B C 1
ATOM 3228 O O . SER B 1 34 ? 5.771 39.455 29.859 1.00 15.37 34 SER B O 1
ATOM 3231 N N . LEU B 1 35 ? 5.552 38.298 31.775 1.00 13.74 35 LEU B N 1
ATOM 3232 C CA . LEU B 1 35 ? 4.099 38.388 31.762 1.00 15.11 35 LEU B CA 1
ATOM 3233 C C . LEU B 1 35 ? 3.623 39.846 31.883 1.00 14.76 35 LEU B C 1
ATOM 3234 O O . LEU B 1 35 ? 2.702 40.266 31.161 1.00 15.95 35 LEU B O 1
ATOM 3239 N N . LEU B 1 36 ? 4.250 40.618 32.773 1.00 14.23 36 LEU B N 1
ATOM 3240 C CA . LEU B 1 36 ? 3.887 42.019 32.925 1.00 13.83 36 LEU B CA 1
ATOM 3241 C C . LEU B 1 36 ? 4.151 42.795 31.637 1.00 14.12 36 LEU B C 1
ATOM 3242 O O . LEU B 1 36 ? 3.378 43.678 31.256 1.00 14.50 36 LEU B O 1
ATOM 3247 N N . PHE B 1 37 ? 5.258 42.478 30.973 1.00 13.46 37 PHE B N 1
ATOM 3248 C CA . PHE B 1 37 ? 5.601 43.140 29.704 1.00 14.02 37 PHE B CA 1
ATOM 3249 C C . PHE B 1 37 ? 4.564 42.822 28.626 1.00 12.35 37 PHE B C 1
ATOM 3250 O O . PHE B 1 37 ? 4.106 43.718 27.908 1.00 13.78 37 PHE B O 1
ATOM 3258 N N . GLU B 1 38 ? 4.182 41.553 28.529 1.00 12.08 38 GLU B N 1
ATOM 3259 C CA . GLU B 1 38 ? 3.134 41.138 27.602 1.00 12.42 38 GLU B CA 1
ATOM 3260 C C . GLU B 1 38 ? 1.809 41.866 27.897 1.00 12.75 38 GLU B C 1
ATOM 3261 O O . GLU B 1 38 ? 1.151 42.358 26.973 1.00 12.99 38 GLU B O 1
ATOM 3267 N N . GLU B 1 39 ? 1.423 41.930 29.173 1.00 12.52 39 GLU B N 1
ATOM 3268 C CA . GLU B 1 39 ? 0.204 42.650 29.563 1.00 12.49 39 GLU B CA 1
ATOM 3269 C C . GLU B 1 39 ? 0.302 44.129 29.212 1.00 11.48 39 GLU B C 1
ATOM 3270 O O . GLU B 1 39 ? -0.674 44.719 28.727 1.00 14.21 39 GLU B O 1
ATOM 3276 N N . ALA B 1 40 ? 1.473 44.727 29.443 1.00 11.56 40 ALA B N 1
ATOM 3277 C CA . ALA B 1 40 ? 1.654 46.137 29.128 1.00 11.42 40 ALA B CA 1
ATOM 3278 C C . ALA B 1 40 ? 1.563 46.394 27.618 1.00 12.39 40 ALA B C 1
ATOM 3279 O O . ALA B 1 40 ? 1.035 47.420 27.163 1.00 13.13 40 ALA B O 1
ATOM 3281 N N . LEU B 1 41 ? 2.074 45.454 26.823 1.00 12.66 41 LEU B N 1
ATOM 3282 C CA . LEU B 1 41 ? 1.945 45.579 25.371 1.00 12.46 41 LEU B CA 1
ATOM 3283 C C . LEU B 1 41 ? 0.477 45.519 24.941 1.00 11.84 41 LEU B C 1
ATOM 3284 O O . LEU B 1 41 ? 0.057 46.263 24.053 1.00 13.00 41 LEU B O 1
ATOM 3289 N N . CYS B 1 42 ? -0.298 44.627 25.557 1.00 12.33 42 CYS B N 1
ATOM 3290 C CA . CYS B 1 42 ? -1.720 44.543 25.217 1.00 11.46 42 CYS B CA 1
ATOM 3291 C C . CYS B 1 42 ? -2.423 45.858 25.557 1.00 11.78 42 CYS B C 1
ATOM 3292 O O . CYS B 1 42 ? -3.285 46.307 24.799 1.00 13.85 42 CYS B O 1
ATOM 3295 N N . GLU B 1 43 ? -2.073 46.448 26.695 1.00 12.44 43 GLU B N 1
ATOM 3296 C CA . GLU B 1 43 ? -2.697 47.709 27.120 1.00 13.53 43 GLU B CA 1
ATOM 3297 C C . GLU B 1 43 ? -2.292 48.862 26.198 1.00 12.80 43 GLU B C 1
ATOM 3298 O O . GLU B 1 43 ? -3.122 49.681 25.792 1.00 14.71 43 GLU B O 1
ATOM 3304 N N . PHE B 1 44 ? -1.018 48.886 25.811 1.00 12.11 44 PHE B N 1
ATOM 3305 C CA . PHE B 1 44 ? -0.524 49.925 24.915 1.00 12.90 44 PHE B CA 1
ATOM 3306 C C . PHE B 1 44 ? -1.177 49.879 23.537 1.00 13.66 44 PHE B C 1
ATOM 3307 O O . PHE B 1 44 ? -1.501 50.919 22.968 1.00 15.02 44 PHE B O 1
ATOM 3315 N N . LEU B 1 45 ? -1.360 48.669 23.002 1.00 11.92 45 LEU B N 1
ATOM 3316 C CA . LEU B 1 45 ? -1.836 48.486 21.638 1.00 12.76 45 LEU B CA 1
ATOM 3317 C C . LEU B 1 45 ? -3.347 48.267 21.530 1.00 13.30 45 LEU B C 1
ATOM 3318 O O . LEU B 1 45 ? -3.921 48.396 20.439 1.00 14.68 45 LEU B O 1
ATOM 3323 N N . GLY B 1 46 ? -3.981 47.900 22.638 1.00 13.25 46 GLY B N 1
ATOM 3324 C CA . GLY B 1 46 ? -5.407 47.537 22.610 1.00 15.34 46 GLY B CA 1
ATOM 3325 C C . GLY B 1 46 ? -5.675 46.197 21.927 1.00 14.37 46 GLY B C 1
ATOM 3326 O O . GLY B 1 46 ? -6.667 46.050 21.191 1.00 15.38 46 GLY B O 1
ATOM 3327 N N . VAL B 1 47 ? -4.785 45.225 22.160 1.00 12.99 47 VAL B N 1
ATOM 3328 C CA . VAL B 1 47 ? -4.931 43.883 21.588 1.00 14.08 47 VAL B CA 1
ATOM 3329 C C . VAL B 1 47 ? -5.203 42.852 22.672 1.00 12.70 47 VAL B C 1
ATOM 3330 O O . VAL B 1 47 ? -4.980 43.102 23.858 1.00 13.89 47 VAL B O 1
ATOM 3334 N N . LYS B 1 48 ? -5.682 41.683 22.246 1.00 11.99 48 LYS B N 1
ATOM 3335 C CA . LYS B 1 48 ? -6.051 40.626 23.165 1.00 13.76 48 LYS B CA 1
ATOM 3336 C C . LYS B 1 48 ? -4.840 39.904 23.767 1.00 14.64 48 LYS B C 1
ATOM 3337 O O . LYS B 1 48 ? -4.833 39.560 24.961 1.00 15.11 48 LYS B O 1
ATOM 3343 N N . HIS B 1 49 ? -3.821 39.668 22.937 1.00 12.96 49 HIS B N 1
ATOM 3344 C CA . HIS B 1 49 ? -2.704 38.802 23.324 1.00 11.10 49 HIS B CA 1
ATOM 3345 C C . HIS B 1 49 ? -1.360 39.327 22.861 1.00 10.77 49 HIS B C 1
ATOM 3346 O O . HIS B 1 49 ? -1.256 39.917 21.793 1.00 12.58 49 HIS B O 1
ATOM 3353 N N . ALA B 1 50 ? -0.339 39.098 23.690 1.00 12.89 50 ALA B N 1
ATOM 3354 C CA . ALA B 1 50 ? 1.054 39.403 23.336 1.00 11.52 50 ALA B CA 1
ATOM 3355 C C . ALA B 1 50 ? 1.958 38.315 23.873 1.00 12.27 50 ALA B C 1
ATOM 3356 O O . ALA B 1 50 ? 1.754 37.812 25.000 1.00 12.38 50 ALA B O 1
ATOM 3358 N N . LEU B 1 51 ? 2.966 37.965 23.070 1.00 12.39 51 LEU B N 1
ATOM 3359 C CA . LEU B 1 51 ? 3.981 37.008 23.500 1.00 10.97 51 LEU B CA 1
ATOM 3360 C C . LEU B 1 51 ? 5.328 37.589 23.163 1.00 10.59 51 LEU B C 1
ATOM 3361 O O . LEU B 1 51 ? 5.525 38.009 22.013 1.00 11.61 51 LEU B O 1
ATOM 3366 N N . VAL B 1 52 ? 6.251 37.597 24.121 1.00 10.15 52 VAL B N 1
ATOM 3367 C CA . VAL B 1 52 ? 7.583 38.128 23.842 1.00 11.21 52 VAL B CA 1
ATOM 3368 C C . VAL B 1 52 ? 8.579 36.994 23.614 1.00 11.39 52 VAL B C 1
ATOM 3369 O O . VAL B 1 52 ? 8.426 35.883 24.160 1.00 12.21 52 VAL B O 1
ATOM 3373 N N . PHE B 1 53 ? 9.578 37.277 22.769 1.00 10.87 53 PHE B N 1
ATOM 3374 C CA . PHE B 1 53 ? 10.517 36.272 22.231 1.00 11.66 53 PHE B CA 1
ATOM 3375 C C . PHE B 1 53 ? 11.927 36.826 22.299 1.00 10.92 53 PHE B C 1
ATOM 3376 O O . PHE B 1 53 ? 12.099 38.046 22.483 1.00 12.64 53 PHE B O 1
ATOM 3384 N N . ASN B 1 54 ? 12.935 35.963 22.099 1.00 10.86 54 ASN B N 1
ATOM 3385 C CA . ASN B 1 54 ? 14.319 36.423 22.179 1.00 10.60 54 ASN B CA 1
ATOM 3386 C C . ASN B 1 54 ? 14.703 37.397 21.057 1.00 11.14 54 ASN B C 1
ATOM 3387 O O . ASN B 1 54 ? 15.677 38.125 21.167 1.00 12.10 54 ASN B O 1
ATOM 3392 N N . SER B 1 55 ? 13.969 37.341 19.952 1.00 10.72 55 SER B N 1
ATOM 3393 C CA . SER B 1 55 ? 14.203 38.232 18.811 1.00 10.20 55 SER B CA 1
ATOM 3394 C C . SER B 1 55 ? 12.922 38.296 17.970 1.00 10.40 55 SER B C 1
ATOM 3395 O O . SER B 1 55 ? 12.075 37.394 18.064 1.00 12.59 55 SER B O 1
ATOM 3398 N N . ALA B 1 56 ? 12.795 39.322 17.109 1.00 11.03 56 ALA B N 1
ATOM 3399 C CA . ALA B 1 56 ? 11.652 39.320 16.186 1.00 9.88 56 ALA B CA 1
ATOM 3400 C C . ALA B 1 56 ? 11.753 38.211 15.139 1.00 9.03 56 ALA B C 1
ATOM 3401 O O . ALA B 1 56 ? 10.734 37.778 14.604 1.00 11.71 56 ALA B O 1
ATOM 3403 N N . THR B 1 57 ? 12.982 37.786 14.819 1.00 10.08 57 THR B N 1
ATOM 3404 C CA . THR B 1 57 ? 13.146 36.693 13.852 1.00 9.97 57 THR B CA 1
ATOM 3405 C C . THR B 1 57 ? 12.551 35.395 14.428 1.00 10.81 57 THR B C 1
ATOM 3406 O O . THR B 1 57 ? 11.881 34.642 13.711 1.00 11.70 57 THR B O 1
ATOM 3410 N N . SER B 1 58 ? 12.744 35.166 15.727 1.00 11.30 58 SER B N 1
ATOM 3411 C CA . SER B 1 58 ? 12.101 34.031 16.406 1.00 9.77 58 SER B CA 1
ATOM 3412 C C . SER B 1 58 ? 10.583 34.162 16.407 1.00 10.53 58 SER B C 1
ATOM 3413 O O . SER B 1 58 ? 9.856 33.169 16.205 1.00 11.59 58 SER B O 1
ATOM 3416 N N . ALA B 1 59 ? 10.110 35.386 16.666 1.00 9.37 59 ALA B N 1
ATOM 3417 C CA . ALA B 1 59 ? 8.688 35.695 16.599 1.00 9.16 59 ALA B CA 1
ATOM 3418 C C . ALA B 1 59 ? 8.119 35.402 15.205 1.00 11.22 59 ALA B C 1
ATOM 3419 O O . ALA B 1 59 ? 7.048 34.777 15.079 1.00 11.67 59 ALA B O 1
ATOM 3421 N N . LEU B 1 60 ? 8.840 35.821 14.157 1.00 10.52 60 LEU B N 1
ATOM 3422 C CA . LEU B 1 60 ? 8.368 35.598 12.789 1.00 11.14 60 LEU B CA 1
ATOM 3423 C C . LEU B 1 60 ? 8.275 34.103 12.487 1.00 12.23 60 LEU B C 1
ATOM 3424 O O . LEU B 1 60 ? 7.276 33.641 11.918 1.00 12.43 60 LEU B O 1
ATOM 3429 N N . LEU B 1 61 ? 9.307 33.339 12.862 1.00 12.06 61 LEU B N 1
ATOM 3430 C CA . LEU B 1 61 ? 9.271 31.901 12.603 1.00 10.94 61 LEU B CA 1
ATOM 3431 C C . LEU B 1 61 ? 8.078 31.286 13.336 1.00 11.44 61 LEU B C 1
ATOM 3432 O O . LEU B 1 61 ? 7.340 30.464 12.785 1.00 12.16 61 LEU B O 1
ATOM 3437 N N . THR B 1 62 ? 7.896 31.677 14.590 1.00 11.64 62 THR B N 1
ATOM 3438 C CA . THR B 1 62 ? 6.795 31.124 15.389 1.00 11.18 62 THR B CA 1
ATOM 3439 C C . THR B 1 62 ? 5.434 31.445 14.764 1.00 13.18 62 THR B C 1
ATOM 3440 O O . THR B 1 62 ? 4.556 30.583 14.695 1.00 13.52 62 THR B O 1
ATOM 3444 N N . LEU B 1 63 ? 5.274 32.677 14.303 1.00 11.06 63 LEU B N 1
ATOM 3445 C CA . LEU B 1 63 ? 4.042 33.068 13.614 1.00 10.63 63 LEU B CA 1
ATOM 3446 C C . LEU B 1 63 ? 3.859 32.275 12.309 1.00 11.83 63 LEU B C 1
ATOM 3447 O O . LEU B 1 63 ? 2.770 31.715 12.062 1.00 13.02 63 LEU B O 1
ATOM 3452 N N . TYR B 1 64 ? 4.891 32.234 11.468 1.00 11.18 64 TYR B N 1
ATOM 3453 C CA . TYR B 1 64 ? 4.744 31.588 10.167 1.00 12.32 64 TYR B CA 1
ATOM 3454 C C . TYR B 1 64 ? 4.455 30.097 10.300 1.00 12.65 64 TYR B C 1
ATOM 3455 O O . TYR B 1 64 ? 3.733 29.531 9.470 1.00 13.07 64 TYR B O 1
ATOM 3464 N N . ARG B 1 65 ? 5.028 29.462 11.322 1.00 12.82 65 ARG B N 1
ATOM 3465 C CA . ARG B 1 65 ? 4.859 28.024 11.512 1.00 12.41 65 ARG B CA 1
ATOM 3466 C C . ARG B 1 65 ? 3.485 27.697 12.067 1.00 14.90 65 ARG B C 1
ATOM 3467 O O . ARG B 1 65 ? 2.980 26.580 11.871 1.00 15.94 65 ARG B O 1
ATOM 3475 N N . ASN B 1 66 ? 2.876 28.654 12.766 1.00 12.94 66 ASN B N 1
ATOM 3476 C CA . ASN B 1 66 ? 1.678 28.341 13.552 1.00 13.16 66 ASN B CA 1
ATOM 3477 C C . ASN B 1 66 ? 0.366 28.958 13.074 1.00 13.76 66 ASN B C 1
ATOM 3478 O O . ASN B 1 66 ? -0.709 28.510 13.502 1.00 15.21 66 ASN B O 1
ATOM 3483 N N . PHE B 1 67 ? 0.425 29.967 12.201 1.00 12.94 67 PHE B N 1
ATOM 3484 C CA . PHE B 1 67 ? -0.834 30.614 11.780 1.00 13.20 67 PHE B CA 1
ATOM 3485 C C . PHE B 1 67 ? -1.746 29.631 11.054 1.00 14.82 67 PHE B C 1
ATOM 3486 O O . PHE B 1 67 ? -2.968 29.787 11.061 1.00 16.01 67 PHE B O 1
ATOM 3494 N N . SER B 1 68 ? -1.118 28.626 10.463 1.00 14.61 68 SER B N 1
ATOM 3495 C CA . SER B 1 68 ? -1.794 27.547 9.743 1.00 13.51 68 SER B CA 1
ATOM 3496 C C . SER B 1 68 ? -0.906 26.329 9.736 1.00 18.70 68 SER B C 1
ATOM 3497 O O . SER B 1 68 ? 0.326 26.450 9.786 1.00 18.45 68 SER B O 1
ATOM 3500 N N . GLU B 1 69 ? -1.512 25.141 9.662 1.00 17.57 69 GLU B N 1
ATOM 3501 C CA . GLU B 1 69 ? -0.725 23.971 9.281 1.00 19.23 69 GLU B CA 1
ATOM 3502 C C . GLU B 1 69 ? -0.231 24.169 7.849 1.00 18.79 69 GLU B C 1
ATOM 3503 O O . GLU B 1 69 ? -0.911 24.805 7.031 1.00 21.98 69 GLU B O 1
ATOM 3509 N N . PHE B 1 70 ? 0.957 23.657 7.554 1.00 17.78 70 PHE B N 1
ATOM 3510 C CA . PHE B 1 70 ? 1.511 23.771 6.213 1.00 16.09 70 PHE B CA 1
ATOM 3511 C C . PHE B 1 70 ? 0.877 22.789 5.236 1.00 19.05 70 PHE B C 1
ATOM 3512 O O . PHE B 1 70 ? 0.689 21.609 5.565 1.00 20.57 70 PHE B O 1
ATOM 3520 N N . SER B 1 71 ? 0.578 23.281 4.034 1.00 18.87 71 SER B N 1
ATOM 3521 C CA . SER B 1 71 ? 0.179 22.427 2.909 1.00 19.56 71 SER B CA 1
ATOM 3522 C C . SER B 1 71 ? 1.019 22.781 1.695 1.00 19.45 71 SER B C 1
ATOM 3523 O O . SER B 1 71 ? 1.119 23.959 1.325 1.00 18.11 71 SER B O 1
ATOM 3526 N N . ALA B 1 72 ? 1.573 21.760 1.042 1.00 19.57 72 ALA B N 1
ATOM 3527 C CA . ALA B 1 72 ? 2.392 21.956 -0.154 1.00 21.69 72 ALA B CA 1
ATOM 3528 C C . ALA B 1 72 ? 1.594 22.580 -1.299 1.00 21.04 72 ALA B C 1
ATOM 3529 O O . ALA B 1 72 ? 2.169 23.179 -2.209 1.00 24.18 72 ALA B O 1
ATOM 3531 N N . ASP B 1 73 ? 0.278 22.419 -1.244 1.00 21.45 73 ASP B N 1
ATOM 3532 C CA . ASP B 1 73 ? -0.626 22.982 -2.249 1.00 21.52 73 ASP B CA 1
ATOM 3533 C C . ASP B 1 73 ? -0.938 24.472 -2.014 1.00 20.02 73 ASP B C 1
ATOM 3534 O O . ASP B 1 73 ? -1.461 25.141 -2.902 1.00 20.88 73 ASP B O 1
ATOM 3539 N N . ARG B 1 74 ? -0.627 24.972 -0.815 1.00 19.06 74 ARG B N 1
ATOM 3540 C CA . ARG B 1 74 ? -0.908 26.363 -0.431 1.00 17.92 74 ARG B CA 1
ATOM 3541 C C . ARG B 1 74 ? 0.381 26.953 0.152 1.00 15.63 74 ARG B C 1
ATOM 3542 O O . ARG B 1 74 ? 0.446 27.339 1.328 1.00 16.07 74 ARG B O 1
ATOM 3550 N N . ASN B 1 75 ? 1.389 27.011 -0.713 1.00 15.36 75 ASN B N 1
ATOM 3551 C CA . ASN B 1 75 ? 2.772 27.251 -0.305 1.00 14.55 75 ASN B CA 1
ATOM 3552 C C . ASN B 1 75 ? 3.320 28.639 -0.649 1.00 15.90 75 ASN B C 1
ATOM 3553 O O . ASN B 1 75 ? 4.490 28.894 -0.375 1.00 16.22 75 ASN B O 1
ATOM 3558 N N . GLU B 1 76 ? 2.524 29.502 -1.284 1.00 13.83 76 GLU B N 1
ATOM 3559 C CA . GLU B 1 76 ? 3.039 30.824 -1.662 1.00 15.22 76 GLU B CA 1
ATOM 3560 C C . GLU B 1 76 ? 2.564 31.913 -0.717 1.00 14.62 76 GLU B C 1
ATOM 3561 O O . GLU B 1 76 ? 1.388 31.942 -0.329 1.00 14.22 76 GLU B O 1
ATOM 3567 N N . ILE B 1 77 ? 3.480 32.811 -0.341 1.00 12.86 77 ILE B N 1
ATOM 3568 C CA . ILE B 1 77 ? 3.119 33.957 0.479 1.00 13.27 77 ILE B CA 1
ATOM 3569 C C . ILE B 1 77 ? 3.633 35.208 -0.195 1.00 13.29 77 ILE B C 1
ATOM 3570 O O . ILE B 1 77 ? 4.812 35.293 -0.508 1.00 13.42 77 ILE B O 1
ATOM 3575 N N . ILE B 1 78 ? 2.732 36.157 -0.436 1.00 14.07 78 ILE B N 1
ATOM 3576 C CA . ILE B 1 78 ? 3.112 37.406 -1.076 1.00 12.70 78 ILE B CA 1
ATOM 3577 C C . ILE B 1 78 ? 3.739 38.299 -0.029 1.00 13.39 78 ILE B C 1
ATOM 3578 O O . ILE B 1 78 ? 3.233 38.420 1.085 1.00 13.21 78 ILE B O 1
ATOM 3583 N N . THR B 1 79 ? 4.842 38.947 -0.400 1.00 12.68 79 THR B N 1
ATOM 3584 C CA . THR B 1 79 ? 5.501 39.868 0.532 1.00 12.51 79 THR B CA 1
ATOM 3585 C C . THR B 1 79 ? 6.284 40.944 -0.209 1.00 13.62 79 THR B C 1
ATOM 3586 O O . THR B 1 79 ? 6.231 41.032 -1.439 1.00 13.66 79 THR B O 1
ATOM 3590 N N . THR B 1 80 ? 6.981 41.781 0.544 1.00 12.29 80 THR B N 1
ATOM 3591 C CA . THR B 1 80 ? 7.747 42.883 -0.043 1.00 11.72 80 THR B CA 1
ATOM 3592 C C . THR B 1 80 ? 9.226 42.527 -0.164 1.00 12.25 80 THR B C 1
ATOM 3593 O O . THR B 1 80 ? 9.781 41.870 0.733 1.00 12.19 80 THR B O 1
ATOM 3597 N N . PRO B 1 81 ? 9.872 42.972 -1.256 1.00 12.14 81 PRO B N 1
ATOM 3598 C CA . PRO B 1 81 ? 11.313 42.772 -1.367 1.00 12.82 81 PRO B CA 1
ATOM 3599 C C . PRO B 1 81 ? 12.112 43.820 -0.590 1.00 12.27 81 PRO B C 1
ATOM 3600 O O . PRO B 1 81 ? 13.316 43.669 -0.462 1.00 12.64 81 PRO B O 1
ATOM 3604 N N . ILE B 1 82 ? 11.445 44.881 -0.127 1.00 11.48 82 ILE B N 1
ATOM 3605 C CA . ILE B 1 82 ? 12.116 45.944 0.648 1.00 11.99 82 ILE B CA 1
ATOM 3606 C C . ILE B 1 82 ? 11.825 45.723 2.123 1.00 12.12 82 ILE B C 1
ATOM 3607 O O . ILE B 1 82 ? 10.924 46.332 2.715 1.00 12.04 82 ILE B O 1
ATOM 3612 N N . SER B 1 83 ? 12.580 44.787 2.689 1.00 11.96 83 SER B N 1
ATOM 3613 C CA . SER B 1 83 ? 12.531 44.508 4.123 1.00 10.55 83 SER B CA 1
ATOM 3614 C C . SER B 1 83 ? 13.854 43.935 4.516 1.00 12.17 83 SER B C 1
ATOM 3615 O O . SER B 1 83 ? 14.681 43.620 3.642 1.00 12.61 83 SER B O 1
ATOM 3618 N N . PHE B 1 84 ? 14.072 43.796 5.820 1.00 10.69 84 PHE B N 1
ATOM 3619 C CA . PHE B 1 84 ? 15.242 43.030 6.247 1.00 11.39 84 PHE B CA 1
ATOM 3620 C C . PHE B 1 84 ? 15.065 41.568 5.844 1.00 10.55 84 PHE B C 1
ATOM 3621 O O . PHE B 1 84 ? 13.946 41.073 5.797 1.00 13.90 84 PHE B O 1
ATOM 3629 N N . VAL B 1 85 ? 16.168 40.876 5.554 1.00 10.72 85 VAL B N 1
ATOM 3630 C CA . VAL B 1 85 ? 16.059 39.533 4.987 1.00 10.78 85 VAL B CA 1
ATOM 3631 C C . VAL B 1 85 ? 15.259 38.555 5.863 1.00 10.98 85 VAL B C 1
ATOM 3632 O O . VAL B 1 85 ? 14.632 37.608 5.349 1.00 12.25 85 VAL B O 1
ATOM 3636 N N . ALA B 1 86 ? 15.258 38.777 7.174 1.00 11.59 86 ALA B N 1
ATOM 3637 C CA . ALA B 1 86 ? 14.551 37.868 8.087 1.00 11.26 86 ALA B CA 1
ATOM 3638 C C . ALA B 1 86 ? 13.090 37.657 7.710 1.00 11.46 86 ALA B C 1
ATOM 3639 O O . ALA B 1 86 ? 12.553 36.575 7.924 1.00 11.61 86 ALA B O 1
ATOM 3641 N N . THR B 1 87 ? 12.430 38.698 7.185 1.00 11.78 87 THR B N 1
ATOM 3642 C CA . THR B 1 87 ? 11.006 38.589 6.868 1.00 10.19 87 THR B CA 1
ATOM 3643 C C . THR B 1 87 ? 10.771 37.445 5.892 1.00 11.58 87 THR B C 1
ATOM 3644 O O . THR B 1 87 ? 9.787 36.698 6.003 1.00 12.39 87 THR B O 1
ATOM 3648 N N . ALA B 1 88 ? 11.700 37.296 4.947 1.00 11.17 88 ALA B N 1
ATOM 3649 C CA . ALA B 1 88 ? 11.605 36.241 3.935 1.00 11.77 88 ALA B CA 1
ATOM 3650 C C . ALA B 1 88 ? 12.335 34.957 4.340 1.00 11.94 88 ALA B C 1
ATOM 3651 O O . ALA B 1 88 ? 11.851 33.867 4.022 1.00 13.07 88 ALA B O 1
ATOM 3653 N N . ASN B 1 89 ? 13.481 35.063 5.026 1.00 11.36 89 ASN B N 1
ATOM 3654 C CA . ASN B 1 89 ? 14.187 33.841 5.445 1.00 11.55 89 ASN B CA 1
ATOM 3655 C C . ASN B 1 89 ? 13.267 32.959 6.277 1.00 10.80 89 ASN B C 1
ATOM 3656 O O . ASN B 1 89 ? 13.318 31.730 6.184 1.00 12.61 89 ASN B O 1
ATOM 3661 N N . MET B 1 90 ? 12.434 33.568 7.123 1.00 10.34 90 MET B N 1
ATOM 3662 C CA . MET B 1 90 ? 11.578 32.739 7.990 1.00 11.66 90 MET B CA 1
ATOM 3663 C C . MET B 1 90 ? 10.421 32.122 7.222 1.00 11.65 90 MET B C 1
ATOM 3664 O O . MET B 1 90 ? 9.898 31.095 7.645 1.00 13.31 90 MET B O 1
ATOM 3669 N N . LEU B 1 91 ? 10.079 32.699 6.068 1.00 11.15 91 LEU B N 1
ATOM 3670 C CA . LEU B 1 91 ? 9.146 32.038 5.150 1.00 12.27 91 LEU B CA 1
ATOM 3671 C C . LEU B 1 91 ? 9.756 30.755 4.616 1.00 11.72 91 LEU B C 1
ATOM 3672 O O . LEU B 1 91 ? 9.119 29.690 4.631 1.00 13.34 91 LEU B O 1
ATOM 3677 N N . LEU B 1 92 ? 10.987 30.857 4.134 1.00 12.78 92 LEU B N 1
ATOM 3678 C CA . LEU B 1 92 ? 11.683 29.671 3.605 1.00 11.70 92 LEU B CA 1
ATOM 3679 C C . LEU B 1 92 ? 11.768 28.591 4.675 1.00 14.08 92 LEU B C 1
ATOM 3680 O O . LEU B 1 92 ? 11.526 27.422 4.389 1.00 15.45 92 LEU B O 1
ATOM 3685 N N . GLU B 1 93 ? 12.089 28.986 5.911 1.00 11.42 93 GLU B N 1
ATOM 3686 C CA . GLU B 1 93 ? 12.217 28.002 6.980 1.00 12.57 93 GLU B CA 1
ATOM 3687 C C . GLU B 1 93 ? 10.887 27.366 7.365 1.00 13.34 93 GLU B C 1
ATOM 3688 O O . GLU B 1 93 ? 10.863 26.324 8.029 1.00 14.50 93 GLU B O 1
ATOM 3694 N N . SER B 1 94 ? 9.785 28.000 6.969 1.00 13.27 94 SER B N 1
ATOM 3695 C CA . SER B 1 94 ? 8.463 27.496 7.284 1.00 14.31 94 SER B CA 1
ATOM 3696 C C . SER B 1 94 ? 7.843 26.772 6.087 1.00 12.98 94 SER B C 1
ATOM 3697 O O . SER B 1 94 ? 6.697 26.337 6.159 1.00 14.99 94 SER B O 1
ATOM 3700 N N . GLY B 1 95 ? 8.602 26.658 4.992 1.00 13.11 95 GLY B N 1
ATOM 3701 C CA . GLY B 1 95 ? 8.155 25.879 3.829 1.00 13.05 95 GLY B CA 1
ATOM 3702 C C . GLY B 1 95 ? 7.580 26.719 2.708 1.00 16.30 95 GLY B C 1
ATOM 3703 O O . GLY B 1 95 ? 7.230 26.180 1.646 1.00 16.11 95 GLY B O 1
ATOM 3704 N N . TYR B 1 96 ? 7.485 28.028 2.927 1.00 14.74 96 TYR B N 1
ATOM 3705 C CA . TYR B 1 96 ? 6.814 28.911 1.967 1.00 13.49 96 TYR B CA 1
ATOM 3706 C C . TYR B 1 96 ? 7.730 29.514 0.918 1.00 15.46 96 TYR B C 1
ATOM 3707 O O . TYR B 1 96 ? 8.902 29.804 1.180 1.00 17.64 96 TYR B O 1
ATOM 3716 N N . THR B 1 97 ? 7.178 29.710 -0.277 1.00 14.11 97 THR B N 1
ATOM 3717 C CA . THR B 1 97 ? 7.844 30.454 -1.350 1.00 13.40 97 THR B CA 1
ATOM 3718 C C . THR B 1 97 ? 7.371 31.902 -1.299 1.00 14.28 97 THR B C 1
ATOM 3719 O O . THR B 1 97 ? 6.171 32.149 -1.403 1.00 15.09 97 THR B O 1
ATOM 3723 N N . PRO B 1 98 ? 8.298 32.861 -1.096 1.00 13.96 98 PRO B N 1
ATOM 3724 C CA . PRO B 1 98 ? 7.931 34.283 -1.148 1.00 14.13 98 PRO B CA 1
ATOM 3725 C C . PRO B 1 98 ? 7.630 34.696 -2.574 1.00 15.97 98 PRO B C 1
ATOM 3726 O O . PRO B 1 98 ? 8.356 34.317 -3.492 1.00 17.47 98 PRO B O 1
ATOM 3730 N N . VAL B 1 99 ? 6.580 35.500 -2.738 1.00 14.62 99 VAL B N 1
ATOM 3731 C CA . VAL B 1 99 ? 6.255 36.089 -4.024 1.00 14.52 99 VAL B CA 1
ATOM 3732 C C . VAL B 1 99 ? 6.363 37.592 -3.852 1.00 13.17 99 VAL B C 1
ATOM 3733 O O . VAL B 1 99 ? 5.588 38.182 -3.114 1.00 13.56 99 VAL B O 1
ATOM 3737 N N . PHE B 1 100 ? 7.357 38.208 -4.484 1.00 14.41 100 PHE B N 1
ATOM 3738 C CA . PHE B 1 100 ? 7.666 39.615 -4.202 1.00 14.01 100 PHE B CA 1
ATOM 3739 C C . PHE B 1 100 ? 6.811 40.594 -5.008 1.00 13.54 100 PHE B C 1
ATOM 3740 O O . PHE B 1 100 ? 6.762 40.516 -6.234 1.00 14.16 100 PHE B O 1
ATOM 3748 N N . ALA B 1 101 ? 6.134 41.500 -4.293 1.00 11.55 101 ALA B N 1
ATOM 3749 C CA . ALA B 1 101 ? 5.290 42.525 -4.898 1.00 14.17 101 ALA B CA 1
ATOM 3750 C C . ALA B 1 101 ? 6.069 43.804 -5.136 1.00 14.07 101 ALA B C 1
ATOM 3751 O O . ALA B 1 101 ? 7.096 44.046 -4.499 1.00 14.45 101 ALA B O 1
ATOM 3753 N N . GLY B 1 102 ? 5.554 44.644 -6.024 1.00 12.98 102 GLY B N 1
ATOM 3754 C CA . GLY B 1 102 ? 6.087 45.991 -6.153 1.00 14.04 102 GLY B CA 1
ATOM 3755 C C . GLY B 1 102 ? 5.856 46.818 -4.898 1.00 13.42 102 GLY B C 1
ATOM 3756 O O . GLY B 1 102 ? 5.015 46.484 -4.043 1.00 13.39 102 GLY B O 1
ATOM 3757 N N . ILE B 1 103 ? 6.605 47.909 -4.786 1.00 13.77 103 ILE B N 1
ATOM 3758 C CA . ILE B 1 103 ? 6.477 48.823 -3.663 1.00 13.17 103 ILE B CA 1
ATOM 3759 C C . ILE B 1 103 ? 6.161 50.237 -4.160 1.00 15.36 103 ILE B C 1
ATOM 3760 O O . ILE B 1 103 ? 6.192 50.519 -5.362 1.00 16.84 103 ILE B O 1
ATOM 3765 N N . LYS B 1 104 ? 5.870 51.125 -3.212 1.00 12.71 104 LYS B N 1
ATOM 3766 C CA . LYS B 1 104 ? 5.570 52.513 -3.520 1.00 15.96 104 LYS B CA 1
ATOM 3767 C C . LYS B 1 104 ? 6.732 53.434 -3.210 1.00 14.59 104 LYS B C 1
ATOM 3768 O O . LYS B 1 104 ? 7.758 53.006 -2.669 1.00 14.02 104 LYS B O 1
ATOM 3774 N N . ASN B 1 105 ? 6.554 54.718 -3.523 1.00 15.41 105 ASN B N 1
ATOM 3775 C CA . ASN B 1 105 ? 7.603 55.696 -3.287 1.00 18.71 105 ASN B CA 1
ATOM 3776 C C . ASN B 1 105 ? 8.015 55.826 -1.823 1.00 16.74 105 ASN B C 1
ATOM 3777 O O . ASN B 1 105 ? 9.117 56.279 -1.536 1.00 19.31 105 ASN B O 1
ATOM 3782 N N . ASP B 1 106 ? 7.135 55.425 -0.911 1.00 12.73 106 ASP B N 1
ATOM 3783 C CA . ASP B 1 106 ? 7.431 55.532 0.523 1.00 15.45 106 ASP B CA 1
ATOM 3784 C C . ASP B 1 106 ? 8.066 54.270 1.081 1.00 16.79 106 ASP B C 1
ATOM 3785 O O . ASP B 1 106 ? 8.267 54.157 2.289 1.00 15.83 106 ASP B O 1
ATOM 3790 N N . GLY B 1 107 ? 8.403 53.326 0.199 1.00 12.63 107 GLY B N 1
ATOM 3791 C CA . GLY B 1 107 ? 9.034 52.078 0.625 1.00 12.11 107 GLY B CA 1
ATOM 3792 C C . GLY B 1 107 ? 8.084 50.955 0.980 1.00 14.84 107 GLY B C 1
ATOM 3793 O O . GLY B 1 107 ? 8.524 49.806 1.113 1.00 13.19 107 GLY B O 1
ATOM 3794 N N . ASN B 1 108 ? 6.796 51.264 1.124 1.00 12.47 108 ASN B N 1
ATOM 3795 C CA . ASN B 1 108 ? 5.820 50.246 1.530 1.00 12.21 108 ASN B CA 1
ATOM 3796 C C . ASN B 1 108 ? 5.268 49.415 0.377 1.00 12.85 108 ASN B C 1
ATOM 3797 O O . ASN B 1 108 ? 5.215 49.872 -0.766 1.00 13.91 108 ASN B O 1
ATOM 3802 N N . ILE B 1 109 ? 4.840 48.200 0.694 1.00 11.40 109 ILE B N 1
ATOM 3803 C CA . ILE B 1 109 ? 4.285 47.302 -0.316 1.00 13.30 109 ILE B CA 1
ATOM 3804 C C . ILE B 1 109 ? 3.124 48.016 -1.033 1.00 13.76 109 ILE B C 1
ATOM 3805 O O . ILE B 1 109 ? 2.353 48.735 -0.408 1.00 13.40 109 ILE B O 1
ATOM 3810 N N . ASP B 1 110 ? 3.042 47.841 -2.354 1.00 12.95 110 ASP B N 1
ATOM 3811 C CA . ASP B 1 110 ? 2.010 48.514 -3.143 1.00 14.15 110 ASP B CA 1
ATOM 3812 C C . ASP B 1 110 ? 0.699 47.735 -3.086 1.00 13.83 110 ASP B C 1
ATOM 3813 O O . ASP B 1 110 ? 0.556 46.716 -3.755 1.00 12.95 110 ASP B O 1
ATOM 3818 N N . GLU B 1 111 ? -0.257 48.216 -2.289 1.00 13.38 111 GLU B N 1
ATOM 3819 C CA . GLU B 1 111 ? -1.503 47.483 -2.070 1.00 12.82 111 GLU B CA 1
ATOM 3820 C C . GLU B 1 111 ? -2.308 47.315 -3.364 1.00 13.59 111 GLU B C 1
ATOM 3821 O O . GLU B 1 111 ? -3.159 46.398 -3.458 1.00 15.23 111 GLU B O 1
ATOM 3827 N N . LEU B 1 112 ? -2.026 48.179 -4.344 1.00 14.81 112 LEU B N 1
ATOM 3828 C CA . LEU B 1 112 ? -2.729 48.101 -5.653 1.00 15.57 112 LEU B CA 1
ATOM 3829 C C . LEU B 1 112 ? -2.109 47.080 -6.607 1.00 17.20 112 LEU B C 1
ATOM 3830 O O . LEU B 1 112 ? -2.671 46.804 -7.680 1.00 20.08 112 LEU B O 1
ATOM 3835 N N . ALA B 1 113 ? -0.968 46.512 -6.221 1.00 15.71 113 ALA B N 1
ATOM 3836 C CA . ALA B 1 113 ? -0.253 45.576 -7.085 1.00 15.97 113 ALA B CA 1
ATOM 3837 C C . ALA B 1 113 ? -0.173 44.164 -6.503 1.00 16.77 113 ALA B C 1
ATOM 3838 O O . ALA B 1 113 ? 0.678 43.370 -6.911 1.00 18.25 113 ALA B O 1
ATOM 3840 N N . LEU B 1 114 ? -1.067 43.853 -5.560 1.00 13.95 114 LEU B N 1
ATOM 3841 C CA . LEU B 1 114 ? -1.065 42.561 -4.882 1.00 14.42 114 LEU B CA 1
ATOM 3842 C C . LEU B 1 114 ? -2.019 41.557 -5.506 1.00 14.03 114 LEU B C 1
ATOM 3843 O O . LEU B 1 114 ? -1.712 40.368 -5.582 1.00 15.29 114 LEU B O 1
ATOM 3848 N N . GLU B 1 115 ? -3.200 42.021 -5.909 1.00 15.49 115 GLU B N 1
ATOM 3849 C CA . GLU B 1 115 ? -4.230 41.085 -6.365 1.00 13.95 115 GLU B CA 1
ATOM 3850 C C . GLU B 1 115 ? -3.764 40.277 -7.574 1.00 15.96 115 GLU B C 1
ATOM 3851 O O . GLU B 1 115 ? -4.070 39.086 -7.686 1.00 17.69 115 GLU B O 1
ATOM 3857 N N . LYS B 1 116 ? -2.972 40.900 -8.446 1.00 16.40 116 LYS B N 1
ATOM 3858 C CA . LYS B 1 116 ? -2.509 40.202 -9.638 1.00 17.64 116 LYS B CA 1
ATOM 3859 C C . LYS B 1 116 ? -1.604 39.012 -9.328 1.00 18.47 116 LYS B C 1
ATOM 3860 O O . LYS B 1 116 ? -1.373 38.172 -10.192 1.00 20.48 116 LYS B O 1
ATOM 3866 N N . LEU B 1 117 ? -1.102 38.951 -8.089 1.00 15.17 117 LEU B N 1
ATOM 3867 C CA . LEU B 1 117 ? -0.150 37.913 -7.691 1.00 16.37 117 LEU B CA 1
ATOM 3868 C C . LEU B 1 117 ? -0.819 36.717 -7.041 1.00 16.72 117 LEU B C 1
ATOM 3869 O O . LEU B 1 117 ? -0.162 35.699 -6.786 1.00 17.37 117 LEU B O 1
ATOM 3874 N N . ILE B 1 118 ? -2.116 36.842 -6.773 1.00 15.55 118 ILE B N 1
ATOM 3875 C CA . ILE B 1 118 ? -2.846 35.813 -6.070 1.00 16.64 118 ILE B CA 1
ATOM 3876 C C . ILE B 1 118 ? -3.243 34.688 -7.019 1.00 15.91 118 ILE B C 1
ATOM 3877 O O . ILE B 1 118 ? -3.702 34.933 -8.150 1.00 18.64 118 ILE B O 1
ATOM 3882 N N . ASN B 1 119 ? -3.033 33.461 -6.569 1.00 16.28 119 ASN B N 1
ATOM 3883 C CA . ASN B 1 119 ? -3.428 32.291 -7.337 1.00 17.35 119 ASN B CA 1
ATOM 3884 C C . ASN B 1 119 ? -3.842 31.190 -6.367 1.00 17.60 119 ASN B C 1
ATOM 3885 O O . ASN B 1 119 ? -3.952 31.433 -5.154 1.00 17.00 119 ASN B O 1
ATOM 3890 N N . GLU B 1 120 ? -4.083 29.987 -6.883 1.00 18.60 120 GLU B N 1
ATOM 3891 C CA . GLU B 1 120 ? -4.575 28.892 -6.053 1.00 19.60 120 GLU B CA 1
ATOM 3892 C C . GLU B 1 120 ? -3.615 28.469 -4.940 1.00 19.48 120 GLU B C 1
ATOM 3893 O O . GLU B 1 120 ? -4.040 27.858 -3.970 1.00 21.33 120 GLU B O 1
ATOM 3899 N N . ARG B 1 121 ? -2.336 28.826 -5.076 1.00 15.78 121 ARG B N 1
ATOM 3900 C CA . ARG B 1 121 ? -1.318 28.440 -4.088 1.00 16.31 121 ARG B CA 1
ATOM 3901 C C . ARG B 1 121 ? -1.109 29.492 -2.996 1.00 16.90 121 ARG B C 1
ATOM 3902 O O . ARG B 1 121 ? -0.406 29.229 -2.009 1.00 17.58 121 ARG B O 1
ATOM 3910 N N . THR B 1 122 ? -1.698 30.671 -3.166 1.00 16.61 122 THR B N 1
ATOM 3911 C CA . THR B 1 122 ? -1.461 31.761 -2.209 1.00 13.06 122 THR B CA 1
ATOM 3912 C C . THR B 1 122 ? -2.094 31.454 -0.856 1.00 14.92 122 THR B C 1
ATOM 3913 O O . THR B 1 122 ? -3.269 31.111 -0.776 1.00 17.40 122 THR B O 1
ATOM 3917 N N . LYS B 1 123 ? -1.306 31.628 0.208 1.00 13.63 123 LYS B N 1
ATOM 3918 C CA . LYS B 1 123 ? -1.751 31.350 1.570 1.00 14.19 123 LYS B CA 1
ATOM 3919 C C . LYS B 1 123 ? -1.925 32.619 2.418 1.00 13.47 123 LYS B C 1
ATOM 3920 O O . LYS B 1 123 ? -2.799 32.691 3.284 1.00 14.53 123 LYS B O 1
ATOM 3926 N N . ALA B 1 124 ? -1.085 33.616 2.179 1.00 11.77 124 ALA B N 1
ATOM 3927 C CA . ALA B 1 124 ? -1.078 34.799 3.032 1.00 12.47 124 ALA B CA 1
ATOM 3928 C C . ALA B 1 124 ? -0.382 35.942 2.335 1.00 13.19 124 ALA B C 1
ATOM 3929 O O . ALA B 1 124 ? 0.287 35.727 1.310 1.00 13.78 124 ALA B O 1
ATOM 3931 N N . ILE B 1 125 ? -0.527 37.134 2.916 1.00 12.83 125 ILE B N 1
ATOM 3932 C CA . ILE B 1 125 ? 0.266 38.298 2.510 1.00 12.34 125 ILE B CA 1
ATOM 3933 C C . ILE B 1 125 ? 1.013 38.791 3.754 1.00 13.53 125 ILE B C 1
ATOM 3934 O O . ILE B 1 125 ? 0.385 38.950 4.803 1.00 13.66 125 ILE B O 1
ATOM 3939 N N . VAL B 1 126 ? 2.330 39.013 3.639 1.00 12.74 126 VAL B N 1
ATOM 3940 C CA . VAL B 1 126 ? 3.105 39.595 4.746 1.00 11.73 126 VAL B CA 1
ATOM 3941 C C . VAL B 1 126 ? 3.578 40.987 4.319 1.00 12.29 126 VAL B C 1
ATOM 3942 O O . VAL B 1 126 ? 4.408 41.103 3.415 1.00 13.31 126 VAL B O 1
ATOM 3946 N N . SER B 1 127 ? 3.036 42.026 4.953 1.00 11.42 127 SER B N 1
ATOM 3947 C CA . SER B 1 127 ? 3.478 43.398 4.703 1.00 11.22 127 SER B CA 1
ATOM 3948 C C . SER B 1 127 ? 4.483 43.825 5.776 1.00 11.73 127 SER B C 1
ATOM 3949 O O . SER B 1 127 ? 4.584 43.185 6.830 1.00 12.97 127 SER B O 1
ATOM 3952 N N . VAL B 1 128 ? 5.190 44.913 5.492 1.00 11.67 128 VAL B N 1
ATOM 3953 C CA . VAL B 1 128 ? 6.159 45.505 6.416 1.00 12.17 128 VAL B CA 1
ATOM 3954 C C . VAL B 1 128 ? 5.882 47.006 6.517 1.00 11.19 128 VAL B C 1
ATOM 3955 O O . VAL B 1 128 ? 5.720 47.687 5.491 1.00 12.83 128 VAL B O 1
ATOM 3959 N N . ASP B 1 129 ? 5.847 47.532 7.741 1.00 11.35 129 ASP B N 1
ATOM 3960 C CA . ASP B 1 129 ? 5.643 48.970 7.931 1.00 10.94 129 ASP B CA 1
ATOM 3961 C C . ASP B 1 129 ? 7.021 49.606 7.839 1.00 12.52 129 ASP B C 1
ATOM 3962 O O . ASP B 1 129 ? 7.738 49.739 8.838 1.00 13.15 129 ASP B O 1
ATOM 3967 N N . TYR B 1 130 ? 7.407 49.980 6.620 1.00 12.03 130 TYR B N 1
ATOM 3968 C CA . TYR B 1 130 ? 8.766 50.445 6.390 1.00 12.37 130 TYR B CA 1
ATOM 3969 C C . TYR B 1 130 ? 9.028 51.767 7.107 1.00 9.75 130 TYR B C 1
ATOM 3970 O O . TYR B 1 130 ? 8.285 52.739 6.929 1.00 12.26 130 TYR B O 1
ATOM 3979 N N . ALA B 1 131 ? 10.122 51.785 7.890 1.00 12.06 131 ALA B N 1
ATOM 3980 C CA . ALA B 1 131 ? 10.553 52.953 8.669 1.00 11.77 131 ALA B CA 1
ATOM 3981 C C . ALA B 1 131 ? 9.620 53.296 9.814 1.00 12.95 131 ALA B C 1
ATOM 3982 O O . ALA B 1 131 ? 9.840 54.286 10.510 1.00 13.49 131 ALA B O 1
ATOM 3984 N N . GLY B 1 132 ? 8.595 52.464 10.016 1.00 12.84 132 GLY B N 1
ATOM 3985 C CA . GLY B 1 132 ? 7.531 52.764 10.967 1.00 13.29 132 GLY B CA 1
ATOM 3986 C C . GLY B 1 132 ? 6.243 53.240 10.344 1.00 15.12 132 GLY B C 1
ATOM 3987 O O . GLY B 1 132 ? 5.227 53.341 11.030 1.00 14.62 132 GLY B O 1
ATOM 3988 N N . LYS B 1 133 ? 6.245 53.510 9.042 1.00 12.85 133 LYS B N 1
ATOM 3989 C CA . LYS B 1 133 ? 5.033 54.008 8.398 1.00 12.56 133 LYS B CA 1
ATOM 3990 C C . LYS B 1 133 ? 4.073 52.853 8.126 1.00 13.13 133 LYS B C 1
ATOM 3991 O O . LYS B 1 133 ? 4.412 51.903 7.417 1.00 13.80 133 LYS B O 1
ATOM 3997 N N . SER B 1 134 ? 2.857 52.945 8.669 1.00 12.46 134 SER B N 1
ATOM 3998 C CA . SER B 1 134 ? 1.868 51.887 8.420 1.00 10.92 134 SER B CA 1
ATOM 3999 C C . SER B 1 134 ? 1.599 51.731 6.937 1.00 10.87 134 SER B C 1
ATOM 4000 O O . SER B 1 134 ? 1.458 52.724 6.207 1.00 14.31 134 SER B O 1
ATOM 4003 N N . VAL B 1 135 ? 1.494 50.473 6.497 1.00 11.38 135 VAL B N 1
ATOM 4004 C CA . VAL B 1 135 ? 0.978 50.201 5.160 1.00 12.45 135 VAL B CA 1
ATOM 4005 C C . VAL B 1 135 ? -0.503 50.560 5.086 1.00 13.22 135 VAL B C 1
ATOM 4006 O O . VAL B 1 135 ? -1.116 50.958 6.094 1.00 14.29 135 VAL B O 1
ATOM 4010 N N . GLU B 1 136 ? -1.078 50.433 3.887 1.00 12.90 136 GLU B N 1
ATOM 4011 C CA . GLU B 1 136 ? -2.487 50.731 3.681 1.00 14.88 136 GLU B CA 1
ATOM 4012 C C . GLU B 1 136 ? -3.339 49.575 4.183 1.00 15.49 136 GLU B C 1
ATOM 4013 O O . GLU B 1 136 ? -3.754 48.677 3.431 1.00 15.16 136 GLU B O 1
ATOM 4019 N N . VAL B 1 137 ? -3.560 49.593 5.493 1.00 14.99 137 VAL B N 1
ATOM 4020 C CA . VAL B 1 137 ? -4.123 48.459 6.200 1.00 15.85 137 VAL B CA 1
ATOM 4021 C C . VAL B 1 137 ? -5.517 48.041 5.697 1.00 15.52 137 VAL B C 1
ATOM 4022 O O . VAL B 1 13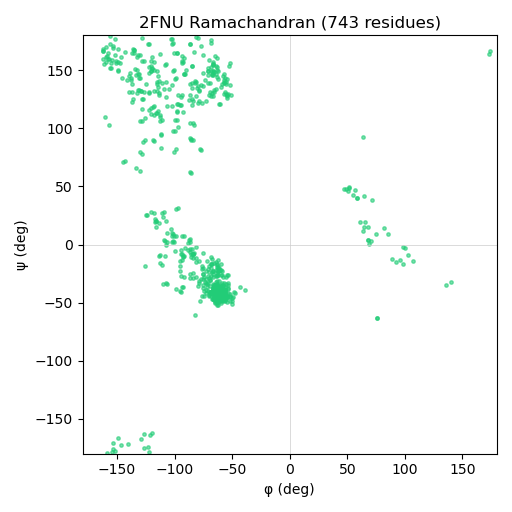7 ? -5.779 46.848 5.535 1.00 16.76 137 VAL B O 1
ATOM 4026 N N . GLU B 1 138 ? -6.406 49.005 5.468 1.00 15.88 138 GLU B N 1
ATOM 4027 C CA . GLU B 1 138 ? -7.780 48.638 5.103 1.00 16.39 138 GLU B CA 1
ATOM 4028 C C . GLU B 1 138 ? -7.811 47.908 3.764 1.00 14.32 138 GLU B C 1
ATOM 4029 O O . GLU B 1 138 ? -8.489 46.887 3.609 1.00 17.14 138 GLU B O 1
ATOM 4035 N N . SER B 1 139 ? -7.033 48.424 2.817 1.00 15.30 139 SER B N 1
ATOM 4036 C CA . SER B 1 139 ? -6.919 47.787 1.512 1.00 15.93 139 SER B CA 1
ATOM 4037 C C . SER B 1 139 ? -6.457 46.326 1.612 1.00 14.96 139 SER B C 1
ATOM 4038 O O . SER B 1 139 ? -7.049 45.429 0.991 1.00 17.42 139 SER B O 1
ATOM 4041 N N . VAL B 1 140 ? -5.400 46.092 2.401 1.00 13.26 140 VAL B N 1
ATOM 4042 C CA . VAL B 1 140 ? -4.825 44.750 2.515 1.00 13.66 140 VAL B CA 1
ATOM 4043 C C . VAL B 1 140 ? -5.777 43.800 3.269 1.00 12.86 140 VAL B C 1
ATOM 4044 O O . VAL B 1 140 ? -5.900 42.616 2.904 1.00 15.42 140 VAL B O 1
ATOM 4048 N N . GLN B 1 141 ? -6.412 44.302 4.335 1.00 15.02 141 GLN B N 1
ATOM 4049 C CA . GLN B 1 141 ? -7.414 43.522 5.084 1.00 14.46 141 GLN B CA 1
ATOM 4050 C C . GLN B 1 141 ? -8.521 43.007 4.152 1.00 14.11 141 GLN B C 1
ATOM 4051 O O . GLN B 1 141 ? -8.855 41.815 4.150 1.00 17.16 141 GLN B O 1
ATOM 4057 N N . LYS B 1 142 ? -9.043 43.928 3.351 1.00 16.70 142 LYS B N 1
ATOM 4058 C CA . LYS B 1 142 ? -10.165 43.605 2.466 1.00 17.75 142 LYS B CA 1
ATOM 4059 C C . LYS B 1 142 ? -9.739 42.611 1.414 1.00 17.83 142 LYS B C 1
ATOM 4060 O O . LYS B 1 142 ? -10.474 41.657 1.111 1.00 16.70 142 LYS B O 1
ATOM 4066 N N . LEU B 1 143 ? -8.544 42.815 0.863 1.00 15.32 143 LEU B N 1
ATOM 4067 C CA . LEU B 1 143 ? -8.038 41.871 -0.133 1.00 13.90 143 LEU B CA 1
ATOM 4068 C C . LEU B 1 143 ? -7.840 40.453 0.414 1.00 15.35 143 LEU B C 1
ATOM 4069 O O . LEU B 1 143 ? -8.162 39.447 -0.239 1.00 17.07 143 LEU B O 1
ATOM 4074 N N . CYS B 1 144 ? -7.277 40.362 1.616 1.00 14.27 144 CYS B N 1
ATOM 4075 C CA . CYS B 1 144 ? -7.039 39.067 2.233 1.00 15.87 144 CYS B CA 1
ATOM 4076 C C . CYS B 1 144 ? -8.357 38.365 2.561 1.00 16.98 144 CYS B C 1
ATOM 4077 O O . CYS B 1 144 ? -8.493 37.168 2.349 1.00 17.98 144 CYS B O 1
ATOM 4080 N N . LYS B 1 145 ? -9.332 39.120 3.062 1.00 17.94 145 LYS B N 1
ATOM 4081 C CA . LYS B 1 145 ? -10.650 38.545 3.354 1.00 17.42 145 LYS B CA 1
ATOM 4082 C C . LYS B 1 145 ? -11.261 38.037 2.046 1.00 18.35 145 LYS B C 1
ATOM 4083 O O . LYS B 1 145 ? -11.761 36.915 1.979 1.00 20.82 145 LYS B O 1
ATOM 4089 N N . LYS B 1 146 ? -11.171 38.852 0.990 1.00 16.64 146 LYS B N 1
ATOM 4090 C CA . LYS B 1 146 ? -11.765 38.483 -0.302 1.00 15.75 146 LYS B CA 1
ATOM 4091 C C . LYS B 1 146 ? -11.216 37.143 -0.796 1.00 19.35 146 LYS B C 1
ATOM 4092 O O . LYS B 1 146 ? -11.970 36.306 -1.300 1.00 18.63 146 LYS B O 1
ATOM 4098 N N . HIS B 1 147 ? -9.903 36.936 -0.649 1.00 15.09 147 HIS B N 1
ATOM 4099 C CA . HIS B 1 147 ? -9.215 35.773 -1.217 1.00 14.71 147 HIS B CA 1
ATOM 4100 C C . HIS B 1 147 ? -8.886 34.671 -0.203 1.00 15.03 147 HIS B C 1
ATOM 4101 O O . HIS B 1 147 ? -8.138 33.744 -0.505 1.00 17.55 147 HIS B O 1
ATOM 4108 N N . SER B 1 148 ? -9.490 34.769 0.980 1.00 18.59 148 SER B N 1
ATOM 4109 C CA . SER B 1 148 ? -9.312 33.769 2.042 1.00 16.83 148 SER B CA 1
ATOM 4110 C C . SER B 1 148 ? -7.839 33.567 2.380 1.00 16.56 148 SER B C 1
ATOM 4111 O O . SER B 1 148 ? -7.375 32.437 2.529 1.00 19.61 148 SER B O 1
ATOM 4114 N N . LEU B 1 149 ? -7.107 34.683 2.456 1.00 17.64 149 LEU B N 1
ATOM 4115 C CA . LEU B 1 149 ? -5.696 34.660 2.850 1.00 15.75 149 LEU B CA 1
ATOM 4116 C C . LEU B 1 149 ? -5.553 35.244 4.239 1.00 15.80 149 LEU B C 1
ATOM 4117 O O . LEU B 1 149 ? -6.355 36.080 4.651 1.00 16.09 149 LEU B O 1
ATOM 4122 N N . SER B 1 150 ? -4.491 34.837 4.941 1.00 14.80 150 SER B N 1
ATOM 4123 C CA . SER B 1 150 ? -4.150 35.474 6.205 1.00 13.90 150 SER B CA 1
ATOM 4124 C C . SER B 1 150 ? -3.321 36.720 5.954 1.00 12.17 150 SER B C 1
ATOM 4125 O O . SER B 1 150 ? -2.386 36.696 5.150 1.00 13.60 150 SER B O 1
ATOM 4128 N N . PHE B 1 151 ? -3.680 37.794 6.659 1.00 12.38 151 PHE B N 1
ATOM 4129 C CA . PHE B 1 151 ? -2.897 39.044 6.668 1.00 13.06 151 PHE B CA 1
ATOM 4130 C C . PHE B 1 151 ? -1.934 38.976 7.852 1.00 13.46 151 PHE B C 1
ATOM 4131 O O . PHE B 1 151 ? -2.370 38.949 9.002 1.00 13.38 151 PHE B O 1
ATOM 4139 N N . LEU B 1 152 ? -0.634 38.925 7.559 1.00 12.50 152 LEU B N 1
ATOM 4140 C CA . LEU B 1 152 ? 0.400 38.916 8.599 1.00 13.01 152 LEU B CA 1
ATOM 4141 C C . LEU B 1 152 ? 1.214 40.198 8.454 1.00 12.57 152 LEU B C 1
ATOM 4142 O O . LEU B 1 152 ? 1.492 40.639 7.344 1.00 13.84 152 LEU B O 1
ATOM 4147 N N . SER B 1 153 ? 1.568 40.818 9.577 1.00 12.29 153 SER B N 1
ATOM 4148 C CA . SER B 1 153 ? 2.232 42.123 9.526 1.00 10.88 153 SER B CA 1
ATOM 4149 C C . SER B 1 153 ? 3.590 42.085 10.228 1.00 10.95 153 SER B C 1
ATOM 4150 O O . SER B 1 153 ? 3.635 41.852 11.438 1.00 13.83 153 SER B O 1
ATOM 4153 N N . ASP B 1 154 ? 4.674 42.291 9.477 1.00 11.20 154 ASP B N 1
ATOM 4154 C CA . ASP B 1 154 ? 5.982 42.517 10.091 1.00 11.10 154 ASP B CA 1
ATOM 4155 C C . ASP B 1 154 ? 6.086 44.002 10.445 1.00 11.93 154 ASP B C 1
ATOM 4156 O O . ASP B 1 154 ? 6.502 44.842 9.629 1.00 12.49 154 ASP B O 1
ATOM 4161 N N . SER B 1 155 ? 5.649 44.307 11.663 1.00 9.96 155 SER B N 1
ATOM 4162 C CA . SER B 1 155 ? 5.615 45.665 12.191 1.00 11.35 155 SER B CA 1
ATOM 4163 C C . SER B 1 155 ? 6.861 45.911 13.041 1.00 11.61 155 SER B C 1
ATOM 4164 O O . SER B 1 155 ? 6.837 46.714 13.971 1.00 11.19 155 SER B O 1
ATOM 4167 N N . SER B 1 156 ? 7.974 45.266 12.685 1.00 9.90 156 SER B N 1
ATOM 4168 C CA . SER B 1 156 ? 9.178 45.340 13.518 1.00 11.56 156 SER B CA 1
ATOM 4169 C C . SER B 1 156 ? 9.633 46.767 13.781 1.00 12.90 156 SER B C 1
ATOM 4170 O O . SER B 1 156 ? 10.183 47.041 14.862 1.00 13.85 156 SER B O 1
ATOM 4173 N N . HIS B 1 157 ? 9.442 47.667 12.797 1.00 10.77 157 HIS B N 1
ATOM 4174 C CA . HIS B 1 157 ? 9.850 49.072 12.925 1.00 12.99 157 HIS B CA 1
ATOM 4175 C C . HIS B 1 157 ? 8.837 49.949 13.639 1.00 12.75 157 HIS B C 1
ATOM 4176 O O . HIS B 1 157 ? 9.127 51.128 13.898 1.00 13.81 157 HIS B O 1
ATOM 4183 N N . ALA B 1 158 ? 7.649 49.408 13.908 1.00 11.51 158 ALA B N 1
ATOM 4184 C CA . ALA B 1 158 ? 6.475 50.276 14.025 1.00 10.85 158 ALA B CA 1
ATOM 4185 C C . ALA B 1 158 ? 5.769 50.340 15.373 1.00 12.44 158 ALA B C 1
ATOM 4186 O O . ALA B 1 158 ? 4.613 50.776 15.424 1.00 13.46 158 ALA B O 1
ATOM 4188 N N . LEU B 1 159 ? 6.442 49.946 16.456 1.00 12.71 159 LEU B N 1
ATOM 4189 C CA . LEU B 1 159 ? 5.787 50.099 17.761 1.00 11.25 159 LEU B CA 1
ATOM 4190 C C . LEU B 1 159 ? 5.482 51.580 18.033 1.00 13.30 159 LEU B C 1
ATOM 4191 O O . LEU B 1 159 ? 6.385 52.436 18.060 1.00 14.18 159 LEU B O 1
ATOM 4196 N N . GLY B 1 160 ? 4.198 51.866 18.231 1.00 12.80 160 GLY B N 1
ATOM 4197 C CA . GLY B 1 160 ? 3.756 53.237 18.460 1.00 12.65 160 GLY B CA 1
ATOM 4198 C C . GLY B 1 160 ? 3.203 53.919 17.218 1.00 13.89 160 GLY B C 1
ATOM 4199 O O . GLY B 1 160 ? 2.540 54.958 17.311 1.00 15.37 160 GLY B O 1
ATOM 4200 N N . SER B 1 161 ? 3.483 53.358 16.042 1.00 12.07 161 SER B N 1
ATOM 4201 C CA . SER B 1 161 ? 2.907 53.890 14.804 1.00 12.13 161 SER B CA 1
ATOM 4202 C C . SER B 1 161 ? 1.402 53.697 14.770 1.00 12.45 161 SER B C 1
ATOM 4203 O O . SER B 1 161 ? 0.876 52.787 15.419 1.00 13.79 161 SER B O 1
ATOM 4206 N N . GLU B 1 162 ? 0.733 54.560 13.991 1.00 12.33 162 GLU B N 1
ATOM 4207 C CA . GLU B 1 162 ? -0.736 54.558 13.880 1.00 12.58 162 GLU B CA 1
ATOM 4208 C C . GLU B 1 162 ? -1.228 54.480 12.436 1.00 13.58 162 GLU B C 1
ATOM 4209 O O . GLU B 1 162 ? -0.522 54.837 11.480 1.00 13.54 162 GLU B O 1
ATOM 4215 N N . TYR B 1 163 ? -2.466 54.027 12.299 1.00 12.58 163 TYR B N 1
ATOM 4216 C CA . TYR B 1 163 ? -3.184 54.082 11.036 1.00 11.60 163 TYR B CA 1
ATOM 4217 C C . TYR B 1 163 ? -4.581 54.549 11.422 1.00 13.65 163 TYR B C 1
ATOM 4218 O O . TYR B 1 163 ? -5.237 53.937 12.272 1.00 13.10 163 TYR B O 1
ATOM 4227 N N . GLN B 1 164 ? -5.014 55.660 10.825 1.00 14.01 164 GLN B N 1
ATOM 4228 C CA . GLN B 1 164 ? -6.318 56.240 11.148 1.00 15.25 164 GLN B CA 1
ATOM 4229 C C . GLN B 1 164 ? -6.507 56.367 12.671 1.00 13.38 164 GLN B C 1
ATOM 4230 O O . GLN B 1 164 ? -7.537 55.997 13.236 1.00 15.41 164 GLN B O 1
ATOM 4236 N N . ASN B 1 165 ? -5.485 56.918 13.325 1.00 14.76 165 ASN B N 1
ATOM 4237 C CA . ASN B 1 165 ? -5.528 57.200 14.766 1.00 14.79 165 ASN B CA 1
ATOM 4238 C C . ASN B 1 165 ? -5.622 55.978 15.670 1.00 14.99 165 ASN B C 1
ATOM 4239 O O . ASN B 1 165 ? -5.994 56.086 16.839 1.00 17.26 165 ASN B O 1
ATOM 4244 N N . LYS B 1 166 ? -5.256 54.817 15.123 1.00 12.28 166 LYS B N 1
ATOM 4245 C CA . LYS B 1 166 ? -5.244 53.572 15.883 1.00 13.21 166 LYS B CA 1
ATOM 4246 C C . LYS B 1 166 ? -3.872 52.925 15.804 1.00 12.97 166 LYS B C 1
ATOM 4247 O O . LYS B 1 166 ? -3.256 52.862 14.733 1.00 14.66 166 LYS B O 1
ATOM 4253 N N . LYS B 1 167 ? -3.396 52.411 16.929 1.00 14.01 167 LYS B N 1
ATOM 4254 C CA . LYS B 1 167 ? -2.057 51.835 16.939 1.00 12.94 167 LYS B CA 1
ATOM 4255 C C . LYS B 1 167 ? -1.925 50.598 16.075 1.00 12.78 167 LYS B C 1
ATOM 4256 O O . LYS B 1 167 ? -2.755 49.676 16.125 1.00 13.95 167 LYS B O 1
ATOM 4262 N N . VAL B 1 168 ? -0.859 50.583 15.285 1.00 12.14 168 VAL B N 1
ATOM 4263 C CA . VAL B 1 168 ? -0.451 49.374 14.567 1.00 12.10 168 VAL B CA 1
ATOM 4264 C C . VAL B 1 168 ? -0.273 48.227 15.568 1.00 12.56 168 VAL B C 1
ATOM 4265 O O . VAL B 1 168 ? 0.254 48.434 16.665 1.00 13.59 168 VAL B O 1
ATOM 4269 N N . GLY B 1 169 ? -0.740 47.035 15.192 1.00 14.65 169 GLY B N 1
ATOM 4270 C CA . GLY B 1 169 ? -0.638 45.864 16.065 1.00 14.11 169 GLY B CA 1
ATOM 4271 C C . GLY B 1 169 ? -1.884 45.000 16.029 1.00 15.97 169 GLY B C 1
ATOM 4272 O O . GLY B 1 169 ? -1.803 43.788 16.177 1.00 16.11 169 GLY B O 1
ATOM 4273 N N . GLY B 1 170 ? -3.040 45.627 15.836 1.00 18.82 170 GLY B N 1
ATOM 4274 C CA . GLY B 1 170 ? -4.288 44.886 15.914 1.00 19.58 170 GLY B CA 1
ATOM 4275 C C . GLY B 1 170 ? -4.976 44.676 14.581 1.00 20.38 170 GLY B C 1
ATOM 4276 O O . GLY B 1 170 ? -6.060 44.081 14.538 1.00 23.38 170 GLY B O 1
ATOM 4277 N N . PHE B 1 171 ? -4.346 45.125 13.492 1.00 14.84 171 PHE B N 1
ATOM 4278 C CA . PHE B 1 171 ? -5.011 45.121 12.179 1.00 14.93 171 PHE B CA 1
ATOM 4279 C C . PHE B 1 171 ? -4.943 43.798 11.429 1.00 15.34 171 PHE B C 1
ATOM 4280 O O . PHE B 1 171 ? -5.799 43.502 10.585 1.00 16.42 171 PHE B O 1
ATOM 4288 N N . ALA B 1 172 ? -3.886 43.040 11.677 1.00 14.31 172 ALA B N 1
ATOM 4289 C CA . ALA B 1 172 ? -3.626 41.821 10.938 1.00 14.18 172 ALA B CA 1
ATOM 4290 C C . ALA B 1 172 ? -4.024 40.619 11.796 1.00 12.10 172 ALA B C 1
ATOM 4291 O O . ALA B 1 172 ? -4.350 40.768 12.980 1.00 14.53 172 ALA B O 1
ATOM 4293 N N . LEU B 1 173 ? -3.999 39.420 11.214 1.00 12.01 173 LEU B N 1
ATOM 4294 C CA . LEU B 1 173 ? -4.198 38.215 12.013 1.00 11.29 173 LEU B CA 1
ATOM 4295 C C . LEU B 1 173 ? -3.233 38.237 13.197 1.00 11.87 173 LEU B C 1
ATOM 4296 O O . LEU B 1 173 ? -3.613 37.939 14.342 1.00 13.40 173 LEU B O 1
ATOM 4301 N N . ALA B 1 174 ? -1.985 38.600 12.914 1.00 13.07 174 ALA B N 1
ATOM 4302 C CA . ALA B 1 174 ? -1.008 38.825 13.969 1.00 11.82 174 ALA B CA 1
ATOM 4303 C C . ALA B 1 174 ? 0.050 39.770 13.435 1.00 12.21 174 ALA B C 1
ATOM 4304 O O . ALA B 1 174 ? 0.250 39.847 12.213 1.00 12.59 174 ALA B O 1
ATOM 4306 N N . SER B 1 175 ? 0.725 40.456 14.355 1.00 11.72 175 SER B N 1
ATOM 4307 C CA . SER B 1 175 ? 1.764 41.416 14.002 1.00 10.78 175 SER B CA 1
ATOM 4308 C C . SER B 1 175 ? 3.011 41.179 14.844 1.00 11.50 175 SER B C 1
ATOM 4309 O O . SER B 1 175 ? 2.916 40.782 16.003 1.00 11.39 175 SER B O 1
ATOM 4312 N N . VAL B 1 176 ? 4.165 41.433 14.247 1.00 9.32 176 VAL B N 1
ATOM 4313 C CA . VAL B 1 176 ? 5.444 41.223 14.930 1.00 10.85 176 VAL B CA 1
ATOM 4314 C C . VAL B 1 176 ? 6.091 42.572 15.206 1.00 11.51 176 VAL B C 1
ATOM 4315 O O . VAL B 1 176 ? 6.063 43.450 14.352 1.00 10.38 176 VAL B O 1
ATOM 4319 N N . PHE B 1 177 ? 6.677 42.725 16.401 1.00 10.41 177 PHE B N 1
ATOM 4320 C CA . PHE B 1 177 ? 7.519 43.881 16.722 1.00 10.17 177 PHE B CA 1
ATOM 4321 C C . PHE B 1 177 ? 8.920 43.417 17.104 1.00 10.98 177 PHE B C 1
ATOM 4322 O O . PHE B 1 177 ? 9.095 42.308 17.596 1.00 11.60 177 PHE B O 1
ATOM 4330 N N . SER B 1 178 ? 9.909 44.280 16.900 1.00 10.66 178 SER B N 1
ATOM 4331 C CA . SER B 1 178 ? 11.264 43.979 17.349 1.00 9.90 178 SER B CA 1
ATOM 4332 C C . SER B 1 178 ? 11.673 44.953 18.439 1.00 11.78 178 SER B C 1
ATOM 4333 O O . SER B 1 178 ? 11.352 46.138 18.375 1.00 12.61 178 SER B O 1
ATOM 4336 N N . PHE B 1 179 ? 12.446 44.453 19.402 1.00 10.56 179 PHE B N 1
ATOM 4337 C CA . PHE B 1 179 ? 13.017 45.249 20.492 1.00 11.79 179 PHE B CA 1
ATOM 4338 C C . PHE B 1 179 ? 14.541 45.142 20.429 1.00 11.95 179 PHE B C 1
ATOM 4339 O O . PHE B 1 179 ? 15.224 45.287 21.444 1.00 12.15 179 PHE B O 1
ATOM 4347 N N . HIS B 1 180 ? 15.072 44.912 19.231 1.00 11.50 180 HIS B N 1
ATOM 4348 C CA . HIS B 1 180 ? 16.513 44.984 19.015 1.00 11.77 180 HIS B CA 1
ATOM 4349 C C . HIS B 1 180 ? 17.043 46.324 19.532 1.00 12.49 180 HIS B C 1
ATOM 4350 O O . HIS B 1 180 ? 16.307 47.323 19.574 1.00 11.92 180 HIS B O 1
ATOM 4357 N N . ALA B 1 181 ? 18.323 46.336 19.905 1.00 13.65 181 ALA B N 1
ATOM 4358 C CA . ALA B 1 181 ? 19.014 47.520 20.441 1.00 12.88 181 ALA B CA 1
ATOM 4359 C C . ALA B 1 181 ? 18.648 48.844 19.776 1.00 15.13 181 ALA B C 1
ATOM 4360 O O . ALA B 1 181 ? 18.563 49.869 20.448 1.00 16.32 181 ALA B O 1
ATOM 4362 N N . ILE B 1 182 ? 18.462 48.840 18.459 1.00 13.14 182 ILE B N 1
ATOM 4363 C CA . ILE B 1 182 ? 18.293 50.109 17.743 1.00 14.63 182 ILE B CA 1
ATOM 4364 C C . ILE B 1 182 ? 16.839 50.425 17.421 1.00 15.47 182 ILE B C 1
ATOM 4365 O O . ILE B 1 182 ? 16.557 51.401 16.706 1.00 14.73 182 ILE B O 1
ATOM 4370 N N . LYS B 1 183 ? 15.917 49.618 17.954 1.00 12.31 183 LYS B N 1
ATOM 4371 C CA . LYS B 1 183 ? 14.499 49.766 17.609 1.00 12.20 183 LYS B CA 1
ATOM 4372 C C . LYS B 1 183 ? 13.769 50.789 18.492 1.00 14.54 183 LYS B C 1
ATOM 4373 O O . LYS B 1 183 ? 14.364 51.340 19.429 1.00 14.48 183 LYS B O 1
ATOM 4379 N N . PRO B 1 184 ? 12.507 51.101 18.162 1.00 12.80 184 PRO B N 1
ATOM 4380 C CA . PRO B 1 184 ? 11.806 52.154 18.915 1.00 14.52 184 PRO B CA 1
ATOM 4381 C C . PRO B 1 184 ? 11.885 52.044 20.437 1.00 15.39 184 PRO B C 1
ATOM 4382 O O . PRO B 1 184 ? 12.033 53.062 21.120 1.00 14.59 184 PRO B O 1
ATOM 4386 N N . ILE B 1 185 ? 11.764 50.827 20.960 1.00 12.69 185 ILE B N 1
ATOM 4387 C CA . ILE B 1 185 ? 12.175 50.550 22.348 1.00 12.94 185 ILE B CA 1
ATOM 4388 C C . ILE B 1 185 ? 13.017 49.298 22.274 1.00 12.70 185 ILE B C 1
ATOM 4389 O O . ILE B 1 185 ? 12.938 48.555 21.286 1.00 13.43 185 ILE B O 1
ATOM 4394 N N . THR B 1 186 ? 13.787 49.028 23.324 1.00 13.04 186 THR B N 1
ATOM 4395 C CA . THR B 1 186 ? 14.700 47.889 23.274 1.00 12.36 186 THR B CA 1
ATOM 4396 C C . THR B 1 186 ? 14.702 47.005 24.513 1.00 14.30 186 THR B C 1
ATOM 4397 O O . THR B 1 186 ? 14.431 47.464 25.625 1.00 14.71 186 THR B O 1
ATOM 4401 N N . THR B 1 187 ? 15.013 45.735 24.281 1.00 12.77 187 THR B N 1
ATOM 4402 C CA . THR B 1 187 ? 15.340 44.770 25.329 1.00 12.17 187 THR B CA 1
ATOM 4403 C C . THR B 1 187 ? 16.724 44.152 25.018 1.00 14.52 187 THR B C 1
ATOM 4404 O O . THR B 1 187 ? 17.006 43.024 25.451 1.00 13.78 187 THR B O 1
ATOM 4408 N N . ALA B 1 188 ? 17.555 44.904 24.271 1.00 13.07 188 ALA B N 1
ATOM 4409 C CA . ALA B 1 188 ? 18.862 44.488 23.712 1.00 13.58 188 ALA B CA 1
ATOM 4410 C C . ALA B 1 188 ? 18.706 43.579 22.493 1.00 13.84 188 ALA B C 1
ATOM 4411 O O . ALA B 1 188 ? 19.166 43.915 21.402 1.00 12.93 188 ALA B O 1
ATOM 4413 N N . GLU B 1 189 ? 18.105 42.412 22.700 1.00 11.84 189 GLU B N 1
ATOM 4414 C CA . GLU B 1 189 ? 17.512 41.618 21.611 1.00 11.58 189 GLU B CA 1
ATOM 4415 C C . GLU B 1 189 ? 16.132 41.268 22.122 1.00 11.06 189 GLU B C 1
ATOM 4416 O O . GLU B 1 189 ? 15.937 41.014 23.311 1.00 12.12 189 GLU B O 1
ATOM 4422 N N . GLY B 1 190 ? 15.167 41.255 21.233 1.00 10.48 190 GLY B N 1
ATOM 4423 C CA . GLY B 1 190 ? 13.834 40.803 21.614 1.00 10.71 190 GLY B CA 1
ATOM 4424 C C . GLY B 1 190 ? 12.828 41.002 20.510 1.00 12.02 190 GLY B C 1
ATOM 4425 O O . GLY B 1 190 ? 13.082 41.727 19.544 1.00 13.22 190 GLY B O 1
ATOM 4426 N N . GLY B 1 191 ? 11.673 40.363 20.664 1.00 10.85 191 GLY B N 1
ATOM 4427 C CA . GLY B 1 191 ? 10.567 40.639 19.741 1.00 10.18 191 GLY B CA 1
ATOM 4428 C C . GLY B 1 191 ? 9.264 40.239 20.362 1.00 11.10 191 GLY B C 1
ATOM 4429 O O . GLY B 1 191 ? 9.215 39.747 21.500 1.00 10.23 191 GLY B O 1
ATOM 4430 N N . ALA B 1 192 ? 8.182 40.437 19.618 1.00 10.71 192 ALA B N 1
ATOM 4431 C CA . ALA B 1 192 ? 6.856 40.063 20.136 1.00 10.51 192 ALA B CA 1
ATOM 4432 C C . ALA B 1 192 ? 5.989 39.654 18.972 1.00 11.32 192 ALA B C 1
ATOM 4433 O O . ALA B 1 192 ? 6.147 40.184 17.865 1.00 12.37 192 ALA B O 1
ATOM 4435 N N . VAL B 1 193 ? 5.055 38.734 19.223 1.00 11.15 193 VAL B N 1
ATOM 4436 C CA . VAL B 1 193 ? 3.917 38.539 18.323 1.00 9.85 193 VAL B CA 1
ATOM 4437 C C . VAL B 1 193 ? 2.698 38.955 19.118 1.00 10.60 193 VAL B C 1
ATOM 4438 O O . VAL B 1 193 ? 2.519 38.518 20.256 1.00 11.92 193 VAL B O 1
ATOM 4442 N N . VAL B 1 194 ? 1.891 39.830 18.530 1.00 10.65 194 VAL B N 1
ATOM 4443 C CA . VAL B 1 194 ? 0.593 40.187 19.136 1.00 10.72 194 VAL B CA 1
ATOM 4444 C C . VAL B 1 194 ? -0.522 39.729 18.209 1.00 12.18 194 VAL B C 1
ATOM 4445 O O . VAL B 1 194 ? -0.352 39.635 16.980 1.00 11.29 194 VAL B O 1
ATOM 4449 N N . THR B 1 195 ? -1.657 39.386 18.809 1.00 12.28 195 THR B N 1
ATOM 4450 C CA . THR B 1 195 ? -2.780 38.860 18.022 1.00 11.45 195 THR B CA 1
ATOM 4451 C C . THR B 1 195 ? -4.070 39.009 18.801 1.00 11.57 195 THR B C 1
ATOM 4452 O O . THR B 1 195 ? -4.019 39.078 20.025 1.00 12.91 195 THR B O 1
ATOM 4456 N N . ASN B 1 196 ? -5.202 39.036 18.090 1.00 12.41 196 ASN B N 1
ATOM 4457 C CA . ASN B 1 196 ? -6.528 38.941 18.732 1.00 13.21 196 ASN B CA 1
ATOM 4458 C C . ASN B 1 196 ? -7.126 37.532 18.595 1.00 15.85 196 ASN B C 1
ATOM 4459 O O . ASN B 1 196 ? -8.272 37.310 18.973 1.00 16.24 196 ASN B O 1
ATOM 4464 N N . ASP B 1 197 ? -6.337 36.592 18.071 1.00 13.61 197 ASP B N 1
ATOM 4465 C CA . ASP B 1 197 ? -6.756 35.192 17.907 1.00 12.17 197 ASP B CA 1
ATOM 4466 C C . ASP B 1 197 ? -6.201 34.346 19.044 1.00 15.32 197 ASP B C 1
ATOM 4467 O O . ASP B 1 197 ? -4.998 34.070 19.095 1.00 15.19 197 ASP B O 1
ATOM 4472 N N . SER B 1 198 ? -7.079 33.935 19.960 1.00 13.97 198 SER B N 1
ATOM 4473 C CA . SER B 1 198 ? -6.641 33.207 21.148 1.00 13.64 198 SER B CA 1
ATOM 4474 C C . SER B 1 198 ? -6.047 31.832 20.840 1.00 14.26 198 SER B C 1
ATOM 4475 O O . SER B 1 198 ? -5.073 31.423 21.494 1.00 15.67 198 SER B O 1
ATOM 4478 N N . GLU B 1 199 ? -6.626 31.104 19.879 1.00 15.32 199 GLU B N 1
ATOM 4479 C CA . GLU B 1 199 ? -6.090 29.790 19.532 1.00 17.09 199 GLU B CA 1
ATOM 4480 C C . GLU B 1 199 ? -4.664 29.923 18.990 1.00 14.63 199 GLU B C 1
ATOM 4481 O O . GLU B 1 199 ? -3.782 29.130 19.348 1.00 16.09 199 GLU B O 1
ATOM 4487 N N . LEU B 1 200 ? -4.433 30.959 18.185 1.00 13.53 200 LEU B N 1
ATOM 4488 C CA . LEU B 1 200 ? -3.100 31.179 17.619 1.00 12.99 200 LEU B CA 1
ATOM 4489 C C . LEU B 1 200 ? -2.104 31.540 18.727 1.00 12.98 200 LEU B C 1
ATOM 4490 O O . LEU B 1 200 ? -0.989 31.004 18.789 1.00 12.72 200 LEU B O 1
ATOM 4495 N N . HIS B 1 201 ? -2.510 32.463 19.599 1.00 12.42 201 HIS B N 1
ATOM 4496 C CA . HIS B 1 201 ? -1.696 32.794 20.776 1.00 12.08 201 HIS B CA 1
ATOM 4497 C C . HIS B 1 201 ? -1.266 31.550 21.559 1.00 13.36 201 HIS B C 1
ATOM 4498 O O . HIS B 1 201 ? -0.083 31.359 21.803 1.00 13.68 201 HIS B O 1
ATOM 4505 N N . GLU B 1 202 ? -2.215 30.679 21.897 1.00 12.98 202 GLU B N 1
ATOM 4506 C CA . GLU B 1 202 ? -1.859 29.504 22.686 1.00 13.02 202 GLU B CA 1
ATOM 4507 C C . GLU B 1 202 ? -0.910 28.564 21.922 1.00 12.78 202 GLU B C 1
ATOM 4508 O O . GLU B 1 202 ? -0.019 27.962 22.537 1.00 14.13 202 GLU B O 1
ATOM 4514 N N . LYS B 1 203 ? -1.094 28.440 20.604 1.00 12.04 203 LYS B N 1
ATOM 4515 C CA . LYS B 1 203 ? -0.190 27.577 19.800 1.00 12.16 203 LYS B CA 1
ATOM 4516 C C . LYS B 1 203 ? 1.237 28.144 19.792 1.00 13.45 203 LYS B C 1
ATOM 4517 O O . LYS B 1 203 ? 2.226 27.404 19.954 1.00 13.89 203 LYS B O 1
ATOM 4523 N N . MET B 1 204 ? 1.339 29.457 19.586 1.00 12.91 204 MET B N 1
ATOM 4524 C CA . MET B 1 204 ? 2.650 30.118 19.592 1.00 11.58 204 MET B CA 1
ATOM 4525 C C . MET B 1 204 ? 3.342 30.055 20.945 1.00 11.61 204 MET B C 1
ATOM 4526 O O . MET B 1 204 ? 4.565 29.910 21.021 1.00 13.46 204 MET B O 1
ATOM 4531 N N . LYS B 1 205 ? 2.551 30.147 22.011 1.00 12.31 205 LYS B N 1
ATOM 4532 C CA . LYS B 1 205 ? 3.084 30.098 23.360 1.00 12.89 205 LYS B CA 1
ATOM 4533 C C . LYS B 1 205 ? 3.779 28.766 23.640 1.00 13.14 205 LYS B C 1
ATOM 4534 O O . LYS B 1 205 ? 4.885 28.744 24.187 1.00 13.69 205 LYS B O 1
ATOM 4540 N N . LEU B 1 206 ? 3.156 27.661 23.241 1.00 11.56 206 LEU B N 1
ATOM 4541 C CA . LEU B 1 206 ? 3.801 26.358 23.402 1.00 11.98 206 LEU B CA 1
ATOM 4542 C C . LEU B 1 206 ? 5.048 26.240 22.516 1.00 10.98 206 LEU B C 1
ATOM 4543 O O . LEU B 1 206 ? 6.078 25.693 22.952 1.00 12.70 206 LEU B O 1
ATOM 4548 N N . PHE B 1 207 ? 4.954 26.758 21.288 1.00 11.16 207 PHE B N 1
ATOM 4549 C CA . PHE B 1 207 ? 6.074 26.648 20.326 1.00 11.58 207 PHE B CA 1
ATOM 4550 C C . PHE B 1 207 ? 7.305 27.382 20.835 1.00 12.24 207 PHE B C 1
ATOM 4551 O O . PHE B 1 207 ? 8.446 26.979 20.546 1.00 11.60 207 PHE B O 1
ATOM 4559 N N . ARG B 1 208 ? 7.072 28.460 21.586 1.00 11.74 208 ARG B N 1
ATOM 4560 C CA . ARG B 1 208 ? 8.146 29.270 22.168 1.00 10.93 208 ARG B CA 1
ATOM 4561 C C . ARG B 1 208 ? 8.957 28.527 23.241 1.00 11.67 208 ARG B C 1
ATOM 4562 O O . ARG B 1 208 ? 10.101 28.884 23.522 1.00 12.22 208 ARG B O 1
ATOM 4570 N N . SER B 1 209 ? 8.329 27.526 23.871 1.00 12.77 209 SER B N 1
ATOM 4571 C CA . SER B 1 209 ? 8.934 26.860 25.027 1.00 11.02 209 SER B CA 1
ATOM 4572 C C . SER B 1 209 ? 8.637 25.360 25.022 1.00 10.90 209 SER B C 1
ATOM 4573 O O . SER B 1 209 ? 7.846 24.844 25.843 1.00 12.86 209 SER B O 1
ATOM 4576 N N . HIS B 1 210 ? 9.288 24.666 24.090 1.00 11.54 210 HIS B N 1
ATOM 4577 C CA . HIS B 1 210 ? 9.402 23.206 24.105 1.00 12.97 210 HIS B CA 1
ATOM 4578 C C . HIS B 1 210 ? 8.146 22.381 23.850 1.00 11.89 210 HIS B C 1
ATOM 4579 O O . HIS B 1 210 ? 8.231 21.142 23.880 1.00 12.63 210 HIS B O 1
ATOM 4586 N N . GLY B 1 211 ? 7.013 23.039 23.610 1.00 11.07 211 GLY B N 1
ATOM 4587 C CA . GLY B 1 211 ? 5.753 22.301 23.486 1.00 10.83 211 GLY B CA 1
ATOM 4588 C C . GLY B 1 211 ? 5.242 21.830 24.833 1.00 12.71 211 GLY B C 1
ATOM 4589 O O . GLY B 1 211 ? 4.252 21.081 24.911 1.00 14.38 211 GLY B O 1
ATOM 4590 N N . MET B 1 212 ? 5.879 22.294 25.905 1.00 12.17 212 MET B N 1
ATOM 4591 C CA . MET B 1 212 ? 5.626 21.739 27.253 1.00 13.01 212 MET B CA 1
ATOM 4592 C C . MET B 1 212 ? 4.349 22.249 27.911 1.00 14.23 212 MET B C 1
ATOM 4593 O O . MET B 1 212 ? 4.154 23.453 28.092 1.00 16.47 212 MET B O 1
ATOM 4598 N N . LEU B 1 213 ? 3.500 21.292 28.284 1.00 16.73 213 LEU B N 1
ATOM 4599 C CA . LEU B 1 213 ? 2.317 21.523 29.110 1.00 18.26 213 LEU B CA 1
ATOM 4600 C C . LEU B 1 213 ? 2.634 20.936 30.479 1.00 20.29 213 LEU B C 1
ATOM 4601 O O . LEU B 1 213 ? 3.058 19.793 30.561 1.00 28.13 213 LEU B O 1
ATOM 4606 N N . LYS B 1 214 ? 2.487 21.699 31.555 1.00 24.68 214 LYS B N 1
ATOM 4607 C CA . LYS B 1 214 ? 2.799 21.123 32.862 1.00 27.45 214 LYS B CA 1
ATOM 4608 C C . LYS B 1 214 ? 1.542 20.572 33.519 1.00 31.23 214 LYS B C 1
ATOM 4609 O O . LYS B 1 214 ? 0.540 21.274 33.625 1.00 31.94 214 LYS B O 1
ATOM 4615 N N . LYS B 1 215 ? 1.603 19.303 33.925 1.00 30.63 215 LYS B N 1
ATOM 4616 C CA . LYS B 1 215 ? 0.557 18.679 34.735 1.00 32.94 215 LYS B CA 1
ATOM 4617 C C . LYS B 1 215 ? 0.688 19.122 36.202 1.00 35.73 215 LYS B C 1
ATOM 4618 O O . LYS B 1 215 ? -0.295 19.499 36.837 1.00 37.45 215 LYS B O 1
ATOM 4624 N N . ASP B 1 216 ? 1.905 19.048 36.737 1.00 33.64 216 ASP B N 1
ATOM 4625 C CA . ASP B 1 216 ? 2.201 19.544 38.081 1.00 33.75 216 ASP B CA 1
ATOM 4626 C C . ASP B 1 216 ? 3.649 20.029 38.123 1.00 32.62 216 ASP B C 1
ATOM 4627 O O . ASP B 1 216 ? 4.262 20.202 37.067 1.00 31.55 216 ASP B O 1
ATOM 4632 N N . PHE B 1 217 ? 4.196 20.253 39.320 1.00 29.68 217 PHE B N 1
ATOM 4633 C CA . PHE B 1 217 ? 5.586 20.693 39.437 1.00 29.66 217 PHE B CA 1
ATOM 4634 C C . PHE B 1 217 ? 6.511 19.669 38.795 1.00 29.86 217 PHE B C 1
ATOM 4635 O O . PHE B 1 217 ? 7.543 20.029 38.207 1.00 29.95 217 PHE B O 1
ATOM 4643 N N . PHE B 1 218 ? 6.118 18.396 38.890 1.00 29.54 218 PHE B N 1
ATOM 4644 C CA . PHE B 1 218 ? 7.011 17.285 38.580 1.00 28.54 218 PHE B CA 1
ATOM 4645 C C . PHE B 1 218 ? 6.925 16.744 37.172 1.00 28.77 218 PHE B C 1
ATOM 4646 O O . PHE B 1 218 ? 7.896 16.183 36.680 1.00 33.41 218 PHE B O 1
ATOM 4654 N N . GLU B 1 219 ? 5.770 16.880 36.530 1.00 25.30 219 GLU B N 1
ATOM 4655 C CA . GLU B 1 219 ? 5.556 16.171 35.270 1.00 26.02 219 GLU B CA 1
ATOM 4656 C C . GLU B 1 219 ? 4.886 17.045 34.231 1.00 20.94 219 GLU B C 1
ATOM 4657 O O . GLU B 1 219 ? 3.960 17.778 34.547 1.00 21.63 219 GLU B O 1
ATOM 4663 N N . GLY B 1 220 ? 5.358 16.952 32.989 1.00 21.01 220 GLY B N 1
ATOM 4664 C CA . GLY B 1 220 ? 4.718 17.649 31.893 1.00 18.99 220 GLY B CA 1
ATOM 4665 C C . GLY B 1 220 ? 4.267 16.712 30.790 1.00 15.58 220 GLY B C 1
ATOM 4666 O O . GLY B 1 220 ? 4.401 15.486 30.881 1.00 18.03 220 GLY B O 1
ATOM 4667 N N . GLU B 1 221 ? 3.706 17.316 29.750 1.00 15.37 221 GLU B N 1
ATOM 4668 C CA . GLU B 1 221 ? 3.259 16.591 28.579 1.00 14.57 221 GLU B CA 1
ATOM 4669 C C . GLU B 1 221 ? 3.670 17.406 27.364 1.00 14.63 221 GLU B C 1
ATOM 4670 O O . GLU B 1 221 ? 3.684 18.627 27.406 1.00 16.34 221 GLU B O 1
ATOM 4676 N N . VAL B 1 222 ? 4.054 16.705 26.306 1.00 14.19 222 VAL B N 1
ATOM 4677 C CA . VAL B 1 222 ? 4.446 17.336 25.055 1.00 14.44 222 VAL B CA 1
ATOM 4678 C C . VAL B 1 222 ? 3.654 16.680 23.924 1.00 16.40 222 VAL B C 1
ATOM 4679 O O . VAL B 1 222 ? 3.806 15.473 23.671 1.00 15.77 222 VAL B O 1
ATOM 4683 N N . LYS B 1 223 ? 2.810 17.481 23.262 1.00 15.09 223 LYS B N 1
ATOM 4684 C CA . LYS B 1 223 ? 1.956 16.993 22.159 1.00 16.47 223 LYS B CA 1
ATOM 4685 C C . LYS B 1 223 ? 2.413 17.494 20.788 1.00 17.73 223 LYS B C 1
ATOM 4686 O O . LYS B 1 223 ? 1.945 17.012 19.740 1.00 18.17 223 LYS B O 1
ATOM 4692 N N . SER B 1 224 ? 3.360 18.435 20.801 1.00 15.93 224 SER B N 1
ATOM 4693 C CA . SER B 1 224 ? 3.852 19.104 19.611 1.00 14.27 224 SER B CA 1
ATOM 4694 C C . SER B 1 224 ? 5.194 19.727 19.988 1.00 13.86 224 SER B C 1
ATOM 4695 O O . SER B 1 224 ? 5.456 19.978 21.184 1.00 13.58 224 SER B O 1
ATOM 4698 N N . ILE B 1 225 ? 6.071 19.946 19.004 1.00 16.36 225 ILE B N 1
ATOM 4699 C CA . ILE B 1 225 ? 7.406 20.453 19.348 1.00 16.93 225 ILE B CA 1
ATOM 4700 C C . ILE B 1 225 ? 7.373 21.937 19.701 1.00 14.15 225 ILE B C 1
ATOM 4701 O O . ILE B 1 225 ? 6.410 22.661 19.432 1.00 13.89 225 ILE B O 1
ATOM 4706 N N . GLY B 1 226 ? 8.440 22.370 20.356 1.00 14.36 226 GLY B N 1
ATOM 4707 C CA . GLY B 1 226 ? 8.697 23.786 20.498 1.00 12.79 226 GLY B CA 1
ATOM 4708 C C . GLY B 1 226 ? 10.188 23.957 20.691 1.00 12.53 226 GLY B C 1
ATOM 4709 O O . GLY B 1 226 ? 10.960 22.979 20.687 1.00 12.32 226 GLY B O 1
ATOM 4710 N N . HIS B 1 227 ? 10.565 25.220 20.862 1.00 11.31 227 HIS B N 1
ATOM 4711 C CA . HIS B 1 227 ? 11.961 25.646 20.926 1.00 10.60 227 HIS B CA 1
ATOM 4712 C C . HIS B 1 227 ? 12.190 26.340 22.263 1.00 10.75 227 HIS B C 1
ATOM 4713 O O . HIS B 1 227 ? 11.411 26.167 23.196 1.00 12.95 227 HIS B O 1
ATOM 4720 N N . ASN B 1 228 ? 13.287 27.079 22.396 1.00 10.08 228 ASN B N 1
ATOM 4721 C CA . ASN B 1 228 ? 13.424 27.984 23.545 1.00 10.68 228 ASN B CA 1
ATOM 4722 C C . ASN B 1 228 ? 13.768 29.347 22.974 1.00 11.28 228 ASN B C 1
ATOM 4723 O O . ASN B 1 228 ? 14.951 29.668 22.757 1.00 12.56 228 ASN B O 1
ATOM 4728 N N . PHE B 1 229 ? 12.701 30.092 22.667 1.00 10.00 229 PHE B N 1
ATOM 4729 C CA . PHE B 1 229 ? 12.793 31.464 22.168 1.00 11.72 229 PHE B CA 1
ATOM 4730 C C . PHE B 1 229 ? 12.319 32.445 23.246 1.00 11.87 229 PHE B C 1
ATOM 4731 O O . PHE B 1 229 ? 11.814 33.521 22.942 1.00 11.71 229 PHE B O 1
ATOM 4739 N N . ARG B 1 230 ? 12.471 32.073 24.512 1.00 11.66 230 ARG B N 1
ATOM 4740 C CA . ARG B 1 230 ? 11.937 32.909 25.591 1.00 13.38 230 ARG B CA 1
ATOM 4741 C C . ARG B 1 230 ? 12.734 34.194 25.742 1.00 12.70 230 ARG B C 1
ATOM 4742 O O . ARG B 1 230 ? 13.950 34.242 25.462 1.00 13.40 230 ARG B O 1
ATOM 4750 N N . LEU B 1 231 ? 12.034 35.244 26.181 1.00 11.19 231 LEU B N 1
ATOM 4751 C CA . LEU B 1 231 ? 12.675 36.467 26.632 1.00 11.46 231 LEU B CA 1
ATOM 4752 C C . LEU B 1 231 ? 12.847 36.359 28.146 1.00 13.01 231 LEU B C 1
ATOM 4753 O O . LEU B 1 231 ? 11.890 36.057 28.862 1.00 16.22 231 LEU B O 1
ATOM 4758 N N . ASN B 1 232 ? 14.059 36.597 28.643 1.00 14.81 232 ASN B N 1
ATOM 4759 C CA . ASN B 1 232 ? 14.280 36.414 30.081 1.00 14.33 232 ASN B CA 1
ATOM 4760 C C . ASN B 1 232 ? 13.806 37.619 30.902 1.00 15.99 232 ASN B C 1
ATOM 4761 O O . ASN B 1 232 ? 13.309 38.608 30.342 1.00 15.62 232 ASN B O 1
ATOM 4766 N N . GLU B 1 233 ? 13.945 37.535 32.231 1.00 15.17 233 GLU B N 1
ATOM 4767 C CA . GLU B 1 233 ? 13.404 38.575 33.110 1.00 15.25 233 GLU B CA 1
ATOM 4768 C C . GLU B 1 233 ? 14.208 39.862 33.059 1.00 14.88 233 GLU B C 1
ATOM 4769 O O . GLU B 1 233 ? 13.660 40.944 33.282 1.00 17.35 233 GLU B O 1
ATOM 4775 N N . ILE B 1 234 ? 15.505 39.755 32.801 1.00 14.55 234 ILE B N 1
ATOM 4776 C CA . ILE B 1 234 ? 16.356 40.942 32.735 1.00 14.61 234 ILE B CA 1
ATOM 4777 C C . ILE B 1 234 ? 15.868 41.800 31.562 1.00 13.97 234 ILE B C 1
ATOM 4778 O O . ILE B 1 234 ? 15.607 42.992 31.712 1.00 15.71 234 ILE B O 1
ATOM 4783 N N . GLN B 1 235 ? 15.678 41.168 30.406 1.00 13.45 235 GLN B N 1
ATOM 4784 C CA . GLN B 1 235 ? 15.265 41.894 29.210 1.00 14.29 235 GLN B CA 1
ATOM 4785 C C . GLN B 1 235 ? 13.821 42.345 29.320 1.00 13.77 235 GLN B C 1
ATOM 4786 O O . GLN B 1 235 ? 13.465 43.391 28.792 1.00 14.92 235 GLN B O 1
ATOM 4792 N N . SER B 1 236 ? 12.975 41.546 29.972 1.00 14.96 236 SER B N 1
ATOM 4793 C CA . SER B 1 236 ? 11.566 41.928 30.151 1.00 13.69 236 SER B CA 1
ATOM 4794 C C . SER B 1 236 ? 11.433 43.165 31.040 1.00 16.02 236 SER B C 1
ATOM 4795 O O . SER B 1 236 ? 10.572 44.024 30.817 1.00 17.68 236 SER B O 1
ATOM 4798 N N . ALA B 1 237 ? 12.283 43.264 32.058 1.00 14.78 237 ALA B N 1
ATOM 4799 C CA . ALA B 1 237 ? 12.282 44.456 32.915 1.00 13.89 237 ALA B CA 1
ATOM 4800 C C . ALA B 1 237 ? 12.688 45.682 32.108 1.00 14.06 237 ALA B C 1
ATOM 4801 O O . ALA B 1 237 ? 12.098 46.760 32.245 1.00 15.93 237 ALA B O 1
ATOM 4803 N N . LEU B 1 238 ? 13.717 45.522 31.273 1.00 13.14 238 LEU B N 1
ATOM 4804 C CA . LEU B 1 238 ? 14.121 46.581 30.377 1.00 14.47 238 LEU B CA 1
ATOM 4805 C C . LEU B 1 238 ? 12.977 46.977 29.443 1.00 14.43 238 LEU B C 1
ATOM 4806 O O . LEU B 1 238 ? 12.685 48.163 29.258 1.00 15.93 238 LEU B O 1
ATOM 4811 N N . GLY B 1 239 ? 12.318 45.983 28.859 1.00 14.39 239 GLY B N 1
ATOM 4812 C CA . GLY B 1 239 ? 11.193 46.273 27.950 1.00 12.20 239 GLY B CA 1
ATOM 4813 C C . GLY B 1 239 ? 10.048 47.031 28.584 1.00 13.10 239 GLY B C 1
ATOM 4814 O O . GLY B 1 239 ? 9.523 47.982 27.990 1.00 16.14 239 GLY B O 1
ATOM 4815 N N . LEU B 1 240 ? 9.646 46.597 29.780 1.00 13.39 240 LEU B N 1
ATOM 4816 C CA . LEU B 1 240 ? 8.571 47.250 30.537 1.00 14.47 240 LEU B CA 1
ATOM 4817 C C . LEU B 1 240 ? 8.925 48.705 30.803 1.00 15.53 240 LEU B C 1
ATOM 4818 O O . LEU B 1 240 ? 8.094 49.600 30.620 1.00 16.74 240 LEU B O 1
ATOM 4823 N N . SER B 1 241 ? 10.169 48.940 31.227 1.00 13.83 241 SER B N 1
ATOM 4824 C CA . SER B 1 241 ? 10.607 50.285 31.599 1.00 12.17 241 SER B CA 1
ATOM 4825 C C . SER B 1 241 ? 10.678 51.189 30.375 1.00 13.92 241 SER B C 1
ATOM 4826 O O . SER B 1 241 ? 10.257 52.359 30.415 1.00 17.62 241 SER B O 1
ATOM 4829 N N . GLN B 1 242 ? 11.191 50.650 29.272 1.00 12.82 242 GLN B N 1
ATOM 4830 C CA . GLN B 1 242 ? 11.219 51.391 28.014 1.00 12.28 242 GLN B CA 1
ATOM 4831 C C . GLN B 1 242 ? 9.804 51.677 27.484 1.00 13.48 242 GLN B C 1
ATOM 4832 O O . GLN B 1 242 ? 9.514 52.784 27.005 1.00 14.60 242 GLN B O 1
ATOM 4838 N N . LEU B 1 243 ? 8.918 50.688 27.568 1.00 13.16 243 LEU B N 1
ATOM 4839 C CA . LEU B 1 243 ? 7.554 50.841 27.046 1.00 12.48 243 LEU B CA 1
ATOM 4840 C C . LEU B 1 243 ? 6.815 51.966 27.766 1.00 12.79 243 LEU B C 1
ATOM 4841 O O . LEU B 1 243 ? 6.034 52.690 27.143 1.00 13.03 243 LEU B O 1
ATOM 4846 N N . LYS B 1 244 ? 7.079 52.127 29.062 1.00 14.85 244 LYS B N 1
ATOM 4847 C CA . LYS B 1 244 ? 6.425 53.192 29.848 1.00 15.20 244 LYS B CA 1
ATOM 4848 C C . LYS B 1 244 ? 6.722 54.581 29.291 1.00 17.06 244 LYS B C 1
ATOM 4849 O O . LYS B 1 244 ? 5.937 55.517 29.513 1.00 18.62 244 LYS B O 1
ATOM 4855 N N . LYS B 1 245 ? 7.858 54.728 28.602 1.00 13.97 245 LYS B N 1
ATOM 4856 C CA . LYS B 1 245 ? 8.194 56.015 27.980 1.00 15.24 245 LYS B CA 1
ATOM 4857 C C . LYS B 1 245 ? 8.213 55.957 26.457 1.00 15.93 245 LYS B C 1
ATOM 4858 O O . LYS B 1 245 ? 8.783 56.845 25.812 1.00 16.56 245 LYS B O 1
ATOM 4864 N N . ALA B 1 246 ? 7.577 54.939 25.873 1.00 13.56 246 ALA B N 1
ATOM 4865 C CA . ALA B 1 246 ? 7.615 54.817 24.409 1.00 14.62 246 ALA B CA 1
ATOM 4866 C C . ALA B 1 246 ? 7.089 56.078 23.691 1.00 16.27 246 ALA B C 1
ATOM 4867 O O . ALA B 1 246 ? 7.663 56.488 22.697 1.00 16.80 246 ALA B O 1
ATOM 4869 N N . PRO B 1 247 ? 5.971 56.667 24.160 1.00 14.19 247 PRO B N 1
ATOM 4870 C CA . PRO B 1 247 ? 5.520 57.892 23.480 1.00 16.27 247 PRO B CA 1
ATOM 4871 C C . PRO B 1 247 ? 6.516 59.058 23.563 1.00 15.91 247 PRO B C 1
ATOM 4872 O O . PRO B 1 247 ? 6.676 59.806 22.584 1.00 15.73 247 PRO B O 1
ATOM 4876 N N . PHE B 1 248 ? 7.166 59.214 24.718 1.00 14.16 248 PHE B N 1
ATOM 4877 C CA . PHE B 1 248 ? 8.204 60.231 24.896 1.00 14.10 248 PHE B CA 1
ATOM 4878 C C . PHE B 1 248 ? 9.356 60.014 23.912 1.00 16.33 248 PHE B C 1
ATOM 4879 O O . PHE B 1 248 ? 9.798 60.951 23.235 1.00 14.80 248 PHE B O 1
ATOM 4887 N N . LEU B 1 249 ? 9.843 58.780 23.823 1.00 15.04 249 LEU B N 1
ATOM 4888 C CA . LEU B 1 249 ? 10.952 58.478 22.927 1.00 13.14 249 LEU B CA 1
ATOM 4889 C C . LEU B 1 249 ? 10.531 58.728 21.475 1.00 13.39 249 LEU B C 1
ATOM 4890 O O . LEU B 1 249 ? 11.298 59.268 20.676 1.00 14.40 249 LEU B O 1
ATOM 4895 N N . MET B 1 250 ? 9.305 58.320 21.132 1.00 12.53 250 MET B N 1
ATOM 4896 C CA . MET B 1 250 ? 8.794 58.484 19.776 1.00 11.87 250 MET B CA 1
ATOM 4897 C C . MET B 1 250 ? 8.705 59.970 19.427 1.00 13.68 250 MET B C 1
ATOM 4898 O O . MET B 1 250 ? 9.029 60.384 18.298 1.00 15.25 250 MET B O 1
ATOM 4903 N N . GLN B 1 251 ? 8.284 60.776 20.397 1.00 14.25 251 GLN B N 1
ATOM 4904 C CA . GLN B 1 251 ? 8.162 62.216 20.152 1.00 15.29 251 GLN B CA 1
ATOM 4905 C C . GLN B 1 251 ? 9.541 62.889 20.019 1.00 14.08 251 GLN B C 1
ATOM 4906 O O . GLN B 1 251 ? 9.699 63.850 19.250 1.00 15.49 251 GLN B O 1
ATOM 4912 N N . LYS B 1 252 ? 10.545 62.387 20.745 1.00 13.80 252 LYS B N 1
ATOM 4913 C CA . LYS B 1 252 ? 11.900 62.886 20.521 1.00 13.27 252 LYS B CA 1
ATOM 4914 C C . LYS B 1 252 ? 12.351 62.632 19.092 1.00 14.99 252 LYS B C 1
ATOM 4915 O O . LYS B 1 252 ? 12.961 63.507 18.475 1.00 16.49 252 LYS B O 1
ATOM 4921 N N . ARG B 1 253 ? 12.076 61.428 18.570 1.00 13.12 253 ARG B N 1
ATOM 4922 C CA . ARG B 1 253 ? 12.422 61.115 17.189 1.00 12.20 253 ARG B CA 1
ATOM 4923 C C . ARG B 1 253 ? 11.609 61.979 16.220 1.00 13.68 253 ARG B C 1
ATOM 4924 O O . ARG B 1 253 ? 12.128 62.437 15.200 1.00 14.14 253 ARG B O 1
ATOM 4932 N N . GLU B 1 254 ? 10.345 62.233 16.564 1.00 13.15 254 GLU B N 1
ATOM 4933 C CA . GLU B 1 254 ? 9.515 63.109 15.717 1.00 13.71 254 GLU B CA 1
ATOM 4934 C C . GLU B 1 254 ? 10.101 64.520 15.651 1.00 12.45 254 GLU B C 1
ATOM 4935 O O . GLU B 1 254 ? 10.124 65.132 14.574 1.00 13.94 254 GLU B O 1
ATOM 4941 N N . GLU B 1 255 ? 10.588 65.018 16.783 1.00 14.11 255 GLU B N 1
ATOM 4942 C CA . GLU B 1 255 ? 11.184 66.356 16.815 1.00 14.38 255 GLU B CA 1
ATOM 4943 C C . GLU B 1 255 ? 12.446 66.412 15.970 1.00 16.21 255 GLU B C 1
ATOM 4944 O O . GLU B 1 255 ? 12.667 67.388 15.248 1.00 16.29 255 GLU B O 1
ATOM 4950 N N . ALA B 1 256 ? 13.256 65.355 16.026 1.00 13.36 256 ALA B N 1
ATOM 4951 C CA . ALA B 1 256 ? 14.461 65.282 15.202 1.00 13.29 256 ALA B CA 1
ATOM 4952 C C . ALA B 1 256 ? 14.067 65.264 13.734 1.00 13.38 256 ALA B C 1
ATOM 4953 O O . ALA B 1 256 ? 14.653 65.979 12.921 1.00 15.02 256 ALA B O 1
ATOM 4955 N N . ALA B 1 257 ? 13.065 64.449 13.393 1.00 13.32 257 ALA B N 1
ATOM 4956 C CA . ALA B 1 257 ? 12.597 64.373 12.007 1.00 13.54 257 ALA B CA 1
ATOM 4957 C C . ALA B 1 257 ? 12.107 65.725 11.497 1.00 11.47 257 ALA B C 1
ATOM 4958 O O . ALA B 1 257 ? 12.374 66.113 10.355 1.00 14.00 257 ALA B O 1
ATOM 4960 N N . LEU B 1 258 ? 11.380 66.442 12.347 1.00 12.14 258 LEU B N 1
ATOM 4961 C CA . LEU B 1 258 ? 10.867 67.755 11.951 1.00 12.63 258 LEU B CA 1
ATOM 4962 C C . LEU B 1 258 ? 11.999 68.747 11.711 1.00 12.29 258 LEU B C 1
ATOM 4963 O O . LEU B 1 258 ? 11.891 69.623 10.832 1.00 13.75 258 LEU B O 1
ATOM 4968 N N . THR B 1 259 ? 13.072 68.638 12.501 1.00 12.46 259 THR B N 1
ATOM 4969 C CA . THR B 1 259 ? 14.244 69.504 12.305 1.00 12.75 259 THR B CA 1
ATOM 4970 C C . THR B 1 259 ? 14.908 69.210 10.964 1.00 15.08 259 THR B C 1
ATOM 4971 O O . THR B 1 259 ? 15.206 70.127 10.199 1.00 15.20 259 THR B O 1
ATOM 4975 N N . TYR B 1 260 ? 15.137 67.935 10.657 1.00 14.42 260 TYR B N 1
ATOM 4976 C CA . TYR B 1 260 ? 15.609 67.617 9.319 1.00 12.42 260 TYR B CA 1
ATOM 4977 C C . TYR B 1 260 ? 14.681 68.188 8.238 1.00 13.34 260 TYR B C 1
ATOM 4978 O O . TYR B 1 260 ? 15.150 68.746 7.245 1.00 14.13 260 TYR B O 1
ATOM 4987 N N . ASP B 1 261 ? 13.367 68.006 8.411 1.00 12.89 261 ASP B N 1
ATOM 4988 C CA . ASP B 1 261 ? 12.392 68.496 7.421 1.00 13.02 261 ASP B CA 1
ATOM 4989 C C . ASP B 1 261 ? 12.600 69.995 7.182 1.00 13.95 261 ASP B C 1
ATOM 4990 O O . ASP B 1 261 ? 12.616 70.445 6.024 1.00 15.22 261 ASP B O 1
ATOM 4995 N N . ARG B 1 262 ? 12.765 70.757 8.267 1.00 13.48 262 ARG B N 1
ATOM 4996 C CA . ARG B 1 262 ? 12.903 72.215 8.112 1.00 14.10 262 ARG B CA 1
ATOM 4997 C C . ARG B 1 262 ? 14.139 72.544 7.289 1.00 14.91 262 ARG B C 1
ATOM 4998 O O . ARG B 1 262 ? 14.088 73.379 6.367 1.00 16.09 262 ARG B O 1
ATOM 5006 N N . ILE B 1 263 ? 15.260 71.899 7.616 1.00 12.92 263 ILE B N 1
ATOM 5007 C CA . ILE B 1 263 ? 16.520 72.232 6.964 1.00 12.62 263 ILE B CA 1
ATOM 5008 C C . ILE B 1 263 ? 16.562 71.723 5.524 1.00 15.53 263 ILE B C 1
ATOM 5009 O O . ILE B 1 263 ? 17.156 72.374 4.653 1.00 16.02 263 ILE B O 1
ATOM 5014 N N . PHE B 1 264 ? 15.913 70.580 5.272 1.00 13.38 264 PHE B N 1
ATOM 5015 C CA . PHE B 1 264 ? 15.884 69.976 3.949 1.00 14.73 264 PHE B CA 1
ATOM 5016 C C . PHE B 1 264 ? 14.775 70.488 3.030 1.00 15.60 264 PHE B C 1
ATOM 5017 O O . PHE B 1 264 ? 14.724 70.094 1.863 1.00 16.04 264 PHE B O 1
ATOM 5025 N N . LYS B 1 265 ? 13.869 71.325 3.544 1.00 15.82 265 LYS B N 1
ATOM 5026 C CA . LYS B 1 265 ? 12.738 71.807 2.735 1.00 14.97 265 LYS B CA 1
ATOM 5027 C C . LYS B 1 265 ? 13.254 72.445 1.439 1.00 17.50 265 LYS B C 1
ATOM 5028 O O . LYS B 1 265 ? 14.155 73.285 1.478 1.00 17.78 265 LYS B O 1
ATOM 5034 N N . ASP B 1 266 ? 12.696 71.994 0.310 1.00 18.43 266 ASP B N 1
ATOM 5035 C CA . ASP B 1 266 ? 13.031 72.492 -1.047 1.00 21.71 266 ASP B CA 1
ATOM 5036 C C . ASP B 1 266 ? 14.484 72.298 -1.467 1.00 20.98 266 ASP B C 1
ATOM 5037 O O . ASP B 1 266 ? 14.965 72.957 -2.403 1.00 21.80 266 ASP B O 1
ATOM 5042 N N . ASN B 1 267 ? 15.202 71.396 -0.801 1.00 16.80 267 ASN B N 1
ATOM 5043 C CA . ASN B 1 267 ? 16.569 71.120 -1.229 1.00 18.38 267 ASN B CA 1
ATOM 5044 C C . ASN B 1 267 ? 16.544 70.468 -2.626 1.00 20.04 267 ASN B C 1
ATOM 5045 O O . ASN B 1 267 ? 15.587 69.766 -2.981 1.00 17.58 267 ASN B O 1
ATOM 5050 N N . PRO B 1 268 ? 17.580 70.729 -3.436 1.00 21.30 268 PRO B N 1
ATOM 5051 C CA . PRO B 1 268 ? 17.656 70.230 -4.810 1.00 22.52 268 PRO B CA 1
ATOM 5052 C C . PRO B 1 268 ? 18.146 68.775 -5.000 1.00 24.81 268 PRO B C 1
ATOM 5053 O O . PRO B 1 268 ? 18.155 68.279 -6.136 1.00 25.11 268 PRO B O 1
ATOM 5057 N N . TYR B 1 269 ? 18.502 68.085 -3.914 1.00 18.87 269 TYR B N 1
ATOM 5058 C CA . TYR B 1 269 ? 19.253 66.819 -4.024 1.00 19.07 269 TYR B CA 1
ATOM 5059 C C . TYR B 1 269 ? 18.452 65.552 -3.734 1.00 18.30 269 TYR B C 1
ATOM 5060 O O . TYR B 1 269 ? 18.722 64.500 -4.328 1.00 17.38 269 TYR B O 1
ATOM 5069 N N . PHE B 1 270 ? 17.501 65.636 -2.806 1.00 15.98 270 PHE B N 1
ATOM 5070 C CA . PHE B 1 270 ? 16.780 64.436 -2.369 1.00 16.14 270 PHE B CA 1
ATOM 5071 C C . PHE B 1 270 ? 15.443 64.806 -1.769 1.00 16.83 270 PHE B C 1
ATOM 5072 O O . PHE B 1 270 ? 15.223 65.972 -1.418 1.00 16.59 270 PHE B O 1
ATOM 5080 N N . THR B 1 271 ? 14.574 63.806 -1.631 1.00 14.64 271 THR B N 1
ATOM 5081 C CA . THR B 1 271 ? 13.234 63.988 -1.067 1.00 14.47 271 THR B CA 1
ATOM 5082 C C . THR B 1 271 ? 13.125 63.215 0.257 1.00 14.89 271 THR B C 1
ATOM 5083 O O . THR B 1 271 ? 13.159 61.996 0.243 1.00 16.44 271 THR B O 1
ATOM 5087 N N . PRO B 1 272 ? 12.947 63.929 1.391 1.00 14.08 272 PRO B N 1
ATOM 5088 C CA . PRO B 1 272 ? 12.680 63.205 2.627 1.00 13.42 272 PRO B CA 1
ATOM 5089 C C . PRO B 1 272 ? 11.270 62.616 2.584 1.00 14.06 272 PRO B C 1
ATOM 5090 O O . PRO B 1 272 ? 10.333 63.229 2.037 1.00 16.10 272 PRO B O 1
ATOM 5094 N N . LEU B 1 273 ? 11.099 61.447 3.192 1.00 14.72 273 LEU B N 1
ATOM 5095 C CA . LEU B 1 273 ? 9.774 60.832 3.241 1.00 14.18 273 LEU B CA 1
ATOM 5096 C C . LEU B 1 273 ? 8.929 61.379 4.389 1.00 14.13 273 LEU B C 1
ATOM 5097 O O . LEU B 1 273 ? 7.699 61.334 4.328 1.00 14.30 273 LEU B O 1
ATOM 5102 N N . HIS B 1 274 ? 9.572 61.901 5.434 1.00 13.78 274 HIS B N 1
ATOM 5103 C CA . HIS B 1 274 ? 8.829 62.275 6.652 1.00 13.95 274 HIS B CA 1
ATOM 5104 C C . HIS B 1 274 ? 7.687 63.293 6.460 1.00 15.98 274 HIS B C 1
ATOM 5105 O O . HIS B 1 274 ? 6.629 63.140 7.074 1.00 16.12 274 HIS B O 1
ATOM 5112 N N . PRO B 1 275 ? 7.890 64.332 5.627 1.00 13.40 275 PRO B N 1
ATOM 5113 C CA . PRO B 1 275 ? 6.781 65.283 5.426 1.00 14.48 275 PRO B CA 1
ATOM 5114 C C . PRO B 1 275 ? 5.514 64.695 4.810 1.00 17.88 275 PRO B C 1
ATOM 5115 O O . PRO B 1 275 ? 4.469 65.368 4.833 1.00 20.92 275 PRO B O 1
ATOM 5119 N N . LEU B 1 276 ? 5.594 63.480 4.262 1.00 16.88 276 LEU B N 1
ATOM 5120 C CA . LEU B 1 276 ? 4.451 62.884 3.578 1.00 18.87 276 LEU B CA 1
ATOM 5121 C C . LEU B 1 276 ? 3.561 62.043 4.494 1.00 21.58 276 LEU B C 1
ATOM 5122 O O . LEU B 1 276 ? 2.532 61.519 4.053 1.00 21.38 276 LEU B O 1
ATOM 5127 N N . LEU B 1 277 ? 3.949 61.903 5.760 1.00 16.44 277 LEU B N 1
ATOM 5128 C CA . LEU B 1 277 ? 3.171 61.076 6.695 1.00 15.60 277 LEU B CA 1
ATOM 5129 C C . LEU B 1 277 ? 1.766 61.634 6.892 1.00 19.49 277 LEU B C 1
ATOM 5130 O O . LEU B 1 277 ? 1.583 62.851 6.976 1.00 23.77 277 LEU B O 1
ATOM 5135 N N . LYS B 1 278 ? 0.794 60.729 7.012 1.00 19.90 278 LYS B N 1
ATOM 5136 C CA . LYS B 1 278 ? -0.602 61.098 7.286 1.00 22.55 278 LYS B CA 1
ATOM 5137 C C . LYS B 1 278 ? -1.052 60.607 8.656 1.00 23.09 278 LYS B C 1
ATOM 5138 O O . LYS B 1 278 ? -2.125 60.976 9.127 1.00 24.65 278 LYS B O 1
ATOM 5144 N N . ASP B 1 279 ? -0.231 59.780 9.296 1.00 17.43 279 ASP B N 1
ATOM 5145 C CA . ASP B 1 279 ? -0.508 59.330 10.657 1.00 16.29 279 ASP B CA 1
ATOM 5146 C C . ASP B 1 279 ? 0.790 59.375 11.438 1.00 15.30 279 ASP B C 1
ATOM 5147 O O . ASP B 1 279 ? 1.881 59.480 10.851 1.00 16.49 279 ASP B O 1
ATOM 5152 N N . LYS B 1 280 ? 0.677 59.306 12.758 1.00 14.23 280 LYS B N 1
ATOM 5153 C CA . LYS B 1 280 ? 1.862 59.234 13.619 1.00 14.70 280 LYS B CA 1
ATOM 5154 C C . LYS B 1 280 ? 2.680 58.001 13.281 1.00 15.77 280 LYS B C 1
ATOM 5155 O O . LYS B 1 280 ? 2.123 56.914 13.077 1.00 17.88 280 LYS B O 1
ATOM 5161 N N . SER B 1 281 ? 4.001 58.176 13.196 1.00 15.10 281 SER B N 1
ATOM 5162 C CA . SER B 1 281 ? 4.930 57.072 12.937 1.00 14.38 281 SER B CA 1
ATOM 5163 C C . SER B 1 281 ? 5.909 56.945 14.088 1.00 11.09 281 SER B C 1
ATOM 5164 O O . SER B 1 281 ? 6.239 57.940 14.754 1.00 14.24 281 SER B O 1
ATOM 5167 N N . SER B 1 282 ? 6.398 55.717 14.294 1.00 11.48 282 SER B N 1
ATOM 5168 C CA . SER B 1 282 ? 7.431 55.472 15.293 1.00 11.74 282 SER B CA 1
ATOM 5169 C C . SER B 1 282 ? 8.715 56.241 14.956 1.00 12.16 282 SER B C 1
ATOM 5170 O O . SER B 1 282 ? 9.555 56.475 15.824 1.00 13.76 282 SER B O 1
ATOM 5173 N N . ASN B 1 283 ? 8.894 56.589 13.686 1.00 11.46 283 ASN B N 1
ATOM 5174 C CA . ASN B 1 283 ? 10.123 57.247 13.224 1.00 11.20 283 ASN B CA 1
ATOM 5175 C C . ASN B 1 283 ? 11.353 56.397 13.509 1.00 14.25 283 ASN B C 1
ATOM 5176 O O . ASN B 1 283 ? 12.392 56.910 13.917 1.00 14.84 283 ASN B O 1
ATOM 5181 N N . HIS B 1 284 ? 11.230 55.082 13.304 1.00 12.69 284 HIS B N 1
ATOM 5182 C CA . HIS B 1 284 ? 12.407 54.230 13.465 1.00 11.70 284 HIS B CA 1
ATOM 5183 C C . HIS B 1 284 ? 13.551 54.676 12.560 1.00 14.23 284 HIS B C 1
ATOM 5184 O O . HIS B 1 284 ? 14.726 54.699 13.000 1.00 13.57 284 HIS B O 1
ATOM 5191 N N . LEU B 1 285 ? 13.211 54.985 11.302 1.00 13.10 285 LEU B N 1
ATOM 5192 C CA . LEU B 1 285 ? 14.189 55.511 10.332 1.00 11.56 285 LEU B CA 1
ATOM 5193 C C . LEU B 1 285 ? 13.789 56.896 9.874 1.00 12.63 285 LEU B C 1
ATOM 5194 O O . LEU B 1 285 ? 12.593 57.250 9.927 1.00 12.88 285 LEU B O 1
ATOM 5199 N N . TYR B 1 286 ? 14.774 57.652 9.390 1.00 11.51 286 TYR B N 1
ATOM 5200 C CA . TYR B 1 286 ? 14.502 58.898 8.666 1.00 11.32 286 TYR B CA 1
ATOM 5201 C C . TYR B 1 286 ? 15.082 58.712 7.259 1.00 12.73 286 TYR B C 1
ATOM 5202 O O . TYR B 1 286 ? 16.274 58.963 7.045 1.00 13.46 286 TYR B O 1
ATOM 5211 N N . PRO B 1 287 ? 14.276 58.185 6.320 1.00 11.63 287 PRO B N 1
ATOM 5212 C CA . PRO B 1 287 ? 14.752 57.955 4.950 1.00 12.59 287 PRO B CA 1
ATOM 5213 C C . PRO B 1 287 ? 14.726 59.200 4.084 1.00 13.55 287 PRO B C 1
ATOM 5214 O O . PRO B 1 287 ? 13.771 59.990 4.138 1.00 13.62 287 PRO B O 1
ATOM 5218 N N . ILE B 1 288 ? 15.773 59.347 3.275 1.00 13.67 288 ILE B N 1
ATOM 5219 C CA . ILE B 1 288 ? 15.731 60.318 2.185 1.00 13.31 288 ILE B CA 1
ATOM 5220 C C . ILE B 1 288 ? 15.930 59.562 0.872 1.00 15.29 288 ILE B C 1
ATOM 5221 O O . ILE B 1 288 ? 16.623 58.526 0.850 1.00 14.59 288 ILE B O 1
ATOM 5226 N N . LEU B 1 289 ? 15.332 60.069 -0.207 1.00 14.22 289 LEU B N 1
ATOM 5227 C CA . LEU B 1 289 ? 15.467 59.449 -1.532 1.00 15.44 289 LEU B CA 1
ATOM 5228 C C . LEU B 1 289 ? 16.209 60.385 -2.484 1.00 16.18 289 LEU B C 1
ATOM 5229 O O . LEU B 1 289 ? 15.698 61.457 -2.827 1.00 15.79 289 LEU B O 1
ATOM 5234 N N . MET B 1 290 ? 17.413 59.987 -2.902 1.00 13.89 290 MET B N 1
ATOM 5235 C CA . MET B 1 290 ? 18.244 60.816 -3.792 1.00 16.32 290 MET B CA 1
ATOM 5236 C C . MET B 1 290 ? 17.640 60.977 -5.164 1.00 17.49 290 MET B C 1
ATOM 5237 O O . MET B 1 290 ? 17.000 60.064 -5.678 1.00 18.51 290 MET B O 1
ATOM 5242 N N . HIS B 1 291 ? 17.908 62.122 -5.790 1.00 16.65 291 HIS B N 1
ATOM 5243 C CA . HIS B 1 291 ? 17.625 62.284 -7.216 1.00 21.14 291 HIS B CA 1
ATOM 5244 C C . HIS B 1 291 ? 18.387 61.219 -8.000 1.00 21.22 291 HIS B C 1
ATOM 5245 O O . HIS B 1 291 ? 19.506 60.841 -7.634 1.00 20.71 291 HIS B O 1
ATOM 5252 N N . GLN B 1 292 ? 17.777 60.729 -9.076 1.00 21.67 292 GLN B N 1
ATOM 5253 C CA . GLN B 1 292 ? 18.378 59.699 -9.927 1.00 22.91 292 GLN B CA 1
ATOM 5254 C C . GLN B 1 292 ? 19.781 60.038 -10.441 1.00 22.82 292 GLN B C 1
ATOM 5255 O O . GLN B 1 292 ? 20.563 59.131 -10.734 1.00 24.28 292 GLN B O 1
ATOM 5257 N N . LYS B 1 293 ? 20.099 61.330 -10.546 1.00 25.78 293 LYS B N 1
ATOM 5258 C CA . LYS B 1 293 ? 21.422 61.744 -11.038 1.00 27.15 293 LYS B CA 1
ATOM 5259 C C . LYS B 1 293 ? 22.567 61.253 -10.136 1.00 27.55 293 LYS B C 1
ATOM 5260 O O . LYS B 1 293 ? 23.699 61.134 -10.590 1.00 28.37 293 LYS B O 1
ATOM 5266 N N . PHE B 1 294 ? 22.258 60.959 -8.867 1.00 23.68 294 PHE B N 1
ATOM 5267 C CA . PHE B 1 294 ? 23.263 60.509 -7.896 1.00 20.23 294 PHE B CA 1
ATOM 5268 C C . PHE B 1 294 ? 23.388 58.982 -7.759 1.00 19.40 294 PHE B C 1
ATOM 5269 O O . PHE B 1 294 ? 24.263 58.490 -7.034 1.00 21.18 294 PHE B O 1
ATOM 5277 N N . PHE B 1 295 ? 22.532 58.229 -8.448 1.00 21.20 295 PHE B N 1
ATOM 5278 C CA . PHE B 1 295 ? 22.536 56.768 -8.303 1.00 20.58 295 PHE B CA 1
ATOM 5279 C C . PHE B 1 295 ? 23.917 56.176 -8.567 1.00 23.39 295 PHE B C 1
ATOM 5280 O O . PHE B 1 295 ? 24.385 55.339 -7.808 1.00 21.92 295 PHE B O 1
ATOM 5288 N N . THR B 1 296 ? 24.576 56.632 -9.633 1.00 25.02 296 THR B N 1
ATOM 5289 C CA . THR B 1 296 ? 25.874 56.058 -10.025 1.00 25.85 296 THR B CA 1
ATOM 5290 C C . THR B 1 296 ? 27.007 56.407 -9.072 1.00 25.76 296 THR B C 1
ATOM 5291 O O . THR B 1 296 ? 28.023 55.708 -9.043 1.00 29.86 296 THR B O 1
ATOM 5295 N N . CYS B 1 297 ? 26.856 57.478 -8.296 1.00 23.13 297 CYS B N 1
ATOM 5296 C CA . CYS B 1 297 ? 27.899 57.808 -7.320 1.00 25.29 297 CYS B CA 1
ATOM 5297 C C . CYS B 1 297 ? 27.481 57.590 -5.861 1.00 25.35 297 CYS B C 1
ATOM 5298 O O . CYS B 1 297 ? 28.061 58.184 -4.945 1.00 25.36 297 CYS B O 1
ATOM 5301 N N . LYS B 1 298 ? 26.500 56.712 -5.654 1.00 21.31 298 LYS B N 1
ATOM 5302 C CA . LYS B 1 298 ? 25.995 56.436 -4.298 1.00 21.53 298 LYS B CA 1
ATOM 5303 C C . LYS B 1 298 ? 27.049 55.974 -3.289 1.00 20.43 298 LYS B C 1
ATOM 5304 O O . LYS B 1 298 ? 27.092 56.471 -2.166 1.00 21.49 298 LYS B O 1
ATOM 5310 N N . LYS B 1 299 ? 27.897 55.026 -3.682 1.00 21.61 299 LYS B N 1
ATOM 5311 C CA . LYS B 1 299 ? 28.922 54.543 -2.760 1.00 20.05 299 LYS B CA 1
ATOM 5312 C C . LYS B 1 299 ? 29.841 55.683 -2.299 1.00 20.52 299 LYS B C 1
ATOM 5313 O O . LYS B 1 299 ? 30.184 55.760 -1.121 1.00 21.42 299 LYS B O 1
ATOM 5319 N N . LEU B 1 300 ? 30.238 56.559 -3.223 1.00 21.89 300 LEU B N 1
ATOM 5320 C CA . LEU B 1 300 ? 31.080 57.709 -2.871 1.00 20.80 300 LEU B CA 1
ATOM 5321 C C . LEU B 1 300 ? 30.355 58.680 -1.931 1.00 19.75 300 LEU B C 1
ATOM 5322 O O . LEU B 1 300 ? 30.959 59.224 -1.002 1.00 21.54 300 LEU B O 1
ATOM 5327 N N . ILE B 1 301 ? 29.064 58.876 -2.174 1.00 21.45 301 ILE B N 1
ATOM 5328 C CA . ILE B 1 301 ? 28.234 59.727 -1.303 1.00 18.97 301 ILE B CA 1
ATOM 5329 C C . ILE B 1 301 ? 28.172 59.162 0.115 1.00 16.20 301 ILE B C 1
ATOM 5330 O O . ILE B 1 301 ? 28.420 59.882 1.097 1.00 18.12 301 ILE B O 1
ATOM 5335 N N . LEU B 1 302 ? 27.893 57.866 0.214 1.00 18.28 302 LEU B N 1
ATOM 5336 C CA . LEU B 1 302 ? 27.865 57.189 1.512 1.00 16.86 302 LEU B CA 1
ATOM 5337 C C . LEU B 1 302 ? 29.206 57.255 2.229 1.00 19.16 302 LEU B C 1
ATOM 5338 O O . LEU B 1 302 ? 29.250 57.525 3.434 1.00 17.00 302 LEU B O 1
ATOM 5343 N N . GLU B 1 303 ? 30.291 57.007 1.491 1.00 19.43 303 GLU B N 1
ATOM 5344 C CA . GLU B 1 303 ? 31.643 57.124 2.048 1.00 19.63 303 GLU B CA 1
ATOM 5345 C C . GLU B 1 303 ? 31.951 58.551 2.519 1.00 18.38 303 GLU B C 1
ATOM 5346 O O . GLU B 1 303 ? 32.568 58.740 3.571 1.00 20.17 303 GLU B O 1
ATOM 5352 N N . SER B 1 304 ? 31.473 59.543 1.770 1.00 19.33 304 SER B N 1
ATOM 5353 C CA . SER B 1 304 ? 31.647 60.940 2.160 1.00 20.75 304 SER B CA 1
ATOM 5354 C C . SER B 1 304 ? 30.879 61.255 3.449 1.00 20.29 304 SER B C 1
ATOM 5355 O O . SER B 1 304 ? 31.409 61.904 4.357 1.00 21.68 304 SER B O 1
ATOM 5358 N N . LEU B 1 305 ? 29.638 60.771 3.550 1.00 17.54 305 LEU B N 1
ATOM 5359 C CA . LEU B 1 305 ? 28.863 60.948 4.772 1.00 17.22 305 LEU B CA 1
ATOM 5360 C C . LEU B 1 305 ? 29.612 60.345 5.946 1.00 16.97 305 LEU B C 1
ATOM 5361 O O . LEU B 1 305 ? 29.764 60.978 6.987 1.00 17.11 305 LEU B O 1
ATOM 5366 N N . HIS B 1 306 ? 30.096 59.114 5.771 1.00 15.37 306 HIS B N 1
ATOM 5367 C CA . HIS B 1 306 ? 30.813 58.450 6.857 1.00 14.82 306 HIS B CA 1
ATOM 5368 C C . HIS B 1 306 ? 32.087 59.194 7.254 1.00 16.54 306 HIS B C 1
ATOM 5369 O O . HIS B 1 306 ? 32.397 59.276 8.439 1.00 17.69 306 HIS B O 1
ATOM 5376 N N . LYS B 1 307 ? 32.805 59.743 6.273 1.00 18.48 307 LYS B N 1
ATOM 5377 C CA . LYS B 1 307 ? 34.024 60.515 6.582 1.00 21.22 307 LYS B CA 1
ATOM 5378 C C . LYS B 1 307 ? 33.710 61.754 7.418 1.00 22.08 307 LYS B C 1
ATOM 5379 O O . LYS B 1 307 ? 34.549 62.215 8.190 1.00 26.67 307 LYS B O 1
ATOM 5385 N N . ARG B 1 308 ? 32.488 62.265 7.277 1.00 21.15 308 ARG B N 1
ATOM 5386 C CA . ARG B 1 308 ? 31.989 63.387 8.076 1.00 20.48 308 ARG B CA 1
ATOM 5387 C C . ARG B 1 308 ? 31.366 62.957 9.403 1.00 20.68 308 ARG B C 1
ATOM 5388 O O . ARG B 1 308 ? 30.821 63.784 10.131 1.00 21.86 308 ARG B O 1
ATOM 5396 N N . GLY B 1 309 ? 31.443 61.666 9.712 1.00 18.97 309 GLY B N 1
ATOM 5397 C CA . GLY B 1 309 ? 30.939 61.152 10.984 1.00 20.39 309 GLY B CA 1
ATOM 5398 C C . GLY B 1 309 ? 29.452 60.841 10.958 1.00 19.66 309 GLY B C 1
ATOM 5399 O O . GLY B 1 309 ? 28.869 60.566 12.001 1.00 22.21 309 GLY B O 1
ATOM 5400 N N . ILE B 1 310 ? 28.846 60.886 9.770 1.00 17.61 310 ILE B N 1
ATOM 5401 C CA . ILE B 1 310 ? 27.414 60.578 9.619 1.00 16.76 310 ILE B CA 1
ATOM 5402 C C . ILE B 1 310 ? 27.275 59.150 9.108 1.00 15.59 310 ILE B C 1
ATOM 5403 O O . ILE B 1 310 ? 27.407 58.905 7.899 1.00 16.18 310 ILE B O 1
ATOM 5408 N N . LEU B 1 311 ? 27.027 58.217 10.031 1.00 16.09 311 LEU B N 1
ATOM 5409 C CA . LEU B 1 311 ? 27.134 56.785 9.710 1.00 15.10 311 LEU B CA 1
ATOM 5410 C C . LEU B 1 311 ? 25.832 56.259 9.128 1.00 15.34 311 LEU B C 1
ATOM 5411 O O . LEU B 1 311 ? 25.192 55.340 9.667 1.00 16.89 311 LEU B O 1
ATOM 5416 N N . ALA B 1 312 ? 25.477 56.833 7.982 1.00 15.43 312 ALA B N 1
ATOM 5417 C CA . ALA B 1 312 ? 24.203 56.540 7.358 1.00 15.50 312 ALA B CA 1
ATOM 5418 C C . ALA B 1 312 ? 24.205 55.120 6.823 1.00 16.22 312 ALA B C 1
ATOM 5419 O O . ALA B 1 312 ? 25.273 54.547 6.565 1.00 16.86 312 ALA B O 1
ATOM 5421 N N . GLN B 1 313 ? 23.005 54.572 6.635 1.00 14.46 313 GLN B N 1
ATOM 5422 C CA . GLN B 1 313 ? 22.851 53.187 6.204 1.00 15.19 313 GLN B CA 1
ATOM 5423 C C . GLN B 1 313 ? 21.786 53.140 5.108 1.00 14.71 313 GLN B C 1
ATOM 5424 O O . GLN B 1 313 ? 21.042 54.101 4.931 1.00 15.31 313 GLN B O 1
ATOM 5430 N N . VAL B 1 314 ? 21.720 52.036 4.364 1.00 13.91 314 VAL B N 1
ATOM 5431 C CA . VAL B 1 314 ? 20.706 51.869 3.338 1.00 13.70 314 VAL B CA 1
ATOM 5432 C C . VAL B 1 314 ? 19.766 50.732 3.743 1.00 14.31 314 VAL B C 1
ATOM 5433 O O . VAL B 1 314 ? 20.229 49.638 4.121 1.00 15.92 314 VAL B O 1
ATOM 5437 N N . HIS B 1 315 ? 18.459 51.004 3.675 1.00 13.04 315 HIS B N 1
ATOM 5438 C CA . HIS B 1 315 ? 17.420 49.992 3.934 1.00 11.77 315 HIS B CA 1
ATOM 5439 C C . HIS B 1 315 ? 16.471 49.960 2.724 1.00 14.73 315 HIS B C 1
ATOM 5440 O O . HIS B 1 315 ? 15.720 50.909 2.537 1.00 15.10 315 HIS B O 1
ATOM 5447 N N . TYR B 1 316 ? 16.464 48.921 1.878 1.00 13.59 316 TYR B N 1
ATOM 5448 C CA . TYR B 1 316 ? 17.197 47.662 1.985 1.00 13.77 316 TYR B CA 1
ATOM 5449 C C . TYR B 1 316 ? 17.536 47.179 0.580 1.00 13.50 316 TYR B C 1
ATOM 5450 O O . TYR B 1 316 ? 16.828 47.499 -0.385 1.00 14.01 316 TYR B O 1
ATOM 5459 N N . LYS B 1 317 ? 18.572 46.358 0.466 1.00 13.89 317 LYS B N 1
ATOM 5460 C CA . LYS B 1 317 ? 18.797 45.584 -0.760 1.00 15.37 317 LYS B CA 1
ATOM 5461 C C . LYS B 1 317 ? 17.559 44.728 -1.051 1.00 14.79 317 LYS B C 1
ATOM 5462 O O . LYS B 1 317 ? 17.070 44.042 -0.167 1.00 14.13 317 LYS B O 1
ATOM 5468 N N . PRO B 1 318 ? 17.026 44.791 -2.282 1.00 14.62 318 PRO B N 1
ATOM 5469 C CA . PRO B 1 318 ? 15.884 43.927 -2.593 1.00 13.37 318 PRO B CA 1
ATOM 5470 C C . PRO B 1 318 ? 16.216 42.478 -2.273 1.00 13.88 318 PRO B C 1
ATOM 5471 O O . PRO B 1 318 ? 17.251 41.977 -2.701 1.00 14.24 318 PRO B O 1
ATOM 5475 N N . ILE B 1 319 ? 15.347 41.804 -1.522 1.00 12.22 319 ILE B N 1
ATOM 5476 C CA . ILE B 1 319 ? 15.668 40.476 -0.996 1.00 12.58 319 ILE B CA 1
ATOM 5477 C C . ILE B 1 319 ? 15.984 39.458 -2.091 1.00 12.17 319 ILE B C 1
ATOM 5478 O O . ILE B 1 319 ? 16.854 38.592 -1.926 1.00 13.66 319 ILE B O 1
ATOM 5483 N N . TYR B 1 320 ? 15.295 39.584 -3.219 1.00 11.30 320 TYR B N 1
ATOM 5484 C CA . TYR B 1 320 ? 15.486 38.609 -4.324 1.00 11.75 320 TYR B CA 1
ATOM 5485 C C . TYR B 1 320 ? 16.883 38.726 -4.965 1.00 14.16 320 TYR B C 1
ATOM 5486 O O . TYR B 1 320 ? 17.249 37.874 -5.771 1.00 16.09 320 TYR B O 1
ATOM 5495 N N . GLN B 1 321 ? 17.632 39.781 -4.633 1.00 13.31 321 GLN B N 1
ATOM 5496 C CA . GLN B 1 321 ? 19.008 39.951 -5.121 1.00 14.10 321 GLN B CA 1
ATOM 5497 C C . GLN B 1 321 ? 20.021 39.055 -4.400 1.00 15.91 321 GLN B C 1
ATOM 5498 O O . GLN B 1 321 ? 21.141 38.853 -4.907 1.00 16.14 321 GLN B O 1
ATOM 5504 N N . TYR B 1 322 ? 19.672 38.582 -3.198 1.00 14.36 322 TYR B N 1
ATOM 5505 C CA . TYR B 1 322 ? 20.611 37.753 -2.442 1.00 14.97 322 TYR B CA 1
ATOM 5506 C C . TYR B 1 322 ? 20.837 36.421 -3.147 1.00 15.27 322 TYR B C 1
ATOM 5507 O O . TYR B 1 322 ? 19.916 35.870 -3.754 1.00 15.32 322 TYR B O 1
ATOM 5516 N N . GLN B 1 323 ? 22.069 35.906 -3.028 1.00 14.28 323 GLN B N 1
ATOM 5517 C CA . GLN B 1 323 ? 22.478 34.639 -3.656 1.00 16.69 323 GLN B CA 1
ATOM 5518 C C . GLN B 1 323 ? 21.506 33.488 -3.409 1.00 16.44 323 GLN B C 1
ATOM 5519 O O . GLN B 1 323 ? 21.151 32.738 -4.331 1.00 17.11 323 GLN B O 1
ATOM 5525 N N . LEU B 1 324 ? 21.057 33.349 -2.165 1.00 15.04 324 LEU B N 1
ATOM 5526 C CA . LEU B 1 324 ? 20.120 32.293 -1.838 1.00 14.35 324 LEU B CA 1
ATOM 5527 C C . LEU B 1 324 ? 18.879 32.381 -2.714 1.00 14.60 324 LEU B C 1
ATOM 5528 O O . LEU B 1 324 ? 18.406 31.369 -3.220 1.00 15.82 324 LEU B O 1
ATOM 5533 N N . TYR B 1 325 ? 18.353 33.598 -2.860 1.00 14.77 325 TYR B N 1
ATOM 5534 C CA . TYR B 1 325 ? 17.088 33.789 -3.566 1.00 15.53 325 TYR B CA 1
ATOM 5535 C C . TYR B 1 325 ? 17.289 33.661 -5.076 1.00 16.10 325 TYR B C 1
ATOM 5536 O O . TYR B 1 325 ? 16.425 33.120 -5.771 1.00 17.30 325 TYR B O 1
ATOM 5545 N N . GLN B 1 326 ? 18.449 34.111 -5.555 1.00 16.55 326 GLN B N 1
ATOM 5546 C CA . GLN B 1 326 ? 18.824 33.922 -6.964 1.00 17.91 326 GLN B CA 1
ATOM 5547 C C . GLN B 1 326 ? 18.947 32.447 -7.328 1.00 18.47 326 GLN B C 1
ATOM 5548 O O . GLN B 1 326 ? 18.582 32.046 -8.436 1.00 20.56 326 GLN B O 1
ATOM 5554 N N . GLN B 1 327 ? 19.486 31.641 -6.418 1.00 16.50 327 GLN B N 1
ATOM 5555 C CA . GLN B 1 327 ? 19.627 30.211 -6.701 1.00 20.81 327 GLN B CA 1
ATOM 5556 C C . GLN B 1 327 ? 18.284 29.464 -6.608 1.00 22.32 327 GLN B C 1
ATOM 5557 O O . GLN B 1 327 ? 18.004 28.559 -7.403 1.00 21.72 327 GLN B O 1
ATOM 5563 N N . LEU B 1 328 ? 17.432 29.848 -5.663 1.00 17.09 328 LEU B N 1
ATOM 5564 C CA . LEU B 1 328 ? 16.160 29.159 -5.502 1.00 17.80 328 LEU B CA 1
ATOM 5565 C C . LEU B 1 328 ? 15.093 29.560 -6.515 1.00 19.29 328 LEU B C 1
ATOM 5566 O O . LEU B 1 328 ? 14.255 28.732 -6.902 1.00 21.29 328 LEU B O 1
ATOM 5571 N N . PHE B 1 329 ? 15.110 30.824 -6.936 1.00 18.22 329 PHE B N 1
ATOM 5572 C CA . PHE B 1 329 ? 13.997 31.382 -7.708 1.00 19.58 329 PHE B CA 1
ATOM 5573 C C . PHE B 1 329 ? 14.495 32.133 -8.940 1.00 20.93 329 PHE B C 1
ATOM 5574 O O . PHE B 1 329 ? 15.665 32.499 -9.011 1.00 24.12 329 PHE B O 1
ATOM 5582 N N . ASN B 1 330 ? 13.616 32.360 -9.912 1.00 24.26 330 ASN B N 1
ATOM 5583 C CA . ASN B 1 330 ? 13.968 33.191 -11.065 1.00 31.90 330 ASN B CA 1
ATOM 5584 C C . ASN B 1 330 ? 13.159 34.469 -10.979 1.00 33.31 330 ASN B C 1
ATOM 5585 O O . ASN B 1 330 ? 12.084 34.583 -11.582 1.00 34.61 330 ASN B O 1
ATOM 5587 N N . THR B 1 331 ? 13.662 35.422 -10.199 1.00 31.64 331 THR B N 1
ATOM 5588 C CA . THR B 1 331 ? 12.909 36.640 -9.933 1.00 27.43 331 THR B CA 1
ATOM 5589 C C . THR B 1 331 ? 13.367 37.749 -10.848 1.00 21.13 331 THR B C 1
ATOM 5590 O O . THR B 1 331 ? 14.516 38.195 -10.762 1.00 26.20 331 THR B O 1
ATOM 5594 N N . ALA B 1 332 ? 12.471 38.194 -11.717 1.00 22.62 332 ALA B N 1
ATOM 5595 C CA . ALA B 1 332 ? 12.746 39.381 -12.509 1.00 22.26 332 ALA B CA 1
ATOM 5596 C C . ALA B 1 332 ? 12.864 40.566 -11.533 1.00 20.94 332 ALA B C 1
ATOM 5597 O O . ALA B 1 332 ? 12.031 40.706 -10.633 1.00 21.08 332 ALA B O 1
ATOM 5599 N N . PRO B 1 333 ? 13.899 41.407 -11.692 1.00 21.05 333 PRO B N 1
ATOM 5600 C CA . PRO B 1 333 ? 13.950 42.594 -10.829 1.00 18.03 333 PRO B CA 1
ATOM 5601 C C . PRO B 1 333 ? 12.696 43.450 -10.958 1.00 18.55 333 PRO B C 1
ATOM 5602 O O . PRO B 1 333 ? 12.091 43.529 -12.036 1.00 18.92 333 PRO B O 1
ATOM 5606 N N . LEU B 1 334 ? 12.305 44.080 -9.854 1.00 14.94 334 LEU B N 1
ATOM 5607 C CA . LEU B 1 334 ? 11.158 44.973 -9.827 1.00 16.05 334 LEU B CA 1
ATOM 5608 C C . LEU B 1 334 ? 11.649 46.410 -9.839 1.00 14.55 334 LEU B C 1
ATOM 5609 O O . LEU B 1 334 ? 12.363 46.840 -8.918 1.00 15.80 334 LEU B O 1
ATOM 5614 N N . LYS B 1 335 ? 11.264 47.169 -10.869 1.00 14.67 335 LYS B N 1
ATOM 5615 C CA . LYS B 1 335 ? 11.751 48.537 -11.011 1.00 14.94 335 LYS B CA 1
ATOM 5616 C C . LYS B 1 335 ? 11.510 49.365 -9.749 1.00 14.03 335 LYS B C 1
ATOM 5617 O O . LYS B 1 335 ? 12.384 50.129 -9.328 1.00 17.00 335 LYS B O 1
ATOM 5623 N N . SER B 1 336 ? 10.333 49.211 -9.148 1.00 14.75 336 SER B N 1
ATOM 5624 C CA . SER B 1 336 ? 10.013 49.998 -7.953 1.00 13.34 336 SER B CA 1
ATOM 5625 C C . SER B 1 336 ? 10.978 49.721 -6.813 1.00 13.47 336 SER B C 1
ATOM 5626 O O . SER B 1 336 ? 11.365 50.643 -6.088 1.00 16.75 336 SER B O 1
ATOM 5629 N N . ALA B 1 337 ? 11.373 48.461 -6.661 1.00 13.79 337 ALA B N 1
ATOM 5630 C CA . ALA B 1 337 ? 12.291 48.076 -5.571 1.00 13.02 337 ALA B CA 1
ATOM 5631 C C . ALA B 1 337 ? 13.723 48.523 -5.869 1.00 13.72 337 ALA B C 1
ATOM 5632 O O . ALA B 1 337 ? 14.435 49.038 -4.998 1.00 14.62 337 ALA B O 1
ATOM 5634 N N . GLU B 1 338 ? 14.158 48.298 -7.115 1.00 13.07 338 GLU B N 1
ATOM 5635 C CA . GLU B 1 338 ? 15.507 48.697 -7.538 1.00 15.22 338 GLU B CA 1
ATOM 5636 C C . GLU B 1 338 ? 15.712 50.207 -7.411 1.00 13.92 338 GLU B C 1
ATOM 5637 O O . GLU B 1 338 ? 16.732 50.659 -6.862 1.00 15.46 338 GLU B O 1
ATOM 5643 N N . ASP B 1 339 ? 14.748 50.979 -7.914 1.00 14.32 339 ASP B N 1
ATOM 5644 C CA . ASP B 1 339 ? 14.841 52.446 -7.841 1.00 14.83 339 ASP B CA 1
ATOM 5645 C C . ASP B 1 339 ? 14.850 52.911 -6.388 1.00 14.06 339 ASP B C 1
ATOM 5646 O O . ASP B 1 339 ? 15.640 53.787 -6.033 1.00 16.17 339 ASP B O 1
ATOM 5651 N N . PHE B 1 340 ? 13.985 52.320 -5.549 1.00 13.28 340 PHE B N 1
ATOM 5652 C CA . PHE B 1 340 ? 13.950 52.717 -4.144 1.00 14.48 340 PHE B CA 1
ATOM 5653 C C . PHE B 1 340 ? 15.291 52.434 -3.453 1.00 14.87 340 PHE B C 1
ATOM 5654 O O . PHE B 1 340 ? 15.849 53.284 -2.754 1.00 14.31 340 PHE B O 1
ATOM 5662 N N . TYR B 1 341 ? 15.800 51.220 -3.636 1.00 14.56 341 TYR B N 1
ATOM 5663 C CA . TYR B 1 341 ? 17.099 50.856 -3.053 1.00 14.21 341 TYR B CA 1
ATOM 5664 C C . TYR B 1 341 ? 18.214 51.794 -3.515 1.00 15.10 341 TYR B C 1
ATOM 5665 O O . TYR B 1 341 ? 19.036 52.233 -2.715 1.00 15.37 341 TYR B O 1
ATOM 5674 N N . HIS B 1 342 ? 18.242 52.109 -4.805 1.00 15.44 342 HIS B N 1
ATOM 5675 C CA . HIS B 1 342 ? 19.294 52.981 -5.311 1.00 15.25 342 HIS B CA 1
ATOM 5676 C C . HIS B 1 342 ? 19.178 54.366 -4.700 1.00 14.33 342 HIS B C 1
ATOM 5677 O O . HIS B 1 342 ? 20.183 54.992 -4.388 1.00 17.20 342 HIS B O 1
ATOM 5684 N N . ALA B 1 343 ? 17.946 54.810 -4.477 1.00 13.35 343 ALA B N 1
ATOM 5685 C CA . ALA B 1 343 ? 17.705 56.181 -4.004 1.00 14.00 343 ALA B CA 1
ATOM 5686 C C . ALA B 1 343 ? 17.878 56.363 -2.494 1.00 14.59 343 ALA B C 1
ATOM 5687 O O . ALA B 1 343 ? 18.213 57.457 -2.021 1.00 14.81 343 ALA B O 1
ATOM 5689 N N . GLU B 1 344 ? 17.647 55.306 -1.716 1.00 13.42 344 GLU B N 1
ATOM 5690 C CA . GLU B 1 344 ? 17.430 55.515 -0.278 1.00 12.40 344 GLU B CA 1
ATOM 5691 C C . GLU B 1 344 ? 18.693 55.599 0.580 1.00 15.04 344 GLU B C 1
ATOM 5692 O O . GLU B 1 344 ? 19.640 54.820 0.416 1.00 15.22 344 GLU B O 1
ATOM 5698 N N . ILE B 1 345 ? 18.661 56.537 1.525 1.00 13.86 345 ILE B N 1
ATOM 5699 C CA . ILE B 1 345 ? 19.681 56.659 2.575 1.00 13.26 345 ILE B CA 1
ATOM 5700 C C . ILE B 1 345 ? 18.948 56.931 3.872 1.00 13.86 345 ILE B C 1
ATOM 5701 O O . ILE B 1 345 ? 18.069 57.796 3.907 1.00 13.65 345 ILE B O 1
ATOM 5706 N N . SER B 1 346 ? 19.297 56.180 4.923 1.00 12.72 346 SER B N 1
ATOM 5707 C CA . SER B 1 346 ? 18.738 56.398 6.256 1.00 11.74 346 SER B CA 1
ATOM 5708 C C . SER B 1 346 ? 19.684 57.232 7.091 1.00 13.44 346 SER B C 1
ATOM 5709 O O . SER B 1 346 ? 20.827 56.844 7.311 1.00 13.62 346 SER B O 1
ATOM 5712 N N . LEU B 1 347 ? 19.192 58.378 7.555 1.00 12.18 347 LEU B N 1
ATOM 5713 C CA . LEU B 1 347 ? 20.018 59.297 8.345 1.00 13.65 347 LEU B CA 1
ATOM 5714 C C . LEU B 1 347 ? 19.874 59.078 9.843 1.00 13.39 347 LEU B C 1
ATOM 5715 O O . LEU B 1 347 ? 18.844 58.560 10.307 1.00 14.82 347 LEU B O 1
ATOM 5720 N N . PRO B 1 348 ? 20.888 59.487 10.628 1.00 14.21 348 PRO B N 1
ATOM 5721 C CA . PRO B 1 348 ? 20.753 59.296 12.072 1.00 13.99 348 PRO B CA 1
ATOM 5722 C C . PRO B 1 348 ? 19.441 59.831 12.650 1.00 14.59 348 PRO B C 1
ATOM 5723 O O . PRO B 1 348 ? 19.053 60.979 12.412 1.00 14.15 348 PRO B O 1
ATOM 5727 N N . CYS B 1 349 ? 18.760 58.982 13.405 1.00 13.60 349 CYS B N 1
ATOM 5728 C CA . CYS B 1 349 ? 17.460 59.328 13.941 1.00 14.80 349 CYS B CA 1
ATOM 5729 C C . CYS B 1 349 ? 17.213 58.382 15.109 1.00 16.24 349 CYS B C 1
ATOM 5730 O O . CYS B 1 349 ? 17.068 57.178 14.907 1.00 15.61 349 CYS B O 1
ATOM 5733 N N . HIS B 1 350 ? 17.248 58.924 16.320 1.00 12.58 350 HIS B N 1
ATOM 5734 C CA . HIS B 1 350 ? 16.954 58.189 17.561 1.00 13.43 350 HIS B CA 1
ATOM 5735 C C . HIS B 1 350 ? 16.667 59.205 18.666 1.00 14.70 350 HIS B C 1
ATOM 5736 O O . HIS B 1 350 ? 16.895 60.411 18.499 1.00 14.10 350 HIS B O 1
ATOM 5743 N N . ALA B 1 351 ? 16.123 58.730 19.781 1.00 12.98 351 ALA B N 1
ATOM 5744 C CA . ALA B 1 351 ? 15.595 59.645 20.799 1.00 12.63 351 ALA B CA 1
ATOM 5745 C C . ALA B 1 351 ? 16.660 60.473 21.506 1.00 15.54 351 ALA B C 1
ATOM 5746 O O . ALA B 1 351 ? 16.334 61.471 22.153 1.00 18.68 351 ALA B O 1
ATOM 5748 N N . ASN B 1 352 ? 17.918 60.062 21.406 1.00 14.97 352 ASN B N 1
ATOM 5749 C CA . ASN B 1 352 ? 18.990 60.809 22.083 1.00 15.92 352 ASN B CA 1
ATOM 5750 C C . ASN B 1 352 ? 19.747 61.767 21.180 1.00 16.86 352 ASN B C 1
ATOM 5751 O O . ASN B 1 352 ? 20.745 62.360 21.603 1.00 19.70 352 ASN B O 1
ATOM 5756 N N . LEU B 1 353 ? 19.274 61.933 19.951 1.00 16.43 353 LEU B N 1
ATOM 5757 C CA . LEU B 1 353 ? 19.904 62.842 19.008 1.00 16.91 353 LEU B CA 1
ATOM 5758 C C . LEU B 1 353 ? 19.338 64.240 19.225 1.00 18.83 353 LEU B C 1
ATOM 5759 O O . LEU B 1 353 ? 18.197 64.520 18.839 1.00 19.38 353 LEU B O 1
ATOM 5764 N N . ASN B 1 354 ? 20.132 65.103 19.858 1.00 17.00 354 ASN B N 1
ATOM 5765 C CA . ASN B 1 354 ? 19.620 66.422 20.255 1.00 17.87 354 ASN B CA 1
ATOM 5766 C C . ASN B 1 354 ? 19.524 67.404 19.087 1.00 17.41 354 ASN B C 1
ATOM 5767 O O . ASN B 1 354 ? 20.010 67.144 17.981 1.00 17.46 354 ASN B O 1
ATOM 5772 N N . LEU B 1 355 ? 18.889 68.535 19.343 1.00 16.31 355 LEU B N 1
ATOM 5773 C CA . LEU B 1 355 ? 18.607 69.492 18.287 1.00 15.50 355 LEU B CA 1
ATOM 5774 C C . LEU B 1 355 ? 19.864 69.972 17.566 1.00 15.61 355 LEU B C 1
ATOM 5775 O O . LEU B 1 355 ? 19.904 70.039 16.337 1.00 16.19 355 LEU B O 1
ATOM 5780 N N . GLU B 1 356 ? 20.891 70.306 18.337 1.00 15.63 356 GLU B N 1
ATOM 5781 C CA . GLU B 1 356 ? 22.136 70.807 17.770 1.00 13.70 356 GLU B CA 1
ATOM 5782 C C . GLU B 1 356 ? 22.768 69.739 16.872 1.00 13.81 356 GLU B C 1
ATOM 5783 O O . GLU B 1 356 ? 23.280 70.034 15.792 1.00 15.16 356 GLU B O 1
ATOM 5789 N N . SER B 1 357 ? 22.710 68.489 17.312 1.00 16.01 357 SER B N 1
ATOM 5790 C CA . SER B 1 357 ? 23.253 67.401 16.514 1.00 15.30 357 SER B CA 1
ATOM 5791 C C . SER B 1 357 ? 22.514 67.253 15.197 1.00 14.42 357 SER B C 1
ATOM 5792 O O . SER B 1 357 ? 23.134 67.103 14.139 1.00 14.23 357 SER B O 1
ATOM 5795 N N . VAL B 1 358 ? 21.188 67.298 15.246 1.00 15.03 358 VAL B N 1
ATOM 5796 C CA . VAL B 1 358 ? 20.417 67.183 14.007 1.00 12.87 358 VAL B CA 1
ATOM 5797 C C . VAL B 1 358 ? 20.725 68.343 13.051 1.00 13.25 358 VAL B C 1
ATOM 5798 O O . VAL B 1 358 ? 20.873 68.147 11.842 1.00 13.16 358 VAL B O 1
ATOM 5802 N N . GLN B 1 359 ? 20.811 69.557 13.597 1.00 14.94 359 GLN B N 1
ATOM 5803 C CA . GLN B 1 359 ? 21.146 70.709 12.754 1.00 14.25 359 GLN B CA 1
ATOM 5804 C C . GLN B 1 359 ? 22.511 70.520 12.116 1.00 13.56 359 GLN B C 1
ATOM 5805 O O . GLN B 1 359 ? 22.689 70.823 10.942 1.00 14.56 359 GLN B O 1
ATOM 5811 N N . ASN B 1 360 ? 23.476 69.994 12.877 1.00 14.57 360 ASN B N 1
ATOM 5812 C CA . ASN B 1 360 ? 24.802 69.768 12.319 1.00 13.42 360 ASN B CA 1
ATOM 5813 C C . ASN B 1 360 ? 24.837 68.680 11.263 1.00 15.99 360 ASN B C 1
ATOM 5814 O O . ASN B 1 360 ? 25.446 68.840 10.204 1.00 16.63 360 ASN B O 1
ATOM 5819 N N . ILE B 1 361 ? 24.163 67.573 11.545 1.00 14.73 361 ILE B N 1
ATOM 5820 C CA . ILE B 1 361 ? 24.105 66.494 10.565 1.00 13.65 361 ILE B CA 1
ATOM 5821 C C . ILE B 1 361 ? 23.420 66.965 9.282 1.00 13.92 361 ILE B C 1
ATOM 5822 O O . ILE B 1 361 ? 23.896 66.714 8.176 1.00 14.86 361 ILE B O 1
ATOM 5827 N N . ALA B 1 362 ? 22.275 67.627 9.430 1.00 11.85 362 ALA B N 1
ATOM 5828 C CA . ALA B 1 362 ? 21.497 68.044 8.273 1.00 13.37 362 ALA B CA 1
ATOM 5829 C C . ALA B 1 362 ? 22.291 68.992 7.369 1.00 15.43 362 ALA B C 1
ATOM 5830 O O . ALA B 1 362 ? 22.320 68.818 6.156 1.00 15.16 362 ALA B O 1
ATOM 5832 N N . HIS B 1 363 ? 22.961 69.973 7.973 1.00 16.23 363 HIS B N 1
ATOM 5833 C CA . HIS B 1 363 ? 23.761 70.885 7.186 1.00 16.17 363 HIS B CA 1
ATOM 5834 C C . HIS B 1 363 ? 24.949 70.155 6.510 1.00 15.93 363 HIS B C 1
ATOM 5835 O O . HIS B 1 363 ? 25.260 70.433 5.349 1.00 17.19 363 HIS B O 1
ATOM 5842 N N . SER B 1 364 ? 25.545 69.188 7.204 1.00 14.96 364 SER B N 1
ATOM 5843 C CA . SER B 1 364 ? 26.611 68.344 6.630 1.00 15.89 364 SER B CA 1
ATOM 5844 C C . SER B 1 364 ? 26.135 67.467 5.469 1.00 16.36 364 SER B C 1
ATOM 5845 O O . SER B 1 364 ? 26.856 67.300 4.484 1.00 17.26 364 SER B O 1
ATOM 5848 N N . VAL B 1 365 ? 24.928 66.907 5.582 1.00 16.08 365 VAL B N 1
ATOM 5849 C CA . VAL B 1 365 ? 24.338 66.119 4.481 1.00 13.71 365 VAL B CA 1
ATOM 5850 C C . VAL B 1 365 ? 24.213 66.997 3.249 1.00 15.13 365 VAL B C 1
ATOM 5851 O O . VAL B 1 365 ? 24.586 66.585 2.154 1.00 16.94 365 VAL B O 1
ATOM 5855 N N . LEU B 1 366 ? 23.697 68.216 3.426 1.00 14.95 366 LEU B N 1
ATOM 5856 C CA . LEU B 1 366 ? 23.557 69.122 2.289 1.00 16.08 366 LEU B CA 1
ATOM 5857 C C . LEU B 1 366 ? 24.913 69.431 1.659 1.00 16.88 366 LEU B C 1
ATOM 5858 O O . LEU B 1 366 ? 25.028 69.420 0.426 1.00 18.48 366 LEU B O 1
ATOM 5863 N N . LYS B 1 367 ? 25.918 69.681 2.497 1.00 16.37 367 LYS B N 1
ATOM 5864 C CA . LYS B 1 367 ? 27.264 69.999 1.999 1.00 19.63 367 LYS B CA 1
ATOM 5865 C C . LYS B 1 367 ? 27.832 68.836 1.211 1.00 20.51 367 LYS B C 1
ATOM 5866 O O . LYS B 1 367 ? 28.504 69.041 0.214 1.00 20.85 367 LYS B O 1
ATOM 5872 N N . THR B 1 368 ? 27.554 67.618 1.670 1.00 18.79 368 THR B N 1
ATOM 5873 C CA . THR B 1 368 ? 28.033 66.421 1.005 1.00 17.37 368 THR B CA 1
ATOM 5874 C C . THR B 1 368 ? 27.458 66.341 -0.408 1.00 17.94 368 THR B C 1
ATOM 5875 O O . THR B 1 368 ? 28.195 66.164 -1.392 1.00 19.93 368 THR B O 1
ATOM 5879 N N . PHE B 1 369 ? 26.141 66.467 -0.524 1.00 16.17 369 PHE B N 1
ATOM 5880 C CA . PHE B 1 369 ? 25.498 66.415 -1.831 1.00 15.99 369 PHE B CA 1
ATOM 5881 C C . PHE B 1 369 ? 25.974 67.529 -2.748 1.00 19.39 369 PHE B C 1
ATOM 5882 O O . PHE B 1 369 ? 26.213 67.304 -3.933 1.00 22.28 369 PHE B O 1
ATOM 5890 N N . GLU B 1 370 ? 26.142 68.715 -2.184 1.00 19.55 370 GLU B N 1
ATOM 5891 C CA . GLU B 1 370 ? 26.611 69.861 -2.954 1.00 21.26 370 GLU B CA 1
ATOM 5892 C C . GLU B 1 370 ? 27.955 69.562 -3.619 1.00 23.56 370 GLU B C 1
ATOM 5893 O O . GLU B 1 370 ? 28.228 70.045 -4.723 1.00 24.82 370 GLU B O 1
ATOM 5899 N N . SER B 1 371 ? 28.785 68.758 -2.956 1.00 22.87 371 SER B N 1
ATOM 5900 C CA . SER B 1 371 ? 30.150 68.500 -3.433 1.00 25.65 371 SER B CA 1
ATOM 5901 C C . SER B 1 371 ? 30.219 67.607 -4.673 1.00 26.76 371 SER B C 1
ATOM 5902 O O . SER B 1 371 ? 31.269 67.520 -5.310 1.00 28.57 371 SER B O 1
ATOM 5905 N N . PHE B 1 372 ? 29.119 66.937 -5.008 1.00 26.17 372 PHE B N 1
ATOM 5906 C CA . PHE B 1 372 ? 29.107 66.002 -6.132 1.00 27.29 372 PHE B CA 1
ATOM 5907 C C . PHE B 1 372 ? 28.570 66.660 -7.388 1.00 31.30 372 PHE B C 1
ATOM 5908 O O . PHE B 1 372 ? 27.359 66.809 -7.557 1.00 31.79 372 PHE B O 1
ATOM 5916 N N . LYS B 1 373 ? 29.489 67.052 -8.268 1.00 36.94 373 LYS B N 1
ATOM 5917 C CA . LYS B 1 373 ? 29.132 67.771 -9.490 1.00 41.17 373 LYS B CA 1
ATOM 5918 C C . LYS B 1 373 ? 28.736 66.775 -10.578 1.00 44.90 373 LYS B C 1
ATOM 5919 O O . LYS B 1 373 ? 29.515 65.880 -10.923 1.00 45.95 373 LYS B O 1
ATOM 5925 N N . ILE B 1 374 ? 27.523 66.953 -11.107 1.00 49.97 374 ILE B N 1
ATOM 5926 C CA . ILE B 1 374 ? 26.831 65.990 -11.998 1.00 53.11 374 ILE B CA 1
ATOM 5927 C C . ILE B 1 374 ? 26.960 64.520 -11.579 1.00 54.03 374 ILE B C 1
ATOM 5928 O O . ILE B 1 374 ? 26.152 64.018 -10.789 1.00 54.22 374 ILE B O 1
#

Secondary structure (DSSP, 8-state):
---EES------HHHHHHHHHHHTSS--SSSHHHHHHHHHHHHHHT-SEEEEES-HHHHHHHHHHHSS---TTS-EEEE-SSS-THHHHHHHHTTPEEEEPPB-TTSSB-GGGSGGG--TTEEEEEEE-GGGPPP-HHHHHHHHHHHT-EEEEE-TT-TT-EETTEETTSSSSEEEEE--TTSSS--SS-EEEEES-HHHHHHHHHHTBTTEEESSSS-EEESS---B----HHHHHHHHHHHTTHHHHHHHHHHHHHHHHHHHTT-SSEEESGGG-SS----S-EEEEE-GGGGGGHHHHHHHHHHTTEE-B-----GGGSHHHHHHH-PPP-HHHHHHHHHEEEEP--TT--HHHHHHHHHHHHHHHHHH-/---EES------HHHHHHHHHHHTSS--SSSHHHHHHHHHHHHHHT-SEEEEES-HHHHHHHHHHHSS---TTS-EEEE-SSS-THHHHHHHHTTPEEEEPPB-TTSSB-GGGSGGG--TTEEEEEEE-GGG----HHHHHHHHHHTT-EEEEE-TT-TT-EETTEETTSSSSEEEEE--TTSSS--SS-EEEEES-HHHHHHHHHHHBTTEEESSSS-EEESS---B-B--HHHHHHHHHHHHTHHHHHHHHHHHHHHHHHHHTT-SSEEESGGG-SS------EEEEE-GGGGGGHHHHHHHHHHTTEE-B-----GGGSHHHHHH---PPPHHHHHHHHHEEEEP--TT--HHHHHHHHHHHHHHHHT---

Radius of gyration: 27.17 Å; Cα contacts (8 Å, |Δi|>4): 1680; chains: 2; bounding box: 53×76×71 Å

Nearest PDB structures (foldseek):
  2fn6-assembly1_B  TM=1.001E+00  e=2.064E-71  Helicobacter pylori 26695
  4lc3-assembly1_B  TM=9.434E-01  e=2.772E-34  Burkholderia cenocepacia J2315
  5uid-assembly2_C  TM=9.470E-01  e=3.876E-31  Streptoalloteichus hindustanus
  4zah-assembly4_H  TM=9.117E-01  e=3.584E-30  Escherichia coli K-12
  4zah-assembly1_B  TM=9.152E-01  e=2.100E-29  Escherichia coli K-12